Protein 3QIJ (pdb70)

Nearest PDB structures (foldseek):
  3qij-assembly1_A  TM=1.004E+00  e=7.749E-55  Homo sapiens
  3qij-assembly2_B  TM=9.599E-01  e=1.531E-47  Homo sapiens
  1gg3-assembly3_C  TM=9.517E-01  e=2.628E-44  Homo sapiens
  6ibe-assembly1_A  TM=9.583E-01  e=1.112E-41  Homo sapiens
  3bin-assembly3_A  TM=9.582E-01  e=1.461E-40  Homo sapiens

Organism: Homo sapiens (NCBI:txid9606)

Sequence (543 aa):
QGHCKVSLLDDTVYECVVEKHAKGQDLLKRVCEHLNLLEEDYFGLAIWDNATSKTWLDSAKEIKKQVPWNFTFNVKFYPPDPAQLTEDITRYYLCLQLRQDIVAGRLPCSFATLALLGSYTIQSELGDYDPELHGVDYVSDFKLAPNQTKELEEKVMELHKSYRSMTPAQADLEFLENAKKLSMYGVDLHKAKDLEGVDIILGVCSSGLLVYKDKLRINRFPWPKVLKISYKRSSFFIKIRESTIGFKLPSYRAAKKLWKVCVEHHTFFRFQGHCKVSLLDDTVYECVVEKHAKGQDLLKRVCEHLNLLEEDYFGLAIWDKTWLDSAKEIKKQVRGVPWNFTTFNVKFYPPDPAQQLTEDIITRYYLCLQLRQDIVAGRLPCSFATLALLGSYTIQSELGDYDPELHGVDYVSDFKLAPNQTKELEEKVMELHKSYRSMTPAQADLEFLENAKKLSMYGVDLHKAKDLEGVDIILGVCSSGLLVYKDKLRINRFPWPKVLKISYKRSSFFIKIRPQYESTIGFKLPSYRAAKKLWKVCVEHHTFFR

InterPro domains:
  IPR000299 FERM domain [PS50057] (210-491)
  IPR000798 Ezrin/radixin/moesin-like [PR00661] (223-242)
  IPR000798 Ezrin/radixin/moesin-like [PR00661] (273-292)
  IPR000798 Ezrin/radixin/moesin-like [PR00661] (316-337)
  IPR000798 Ezrin/radixin/moesin-like [PR00661] (404-424)
  IPR007477 SAB domain [PF04382] (667-715)
  IPR008379 Band 4.1, C-terminal [PF05902] (753-860)
  IPR011993 PH-like domain superfamily [G3DSA:2.30.29.30] (396-490)
  IPR014352 FERM/acyl-CoA-binding protein superfamily [G3DSA:1.20.80.10] (288-395)
  IPR014847 FERM adjacent [PF08736] (499-542)
  IPR014847 FERM adjacent [SM01195] (498-544)
  IPR018979 FERM, N-terminal [PF09379] (214-276)
  IPR018980 FERM, C-terminal PH-like domain [PF09380] (406-492)
  IPR018980 FERM, C-terminal PH-like domain [SM01196] (405-495)
  IPR019747 FERM conserved site [PS00660] (264-292)
  IPR019747 FERM conserved site [PS00661] (371-400)
  IPR019748 FERM central domain [PF00373] (292-401)
  IPR019748 FERM central domain [cd14473] (301-393)
  IPR019749 Band 4.1 domain [PR00935] (243-255)
  IPR019749 Band 4.1 domain [PR00935] (307-320)

GO terms:
  GO:0005938 cell cortex (C, IDA)
  GO:1904778 positive regulation of protein localization to cell cortex (P, IMP)
  GO:0005515 protein binding (F, IPI)
  GO:0005200 structural constituent of cytoskeleton (F, TAS)
  GO:0005886 plasma membrane (C, TAS)
  GO:0005829 cytosol (C, TAS)
  GO:0014731 spectrin-associated cytoskeleton (C, TAS)
  GO:0030507 spectrin binding (F, TAS)
  GO:0045171 intercellular bridge (C, IDA)
  GO:0072686 mitotic spindle (C, IDA)
  GO:0005829 cytosol (C, IDA)
  GO:0051219 phosphoprotein binding (F, IMP)
  GO:0005886 plasma membrane (C, IMP)
  GO:0032991 protein-containing complex (C, IMP)
  GO:0005545 1-phosphatidylinositol binding (F, IDA)
  GO:0030863 cortical cytoskeleton (C, IDA)
  GO:0032991 protein-containing complex (C, IDA)
  GO:0005200 structural constituent of cytoskeleton (F, IMP)

Secondary structure (DSSP, 8-state):
--EEEEE-TTS-EEEEE--TT-BHHHHHHHHHHHHT-SSGGGEEEEEEEETTEEEE--TTSBHHHH---EEEEEESS--S-GGGSS-HHHHHHHHHHHHHHHHHTSS---HHHHHHHHHHHHHHHH-S--HHHHTT---TTS--SSS--HHHHHHHHHHHHT--S--HHHHHHHHHHHHTTSTTTTPEEEEEE-TTS-EEEEEE-SSEEEEEETTEEEEEEEGGGEEEEEEETTEEEEEE--EEEEEE-SSHHHHHHHHHHHHHHHHHT-/-TTEEEEE-TTS-EEEEE--TT-BHHHHHHHHHHHHT-S-GGGEEEEE---EEPPTTSBSTTT--SSSEEEEEEESS--S-GGGSS-HHHHHHHHHHHHHHHHTTSS---HHHHHHHHHHHHHHHH-S--TTTS-TTGGGGS--STT--HHHHHHHHHHHTT--S--HHHHHHHHHHHHTTSTTTTPEEEEEE-TTS-EEEEEE-SSEEEEEETTEEEEEEEGGGEEEEEEETTEEEEEE-----EEEEEE-SSHHHHHHHHHHHHHHHHHH-

Foldseek 3Di:
DQWAWEQELVRDIDIDGHPQFAALLVVLVVVCVVVVPDPSLQKFKWDAPDPPRIFTGDRPHGQNVVHVRYIYIAGLADDLQLVPDPDLVVLVRLLSRVQVCFLVVLFDDDLVLLLLLLLLVCCLVPNQDDCVPQNQPNSPVGRSHVDCDPVSVNSSVVVRNPDDPQYNSNSSNSSCVSSSPGPSRAWDWAWWAFPVRQTWIWTQHLQAIWIGDPNRTDDGQGLVQWPDWDADWQKTWTAGPHDIGIIGHPGSVRRVSVSVSRVSSSVVND/DEQWEWEQELVRDIDIDGHDNQAAQLVVLVVVCVVLVHPPSPQKFKDFPVVPTGDRVGGNVVPADDPPGYTYIAGLAQDLQPVPDDDLSVLVSSLSRVLVCFLVVQQDDDLVLLLLLLLLVCCLVPNADDPVVQDDCNSVVDRRHNDDDPVSSVSNVVVRNPDDPAYNSNSSNSSCVSSSPGPRRAWDWAWWAFPVRAIWIWTAHLQAIFIGHPRDTPDGAGLVQWDDWDFDFQKIKTWGDDVDIDIGMIGHPGSVRRVSVSVSNVVSSVVND

Radius of gyration: 27.87 Å; Cα contacts (8 Å, |Δi|>4): 966; chains: 2; bounding box: 66×66×86 Å

B-factor: mean 32.65, std 10.85, range [13.49, 80.04]

Structure (mmCIF, N/CA/C/O backbone):
data_3QIJ
#
_entry.id   3QIJ
#
_cell.length_a   62.001
_cell.length_b   53.469
_cell.length_c   88.766
_cell.angle_alpha   90.000
_cell.angle_beta   106.960
_cell.angle_gamma   90.000
#
_symmetry.space_group_name_H-M   'P 1 21 1'
#
loop_
_entity.id
_entity.type
_entity.pdbx_description
1 polymer 'Protein 4.1'
2 non-polymer 'UNKNOWN ATOM OR ION'
3 water water
#
loop_
_atom_site.group_PDB
_atom_site.id
_atom_site.type_symbol
_atom_site.label_atom_id
_atom_site.label_alt_id
_atom_site.label_comp_id
_atom_site.label_asym_id
_atom_site.label_entity_id
_atom_site.label_seq_id
_atom_site.pdbx_PDB_ins_code
_atom_site.Cartn_x
_atom_site.Cartn_y
_atom_site.Cartn_z
_atom_site.occupancy
_atom_site.B_iso_or_equiv
_atom_site.auth_seq_id
_atom_site.auth_comp_id
_atom_site.auth_asym_id
_atom_site.auth_atom_id
_atom_site.pdbx_PDB_model_num
ATOM 1 N N . GLN A 1 17 ? 31.866 25.002 71.754 1.00 56.02 209 GLN A N 1
ATOM 2 C CA . GLN A 1 17 ? 31.204 25.199 73.084 1.00 54.33 209 GLN A CA 1
ATOM 3 C C . GLN A 1 17 ? 29.936 26.036 72.893 1.00 54.55 209 GLN A C 1
ATOM 4 O O . GLN A 1 17 ? 29.995 27.152 72.438 1.00 55.44 209 GLN A O 1
ATOM 6 N N . GLY A 1 18 ? 28.784 25.472 73.251 1.00 51.96 210 GLY A N 1
ATOM 7 C CA . GLY A 1 18 ? 27.503 26.143 73.054 1.00 52.00 210 GLY A CA 1
ATOM 8 C C . GLY A 1 18 ? 26.753 25.582 71.860 1.00 51.42 210 GLY A C 1
ATOM 9 O O . GLY A 1 18 ? 25.545 25.803 71.734 1.00 51.46 210 GLY A O 1
ATOM 10 N N . HIS A 1 19 ? 27.466 24.849 70.995 1.00 50.74 211 HIS A N 1
ATOM 11 C CA . HIS A 1 19 ? 26.852 24.163 69.873 1.00 49.73 211 HIS A CA 1
ATOM 12 C C . HIS A 1 19 ? 26.416 22.798 70.355 1.00 46.26 211 HIS A C 1
ATOM 13 O O . HIS A 1 19 ? 27.248 21.966 70.732 1.00 44.75 211 HIS A O 1
ATOM 15 N N . CYS A 1 20 ? 25.100 22.591 70.352 1.00 44.75 212 CYS A N 1
ATOM 16 C CA . CYS A 1 20 ? 24.485 21.397 70.931 1.00 41.02 212 CYS A CA 1
ATOM 17 C C . CYS A 1 20 ? 24.023 20.506 69.790 1.00 40.51 212 CYS A C 1
ATOM 18 O O . CYS A 1 20 ? 23.536 20.980 68.750 1.00 41.76 212 CYS A O 1
ATOM 21 N N . LYS A 1 21 ? 24.212 19.213 69.984 1.00 37.89 213 LYS A N 1
ATOM 22 C CA . LYS A 1 21 ? 23.927 18.213 68.979 1.00 37.71 213 LYS A CA 1
ATOM 23 C C . LYS A 1 21 ? 23.152 17.134 69.742 1.00 35.01 213 LYS A C 1
ATOM 24 O O . LYS A 1 21 ? 23.720 16.446 70.587 1.00 33.07 213 LYS A O 1
ATOM 28 N N . VAL A 1 22 ? 21.853 17.040 69.488 1.00 34.27 214 VAL A N 1
ATOM 29 C CA . VAL A 1 22 ? 20.952 16.147 70.213 1.00 32.11 214 VAL A CA 1
ATOM 30 C C . VAL A 1 22 ? 20.415 15.008 69.316 1.00 32.81 214 VAL A C 1
ATOM 31 O O . VAL A 1 22 ? 19.678 15.256 68.363 1.00 33.29 214 VAL A O 1
ATOM 35 N N . SER A 1 23 ? 20.768 13.762 69.623 1.00 32.18 215 SER A N 1
ATOM 36 C CA . SER A 1 23 ? 20.262 12.613 68.858 1.00 33.18 215 SER A CA 1
ATOM 37 C C . SER A 1 23 ? 18.855 12.271 69.317 1.00 31.75 215 SER A C 1
ATOM 38 O O . SER A 1 23 ? 18.687 11.838 70.443 1.00 30.47 215 SER A O 1
ATOM 41 N N . LEU A 1 24 ? 17.867 12.486 68.446 1.00 32.40 216 LEU A N 1
ATOM 42 C CA . LEU A 1 24 ? 16.449 12.182 68.746 1.00 32.20 216 LEU A CA 1
ATOM 43 C C . LEU A 1 24 ? 16.158 10.680 68.621 1.00 31.24 216 LEU A C 1
ATOM 44 O O . LEU A 1 24 ? 17.030 9.913 68.193 1.00 29.33 216 LEU A O 1
ATOM 49 N N . LEU A 1 25 ? 14.952 10.263 69.033 1.00 31.47 217 LEU A N 1
ATOM 50 C CA . LEU A 1 25 ? 14.632 8.819 69.147 1.00 31.86 217 LEU A CA 1
ATOM 51 C C . LEU A 1 25 ? 14.438 8.145 67.778 1.00 34.33 217 LEU A C 1
ATOM 52 O O . LEU A 1 25 ? 14.663 6.954 67.655 1.00 32.43 217 LEU A O 1
ATOM 57 N N . ASP A 1 26 ? 14.071 8.939 66.766 1.00 38.35 218 ASP A N 1
ATOM 58 C CA . ASP A 1 26 ? 13.981 8.476 65.360 1.00 41.17 218 ASP A CA 1
ATOM 59 C C . ASP A 1 26 ? 15.325 8.557 64.616 1.00 42.70 218 ASP A C 1
ATOM 60 O O . ASP A 1 26 ? 15.360 8.509 63.373 1.00 43.77 218 ASP A O 1
ATOM 65 N N . ASP A 1 27 ? 16.413 8.709 65.381 1.00 43.23 219 ASP A N 1
ATOM 66 C CA . ASP A 1 27 ? 17.794 8.761 64.867 1.00 44.75 219 ASP A CA 1
ATOM 67 C C . ASP A 1 27 ? 18.159 10.064 64.124 1.00 45.89 219 ASP A C 1
ATOM 68 O O . ASP A 1 27 ? 19.328 10.265 63.766 1.00 46.95 219 ASP A O 1
ATOM 73 N N . THR A 1 28 ? 17.190 10.954 63.918 1.00 45.30 220 THR A N 1
ATOM 74 C CA . THR A 1 28 ? 17.490 12.284 63.416 1.00 46.64 220 THR A CA 1
ATOM 75 C C . THR A 1 28 ? 18.274 13.101 64.486 1.00 45.59 220 THR A C 1
ATOM 76 O O . THR A 1 28 ? 18.096 12.902 65.690 1.00 42.82 220 THR A O 1
ATOM 80 N N . VAL A 1 29 ? 19.187 13.962 64.032 1.00 45.40 221 VAL A N 1
ATOM 81 C CA . VAL A 1 29 ? 19.963 14.842 64.907 1.00 45.32 221 VAL A CA 1
ATOM 82 C C . VAL A 1 29 ? 19.436 16.280 64.853 1.00 46.36 221 VAL A C 1
ATOM 83 O O . VAL A 1 29 ? 19.260 16.834 63.779 1.00 49.13 221 VAL A O 1
ATOM 87 N N . TYR A 1 30 ? 19.207 16.878 66.017 1.00 44.83 222 TYR A N 1
ATOM 88 C CA . TYR A 1 30 ? 18.805 18.266 66.140 1.00 46.07 222 TYR A CA 1
ATOM 89 C C . TYR A 1 30 ? 19.992 19.077 66.667 1.00 46.43 222 TYR A C 1
ATOM 90 O O . TYR A 1 30 ? 20.664 18.671 67.615 1.00 44.64 222 TYR A O 1
ATOM 99 N N . GLU A 1 31 ? 20.248 20.226 66.060 1.00 48.34 223 GLU A N 1
ATOM 100 C CA . GLU A 1 31 ? 21.365 21.051 66.455 1.00 49.53 223 GLU A CA 1
ATOM 101 C C . GLU A 1 31 ? 20.865 22.445 66.796 1.00 50.99 223 GLU A C 1
ATOM 102 O O . GLU A 1 31 ? 20.046 22.989 66.073 1.00 52.09 223 GLU A O 1
ATOM 108 N N . CYS A 1 32 ? 21.344 23.019 67.889 1.00 50.25 224 CYS A N 1
ATOM 109 C CA . CYS A 1 32 ? 21.077 24.438 68.181 1.00 52.48 224 CYS A CA 1
ATOM 110 C C . CYS A 1 32 ? 22.278 25.044 68.873 1.00 52.67 224 CYS A C 1
ATOM 111 O O . CYS A 1 32 ? 23.194 24.324 69.268 1.00 51.51 224 CYS A O 1
ATOM 114 N N . VAL A 1 33 ? 22.269 26.362 69.029 1.00 54.49 225 VAL A N 1
ATOM 115 C CA . VAL A 1 33 ? 23.327 27.058 69.753 1.00 54.99 225 VAL A CA 1
ATOM 116 C C . VAL A 1 33 ? 22.699 27.693 70.988 1.00 55.13 225 VAL A C 1
ATOM 117 O O . VAL A 1 33 ? 21.736 28.451 70.877 1.00 57.22 225 VAL A O 1
ATOM 121 N N . VAL A 1 34 ? 23.236 27.396 72.164 1.00 53.03 226 VAL A N 1
ATOM 122 C CA . VAL A 1 34 ? 22.802 28.089 73.380 1.00 53.02 226 VAL A CA 1
ATOM 123 C C . VAL A 1 34 ? 23.913 29.031 73.866 1.00 55.15 226 VAL A C 1
ATOM 124 O O . VAL A 1 34 ? 25.035 28.972 73.380 1.00 55.23 226 VAL A O 1
ATOM 128 N N . GLU A 1 35 ? 23.585 29.931 74.787 1.00 57.37 227 GLU A N 1
ATOM 129 C CA . GLU A 1 35 ? 24.600 30.764 75.431 1.00 59.51 227 GLU A CA 1
ATOM 130 C C . GLU A 1 35 ? 25.614 29.894 76.171 1.00 57.34 227 GLU A C 1
ATOM 131 O O . GLU A 1 35 ? 25.264 28.846 76.725 1.00 53.79 227 GLU A O 1
ATOM 137 N N . LYS A 1 36 ? 26.872 30.339 76.181 1.00 59.07 228 LYS A N 1
ATOM 138 C CA . LYS A 1 36 ? 27.963 29.614 76.866 1.00 57.85 228 LYS A CA 1
ATOM 139 C C . LYS A 1 36 ? 27.623 29.310 78.333 1.00 55.88 228 LYS A C 1
ATOM 140 O O . LYS A 1 36 ? 28.028 28.269 78.861 1.00 54.56 228 LYS A O 1
ATOM 142 N N . HIS A 1 37 ? 26.866 30.217 78.964 1.00 56.89 229 HIS A N 1
ATOM 143 C CA . HIS A 1 37 ? 26.450 30.097 80.363 1.00 55.47 229 HIS A CA 1
ATOM 144 C C . HIS A 1 37 ? 25.087 29.409 80.528 1.00 53.34 229 HIS A C 1
ATOM 145 O O . HIS A 1 37 ? 24.551 29.389 81.624 1.00 52.48 229 HIS A O 1
ATOM 147 N N . ALA A 1 38 ? 24.531 28.843 79.455 1.00 52.65 230 ALA A N 1
ATOM 148 C CA . ALA A 1 38 ? 23.195 28.247 79.507 1.00 51.17 230 ALA A CA 1
ATOM 149 C C . ALA A 1 38 ? 23.099 27.134 80.556 1.00 48.04 230 ALA A C 1
ATOM 150 O O . ALA A 1 38 ? 24.074 26.418 80.815 1.00 46.35 230 ALA A O 1
ATOM 152 N N . LYS A 1 39 ? 21.922 27.025 81.172 1.00 47.27 231 LYS A N 1
ATOM 153 C CA . LYS A 1 39 ? 21.570 25.893 82.039 1.00 44.66 231 LYS A CA 1
ATOM 154 C C . LYS A 1 39 ? 20.879 24.845 81.169 1.00 42.47 231 LYS A C 1
ATOM 155 O O . LYS A 1 39 ? 20.447 25.153 80.057 1.00 43.33 231 LYS A O 1
ATOM 159 N N . GLY A 1 40 ? 20.768 23.617 81.673 1.00 39.96 232 GLY A N 1
ATOM 160 C CA . GLY A 1 40 ? 20.053 22.517 80.969 1.00 38.36 232 GLY A CA 1
ATOM 161 C C . GLY A 1 40 ? 18.625 22.846 80.513 1.00 39.40 232 GLY A C 1
ATOM 162 O O . GLY A 1 40 ? 18.175 22.415 79.441 1.00 38.31 232 GLY A O 1
ATOM 163 N N . GLN A 1 41 ? 17.928 23.646 81.327 1.00 40.94 233 GLN A N 1
ATOM 164 C CA . GLN A 1 41 ? 16.539 24.048 81.073 1.00 42.97 233 GLN A CA 1
ATOM 165 C C . GLN A 1 41 ? 16.434 24.733 79.709 1.00 43.93 233 GLN A C 1
ATOM 166 O O . GLN A 1 41 ? 15.469 24.570 78.974 1.00 44.42 233 GLN A O 1
ATOM 172 N N . ASP A 1 42 ? 17.464 25.510 79.413 1.00 44.43 234 ASP A N 1
ATOM 173 C CA . ASP A 1 42 ? 17.534 26.282 78.207 1.00 46.73 234 ASP A CA 1
ATOM 174 C C . ASP A 1 42 ? 17.591 25.350 77.007 1.00 44.72 234 ASP A C 1
ATOM 175 O O . ASP A 1 42 ? 16.943 25.626 76.003 1.00 46.54 234 ASP A O 1
ATOM 180 N N . LEU A 1 43 ? 18.342 24.249 77.096 1.00 41.64 235 LEU A N 1
ATOM 181 C CA . LEU A 1 43 ? 18.423 23.320 75.966 1.00 40.24 235 LEU A CA 1
ATOM 182 C C . LEU A 1 43 ? 17.170 22.455 75.866 1.00 39.40 235 LEU A C 1
ATOM 183 O O . LEU A 1 43 ? 16.675 22.198 74.757 1.00 38.59 235 LEU A O 1
ATOM 188 N N . LEU A 1 44 ? 16.680 21.997 77.024 1.00 39.25 236 LEU A N 1
ATOM 189 C CA . LEU A 1 44 ? 15.443 21.196 77.078 1.00 39.72 236 LEU A CA 1
ATOM 190 C C . LEU A 1 44 ? 14.292 22.029 76.486 1.00 42.28 236 LEU A C 1
ATOM 191 O O . LEU A 1 44 ? 13.541 21.517 75.668 1.00 42.54 236 LEU A O 1
ATOM 196 N N . LYS A 1 45 ? 14.196 23.300 76.874 1.00 45.50 237 LYS A N 1
ATOM 197 C CA . LYS A 1 45 ? 13.181 24.219 76.315 1.00 48.90 237 LYS A CA 1
ATOM 198 C C . LYS A 1 45 ? 13.180 24.119 74.781 1.00 50.34 237 LYS A C 1
ATOM 199 O O . LYS A 1 45 ? 12.151 23.820 74.182 1.00 51.55 237 LYS A O 1
ATOM 201 N N . ARG A 1 46 ? 14.354 24.261 74.167 1.00 51.20 238 ARG A N 1
ATOM 202 C CA . ARG A 1 46 ? 14.501 24.202 72.696 1.00 52.64 238 ARG A CA 1
ATOM 203 C C . ARG A 1 46 ? 14.100 22.873 72.048 1.00 50.47 238 ARG A C 1
ATOM 204 O O . ARG A 1 46 ? 13.546 22.859 70.949 1.00 50.24 238 ARG A O 1
ATOM 212 N N . VAL A 1 47 ? 14.431 21.763 72.711 1.00 48.33 239 VAL A N 1
ATOM 213 C CA . VAL A 1 47 ? 14.157 20.411 72.193 1.00 46.82 239 VAL A CA 1
ATOM 214 C C . VAL A 1 47 ? 12.664 20.092 72.260 1.00 47.74 239 VAL A C 1
ATOM 215 O O . VAL A 1 47 ? 12.112 19.482 71.345 1.00 47.20 239 VAL A O 1
ATOM 219 N N . CYS A 1 48 ? 12.034 20.480 73.362 1.00 48.98 240 CYS A N 1
ATOM 220 C CA . CYS A 1 48 ? 10.582 20.335 73.523 1.00 51.20 240 CYS A CA 1
ATOM 221 C C . CYS A 1 48 ? 9.770 21.208 72.531 1.00 54.26 240 CYS A C 1
ATOM 222 O O . CYS A 1 48 ? 8.762 20.730 71.973 1.00 54.47 240 CYS A O 1
ATOM 225 N N . GLU A 1 49 ? 10.208 22.458 72.315 1.00 57.09 241 GLU A N 1
ATOM 226 C CA . GLU A 1 49 ? 9.637 23.342 71.257 1.00 60.84 241 GLU A CA 1
ATOM 227 C C . GLU A 1 49 ? 9.742 22.701 69.860 1.00 60.52 241 GLU A C 1
ATOM 228 O O . GLU A 1 49 ? 8.749 22.616 69.129 1.00 62.12 241 GLU A O 1
ATOM 234 N N . HIS A 1 50 ? 10.940 22.242 69.498 1.00 59.22 242 HIS A N 1
ATOM 235 C CA . HIS A 1 50 ? 11.188 21.577 68.201 1.00 59.02 242 HIS A CA 1
ATOM 236 C C . HIS A 1 50 ? 10.289 20.369 67.901 1.00 57.24 242 HIS A C 1
ATOM 237 O O . HIS A 1 50 ? 9.836 20.179 66.769 1.00 57.92 242 HIS A O 1
ATOM 244 N N . LEU A 1 51 ? 10.081 19.532 68.907 1.00 54.84 243 LEU A N 1
ATOM 245 C CA . LEU A 1 51 ? 9.264 18.326 68.759 1.00 53.28 243 LEU A CA 1
ATOM 246 C C . LEU A 1 51 ? 7.768 18.603 68.905 1.00 54.64 243 LEU A C 1
ATOM 247 O O . LEU A 1 51 ? 6.947 17.727 68.597 1.00 54.19 243 LEU A O 1
ATOM 252 N N . ASN A 1 52 ? 7.427 19.809 69.372 1.00 56.25 244 ASN A N 1
ATOM 253 C CA . ASN A 1 52 ? 6.041 20.179 69.709 1.00 58.02 244 ASN A CA 1
ATOM 254 C C . ASN A 1 52 ? 5.481 19.119 70.689 1.00 55.72 244 ASN A C 1
ATOM 255 O O . ASN A 1 52 ? 4.421 18.510 70.472 1.00 55.34 244 ASN A O 1
ATOM 260 N N . LEU A 1 53 ? 6.231 18.921 71.771 1.00 53.60 245 LEU A N 1
ATOM 261 C CA . LEU A 1 53 ? 6.127 17.721 72.589 1.00 51.17 245 LEU A CA 1
ATOM 262 C C . LEU A 1 53 ? 4.967 17.831 73.563 1.00 51.53 245 LEU A C 1
ATOM 263 O O . LEU A 1 53 ? 4.966 18.710 74.416 1.00 52.38 245 LEU A O 1
ATOM 268 N N . LEU A 1 54 ? 4.001 16.917 73.446 1.00 50.64 246 LEU A N 1
ATOM 269 C CA . LEU A 1 54 ? 2.696 17.011 74.155 1.00 51.51 246 LEU A CA 1
ATOM 270 C C . LEU A 1 54 ? 2.715 16.571 75.656 1.00 49.54 246 LEU A C 1
ATOM 271 O O . LEU A 1 54 ? 2.100 17.233 76.518 1.00 51.23 246 LEU A O 1
ATOM 273 N N . GLU A 1 55 ? 3.400 15.467 75.935 1.00 45.33 247 GLU A N 1
ATOM 274 C CA . GLU A 1 55 ? 3.557 14.877 77.272 1.00 43.54 247 GLU A CA 1
ATOM 275 C C . GLU A 1 55 ? 5.034 14.868 77.643 1.00 41.02 247 GLU A C 1
ATOM 276 O O . GLU A 1 55 ? 5.660 13.819 77.873 1.00 38.65 247 GLU A O 1
ATOM 282 N N . GLU A 1 56 ? 5.600 16.060 77.718 1.00 41.51 248 GLU A N 1
ATOM 283 C CA . GLU A 1 56 ? 7.030 16.174 77.721 1.00 39.68 248 GLU A CA 1
ATOM 284 C C . GLU A 1 56 ? 7.667 15.757 79.010 1.00 37.39 248 GLU A C 1
ATOM 285 O O . GLU A 1 56 ? 8.841 15.461 79.009 1.00 34.80 248 GLU A O 1
ATOM 291 N N . ASP A 1 57 ? 6.905 15.675 80.096 1.00 36.66 249 ASP A N 1
ATOM 292 C CA . ASP A 1 57 ? 7.499 15.359 81.412 1.00 35.19 249 ASP A CA 1
ATOM 293 C C . ASP A 1 57 ? 8.102 13.951 81.540 1.00 31.60 249 ASP A C 1
ATOM 294 O O . ASP A 1 57 ? 8.880 13.676 82.462 1.00 29.14 249 ASP A O 1
ATOM 299 N N . TYR A 1 58 ? 7.718 13.062 80.633 1.00 30.52 250 TYR A N 1
ATOM 300 C CA . TYR A 1 58 ? 8.287 11.714 80.568 1.00 27.42 250 TYR A CA 1
ATOM 301 C C . TYR A 1 58 ? 9.693 11.652 79.995 1.00 26.09 250 TYR A C 1
ATOM 302 O O . TYR A 1 58 ? 10.298 10.599 80.041 1.00 24.07 250 TYR A O 1
ATOM 311 N N . PHE A 1 59 ? 10.201 12.750 79.436 1.00 26.06 251 PHE A N 1
ATOM 312 C CA . PHE A 1 59 ? 11.412 12.685 78.618 1.00 25.79 251 PHE A CA 1
ATOM 313 C C . PHE A 1 59 ? 12.503 13.456 79.275 1.00 25.56 251 PHE A C 1
ATOM 314 O O . PHE A 1 59 ? 12.232 14.323 80.141 1.00 25.27 251 PHE A O 1
ATOM 322 N N . GLY A 1 60 ? 13.737 13.152 78.898 1.00 24.27 252 GLY A N 1
ATOM 323 C CA . GLY A 1 60 ? 14.879 13.974 79.309 1.00 24.63 252 GLY A CA 1
ATOM 324 C C . GLY A 1 60 ? 16.020 13.912 78.321 1.00 24.64 252 GLY A C 1
ATOM 325 O O . GLY A 1 60 ? 15.951 13.131 77.356 1.00 21.80 252 GLY A O 1
ATOM 326 N N . LEU A 1 61 ? 17.031 14.761 78.547 1.00 23.66 253 LEU A N 1
ATOM 327 C CA . LEU A 1 61 ? 18.256 14.808 77.758 1.00 24.01 253 LEU A CA 1
ATOM 328 C C . LEU A 1 61 ? 19.356 14.157 78.562 1.00 24.33 253 LEU A C 1
ATOM 329 O O . LEU A 1 61 ? 19.486 14.449 79.756 1.00 25.11 253 LEU A O 1
ATOM 334 N N . ALA A 1 62 ? 20.109 13.252 77.936 1.00 23.91 254 ALA A N 1
ATOM 335 C CA . ALA A 1 62 ? 21.232 12.512 78.570 1.00 24.09 254 ALA A CA 1
ATOM 336 C C . ALA A 1 62 ? 22.602 12.820 77.917 1.00 24.24 254 ALA A C 1
ATOM 337 O O . ALA A 1 62 ? 22.686 13.148 76.749 1.00 25.83 254 ALA A O 1
ATOM 339 N N . ILE A 1 63 ? 23.654 12.733 78.709 1.00 24.61 255 ILE A N 1
ATOM 340 C CA . ILE A 1 63 ? 25.049 12.951 78.346 1.00 26.57 255 ILE A CA 1
ATOM 341 C C . ILE A 1 63 ? 25.785 11.624 78.585 1.00 25.77 255 ILE A C 1
ATOM 342 O O . ILE A 1 63 ? 25.717 11.087 79.694 1.00 26.53 255 ILE A O 1
ATOM 347 N N . TRP A 1 64 ? 26.514 11.126 77.595 1.00 26.74 256 TRP A N 1
ATOM 348 C CA . TRP A 1 64 ? 27.128 9.782 77.655 1.00 27.06 256 TRP A CA 1
ATOM 349 C C . TRP A 1 64 ? 28.628 9.880 77.954 1.00 28.53 256 TRP A C 1
ATOM 350 O O . TRP A 1 64 ? 29.395 10.285 77.075 1.00 29.54 256 TRP A O 1
ATOM 361 N N . ASP A 1 65 ? 29.022 9.547 79.200 1.00 28.18 257 ASP A N 1
ATOM 362 C CA . ASP A 1 65 ? 30.417 9.602 79.657 1.00 30.77 257 ASP A CA 1
ATOM 363 C C . ASP A 1 65 ? 31.250 8.617 78.836 1.00 30.51 257 ASP A C 1
ATOM 364 O O . ASP A 1 65 ? 32.384 8.911 78.394 1.00 31.40 257 ASP A O 1
ATOM 366 N N . ASN A 1 66 ? 30.651 7.452 78.596 1.00 30.60 258 ASN A N 1
ATOM 367 C CA . ASN A 1 66 ? 31.193 6.483 77.620 1.00 30.89 258 ASN A CA 1
ATOM 368 C C . ASN A 1 66 ? 30.032 5.789 76.932 1.00 29.96 258 ASN A C 1
ATOM 369 O O . ASN A 1 66 ? 28.904 6.169 77.162 1.00 28.71 258 ASN A O 1
ATOM 374 N N . ALA A 1 67 ? 30.294 4.782 76.092 1.00 30.97 259 ALA A N 1
ATOM 375 C CA . ALA A 1 67 ? 29.233 4.137 75.268 1.00 30.40 259 ALA A CA 1
ATOM 376 C C . ALA A 1 67 ? 28.112 3.487 76.063 1.00 30.28 259 ALA A C 1
ATOM 377 O O . ALA A 1 67 ? 26.994 3.312 75.560 1.00 29.00 259 ALA A O 1
ATOM 379 N N . THR A 1 68 ? 28.393 3.131 77.307 1.00 31.24 260 THR A N 1
ATOM 380 C CA . THR A 1 68 ? 27.432 2.401 78.101 1.00 31.80 260 THR A CA 1
ATOM 381 C C . THR A 1 68 ? 27.182 3.069 79.448 1.00 32.40 260 THR A C 1
ATOM 382 O O . THR A 1 68 ? 26.693 2.419 80.359 1.00 32.64 260 THR A O 1
ATOM 386 N N . SER A 1 69 ? 27.486 4.365 79.572 1.00 33.11 261 SER A N 1
ATOM 387 C CA . SER A 1 69 ? 27.313 5.092 80.855 1.00 33.35 261 SER A CA 1
ATOM 388 C C . SER A 1 69 ? 26.810 6.506 80.563 1.00 32.00 261 SER A C 1
ATOM 389 O O . SER A 1 69 ? 27.522 7.281 79.904 1.00 31.90 261 SER A O 1
ATOM 392 N N . LYS A 1 70 ? 25.599 6.807 81.046 1.00 30.42 262 LYS A N 1
ATOM 393 C CA . LYS A 1 70 ? 24.960 8.116 80.869 1.00 29.92 262 LYS A CA 1
ATOM 394 C C . LYS A 1 70 ? 24.658 8.801 82.216 1.00 28.90 262 LYS A C 1
ATOM 395 O O . LYS A 1 70 ? 24.531 8.154 83.263 1.00 29.25 262 LYS A O 1
ATOM 401 N N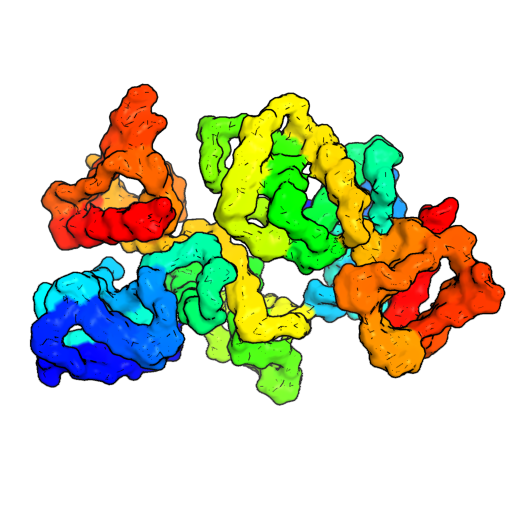 . THR A 1 71 ? 24.558 10.109 82.163 1.00 27.49 263 THR A N 1
ATOM 402 C CA . THR A 1 71 ? 24.084 10.916 83.256 1.00 25.86 263 THR A CA 1
ATOM 403 C C . THR A 1 71 ? 23.016 11.845 82.668 1.00 24.37 263 THR A C 1
ATOM 404 O O . THR A 1 71 ? 23.237 12.427 81.622 1.00 24.55 263 THR A O 1
ATOM 408 N N . TRP A 1 72 ? 21.877 12.009 83.325 1.00 22.84 264 TRP A N 1
ATOM 409 C CA . TRP A 1 72 ? 20.875 12.956 82.824 1.00 22.57 264 TRP A CA 1
ATOM 410 C C . TRP A 1 72 ? 21.407 14.359 82.942 1.00 24.47 264 TRP A C 1
ATOM 411 O O . TRP A 1 72 ? 22.175 14.668 83.848 1.00 24.43 264 TRP A O 1
ATOM 422 N N . LEU A 1 73 ? 20.943 15.213 82.041 1.00 25.77 265 LEU A N 1
ATOM 423 C CA . LEU A 1 73 ? 21.272 16.625 82.049 1.00 27.30 265 LEU A CA 1
ATOM 424 C C . LEU A 1 73 ? 20.436 17.295 83.137 1.00 28.43 265 LEU A C 1
ATOM 425 O O . LEU A 1 73 ? 19.226 17.115 83.195 1.00 27.87 265 LEU A O 1
ATOM 430 N N . ASP A 1 74 ? 21.091 18.052 84.006 1.00 29.66 266 ASP A N 1
ATOM 431 C CA . ASP A 1 74 ? 20.416 18.742 85.114 1.00 31.23 266 ASP A CA 1
ATOM 432 C C . ASP A 1 74 ? 19.914 20.102 84.608 1.00 32.75 266 ASP A C 1
ATOM 433 O O . ASP A 1 74 ? 20.687 20.971 84.205 1.00 34.42 266 ASP A O 1
ATOM 438 N N . SER A 1 75 ? 18.604 20.263 84.595 1.00 33.89 267 SER A N 1
ATOM 439 C CA . SER A 1 75 ? 17.976 21.437 84.041 1.00 36.14 267 SER A CA 1
ATOM 440 C C . SER A 1 75 ? 18.358 22.702 84.776 1.00 38.65 267 SER A C 1
ATOM 441 O O . SER A 1 75 ? 18.301 23.792 84.192 1.00 39.19 267 SER A O 1
ATOM 444 N N . ALA A 1 76 ? 18.723 22.580 86.054 1.00 39.12 268 ALA A N 1
ATOM 445 C CA . ALA A 1 76 ? 18.959 23.780 86.869 1.00 41.88 268 ALA A CA 1
ATOM 446 C C . ALA A 1 76 ? 20.434 24.128 87.010 1.00 42.91 268 ALA A C 1
ATOM 447 O O . ALA A 1 76 ? 20.755 25.123 87.644 1.00 44.83 268 ALA A O 1
ATOM 449 N N . LYS A 1 77 ? 21.329 23.304 86.464 1.00 41.78 269 LYS A N 1
ATOM 450 C CA . LYS A 1 77 ? 22.765 23.564 86.558 1.00 42.17 269 LYS A CA 1
ATOM 451 C C . LYS A 1 77 ? 23.236 23.962 85.152 1.00 42.67 269 LYS A C 1
ATOM 452 O O . LYS A 1 77 ? 22.568 23.625 84.155 1.00 42.80 269 LYS A O 1
ATOM 458 N N . GLU A 1 78 ? 24.358 24.682 85.061 1.00 42.86 270 GLU A N 1
ATOM 459 C CA . GLU A 1 78 ? 24.895 25.125 83.762 1.00 43.01 270 GLU A CA 1
ATOM 460 C C . GLU A 1 78 ? 25.344 23.902 82.932 1.00 40.46 270 GLU A C 1
ATOM 461 O O . GLU A 1 78 ? 25.894 22.940 83.477 1.00 37.13 270 GLU A O 1
ATOM 467 N N . ILE A 1 79 ? 25.104 23.961 81.620 1.00 40.56 271 ILE A N 1
ATOM 468 C CA . ILE A 1 79 ? 25.513 22.890 80.692 1.00 39.19 271 ILE A CA 1
ATOM 469 C C . ILE A 1 79 ? 27.031 22.694 80.666 1.00 39.97 271 ILE A C 1
ATOM 470 O O . ILE A 1 79 ? 27.487 21.563 80.700 1.00 38.27 271 ILE A O 1
ATOM 475 N N . LYS A 1 80 ? 27.800 23.800 80.650 1.00 42.69 272 LYS A N 1
ATOM 476 C CA . LYS A 1 80 ? 29.273 23.740 80.586 1.00 43.99 272 LYS A CA 1
ATOM 477 C C . LYS A 1 80 ? 29.914 22.825 81.649 1.00 43.38 272 LYS A C 1
ATOM 478 O O . LYS A 1 80 ? 30.872 22.120 81.335 1.00 44.09 272 LYS A O 1
ATOM 480 N N . LYS A 1 81 ? 29.376 22.807 82.876 1.00 43.76 273 LYS A N 1
ATOM 481 C CA . LYS A 1 81 ? 29.932 21.983 83.979 1.00 43.05 273 LYS A CA 1
ATOM 482 C C . LYS A 1 81 ? 29.654 20.482 83.837 1.00 41.94 273 LYS A C 1
ATOM 483 O O . LYS A 1 81 ? 30.335 19.631 84.423 1.00 42.20 273 LYS A O 1
ATOM 485 N N . GLN A 1 82 ? 28.645 20.148 83.053 1.00 41.56 274 GLN A N 1
ATOM 486 C CA . GLN A 1 82 ? 28.146 18.777 82.989 1.00 39.37 274 GLN A CA 1
ATOM 487 C C . GLN A 1 82 ? 28.798 17.992 81.874 1.00 39.51 274 GLN A C 1
ATOM 488 O O . GLN A 1 82 ? 28.851 16.760 81.925 1.00 39.36 274 GLN A O 1
ATOM 494 N N . VAL A 1 83 ? 29.320 18.710 80.884 1.00 41.75 275 VAL A N 1
ATOM 495 C CA . VAL A 1 83 ? 29.942 18.119 79.686 1.00 41.93 275 VAL A CA 1
ATOM 496 C C . VAL A 1 83 ? 31.489 18.291 79.679 1.00 44.15 275 VAL A C 1
ATOM 497 O O . VAL A 1 83 ? 32.065 19.184 79.007 1.00 45.72 275 VAL A O 1
ATOM 501 N N . PRO A 1 87 ? 32.699 17.203 73.855 1.00 51.86 279 PRO A N 1
ATOM 502 C CA . PRO A 1 87 ? 31.808 18.003 73.004 1.00 51.71 279 PRO A CA 1
ATOM 503 C C . PRO A 1 87 ? 30.366 18.015 73.539 1.00 48.16 279 PRO A C 1
ATOM 504 O O . PRO A 1 87 ? 30.008 17.195 74.434 1.00 46.04 279 PRO A O 1
ATOM 508 N N . TRP A 1 88 ? 29.547 18.951 73.033 1.00 46.35 280 TRP A N 1
ATOM 509 C CA . TRP A 1 88 ? 28.199 19.158 73.601 1.00 42.94 280 TRP A CA 1
ATOM 510 C C . TRP A 1 88 ? 27.173 18.334 72.826 1.00 40.19 280 TRP A C 1
ATOM 511 O O . TRP A 1 88 ? 26.358 18.857 72.072 1.00 39.17 280 TRP A O 1
ATOM 522 N N . ASN A 1 89 ? 27.259 17.027 73.050 1.00 37.36 281 ASN A N 1
ATOM 523 C CA . ASN A 1 89 ? 26.387 16.041 72.447 1.00 35.09 281 ASN A CA 1
ATOM 524 C C . ASN A 1 89 ? 25.470 15.405 73.504 1.00 31.91 281 ASN A C 1
ATOM 525 O O . ASN A 1 89 ? 25.916 15.048 74.607 1.00 30.09 281 ASN A O 1
ATOM 530 N N . PHE A 1 90 ? 24.196 15.251 73.134 1.00 30.18 282 PHE A N 1
ATOM 531 C CA . PHE A 1 90 ? 23.153 14.722 73.995 1.00 28.13 282 PHE A CA 1
ATOM 532 C C . PHE A 1 90 ? 22.265 13.733 73.241 1.00 26.42 282 PHE A C 1
ATOM 533 O O . PHE A 1 90 ? 22.247 13.686 72.007 1.00 27.65 282 PHE A O 1
ATOM 541 N N . THR A 1 91 ? 21.530 12.945 73.996 1.00 25.93 283 THR A N 1
ATOM 542 C CA . THR A 1 91 ? 20.470 12.124 73.469 1.00 25.46 283 THR A CA 1
ATOM 543 C C . THR A 1 91 ? 19.164 12.579 74.119 1.00 25.35 283 THR A C 1
ATOM 544 O O . THR A 1 91 ? 19.156 13.027 75.294 1.00 25.27 283 THR A O 1
ATOM 548 N N . PHE A 1 92 ? 18.073 12.432 73.362 1.00 24.88 284 PHE A N 1
ATOM 549 C CA . PHE A 1 92 ? 16.709 12.644 73.867 1.00 24.82 284 PHE A CA 1
ATOM 550 C C . PHE A 1 92 ? 16.130 11.279 74.119 1.00 23.12 284 PHE A C 1
ATOM 551 O O . PHE A 1 92 ? 16.091 10.449 73.206 1.00 21.45 284 PHE A O 1
ATOM 559 N N . ASN A 1 93 ? 15.700 11.032 75.358 1.00 22.30 285 ASN A N 1
ATOM 560 C CA . ASN A 1 93 ? 15.264 9.708 75.813 1.00 20.97 285 ASN A CA 1
ATOM 561 C C . ASN A 1 93 ? 13.994 9.769 76.642 1.00 22.06 285 ASN A C 1
ATOM 562 O O . ASN A 1 93 ? 13.647 10.818 77.192 1.00 21.92 285 ASN A O 1
ATOM 567 N N . VAL A 1 94 ? 13.336 8.626 76.788 1.00 20.38 286 VAL A N 1
ATOM 568 C CA . VAL A 1 94 ? 12.350 8.485 77.851 1.00 20.76 286 VAL A CA 1
ATOM 569 C C . VAL A 1 94 ? 13.127 8.404 79.144 1.00 20.91 286 VAL A C 1
ATOM 570 O O . VAL A 1 94 ? 14.053 7.593 79.294 1.00 20.72 286 VAL A O 1
ATOM 574 N N . LYS A 1 95 ? 12.751 9.252 80.088 1.00 22.03 287 LYS A N 1
ATOM 575 C CA . LYS A 1 95 ? 13.328 9.232 81.435 1.00 22.18 287 LYS A CA 1
ATOM 576 C C . LYS A 1 95 ? 12.462 8.465 82.398 1.00 21.99 287 LYS A C 1
ATOM 577 O O . LYS A 1 95 ? 12.967 7.684 83.213 1.00 22.27 287 LYS A O 1
ATOM 583 N N . PHE A 1 96 ? 11.155 8.694 82.318 1.00 22.56 288 PHE A N 1
ATOM 584 C CA . PHE A 1 96 ? 10.191 8.028 83.212 1.00 23.75 288 PHE A CA 1
ATOM 585 C C . PHE A 1 96 ? 9.323 7.121 82.350 1.00 24.03 288 PHE A C 1
ATOM 586 O O . PHE A 1 96 ? 8.566 7.596 81.489 1.00 26.82 288 PHE A O 1
ATOM 594 N N . TYR A 1 97 ? 9.487 5.821 82.516 1.00 22.90 289 TYR A N 1
ATOM 595 C CA . TYR A 1 97 ? 8.706 4.857 81.735 1.00 24.35 289 TYR A CA 1
ATOM 596 C C . TYR A 1 97 ? 7.377 4.599 82.405 1.00 26.68 289 TYR A C 1
ATOM 597 O O . TYR A 1 97 ? 7.359 4.233 83.578 1.00 28.25 289 TYR A O 1
ATOM 606 N N . PRO A 1 98 ? 6.248 4.790 81.685 1.00 28.49 290 PRO A N 1
ATOM 607 C CA . PRO A 1 98 ? 4.947 4.633 82.331 1.00 30.36 290 PRO A CA 1
ATOM 608 C C . PRO A 1 98 ? 4.636 3.186 82.586 1.00 31.10 290 PRO A C 1
ATOM 609 O O . PRO A 1 98 ? 4.867 2.378 81.697 1.00 30.87 290 PRO A O 1
ATOM 613 N N . PRO A 1 99 ? 4.129 2.834 83.779 1.00 32.54 291 PRO A N 1
ATOM 614 C CA . PRO A 1 99 ? 3.809 1.399 83.937 1.00 32.86 291 PRO A CA 1
ATOM 615 C C . PRO A 1 99 ? 2.589 0.934 83.129 1.00 34.93 291 PRO A C 1
ATOM 616 O O . PRO A 1 99 ? 2.456 -0.251 82.861 1.00 35.64 291 PRO A O 1
ATOM 620 N N . ASP A 1 100 ? 1.739 1.860 82.713 1.00 35.88 292 ASP A N 1
ATOM 621 C CA . ASP A 1 100 ? 0.605 1.545 81.864 1.00 37.98 292 ASP A CA 1
ATOM 622 C C . ASP A 1 100 ? 0.605 2.548 80.698 1.00 37.05 292 ASP A C 1
ATOM 623 O O . ASP A 1 100 ? -0.044 3.616 80.746 1.00 38.02 292 ASP A O 1
ATOM 628 N N . PRO A 1 101 ? 1.338 2.201 79.635 1.00 34.27 293 PRO A N 1
ATOM 629 C CA . PRO A 1 101 ? 1.450 3.048 78.463 1.00 34.76 293 PRO A CA 1
ATOM 630 C C . PRO A 1 101 ? 0.135 3.329 77.767 1.00 36.51 293 PRO A C 1
ATOM 631 O O . PRO A 1 101 ? 0.022 4.333 77.092 1.00 37.36 293 PRO A O 1
ATOM 635 N N . ALA A 1 102 ? -0.853 2.450 77.954 1.00 38.72 294 ALA A N 1
ATOM 636 C CA . ALA A 1 102 ? -2.176 2.628 77.382 1.00 40.99 294 ALA A CA 1
ATOM 637 C C . ALA A 1 102 ? -2.903 3.847 77.945 1.00 42.94 294 ALA A C 1
ATOM 638 O O . ALA A 1 102 ? -3.775 4.387 77.294 1.00 45.42 294 ALA A O 1
ATOM 640 N N . GLN A 1 103 ? -2.502 4.297 79.128 1.00 43.13 295 GLN A N 1
ATOM 641 C CA . GLN A 1 103 ? -3.074 5.475 79.767 1.00 45.32 295 GLN A CA 1
ATOM 642 C C . GLN A 1 103 ? -2.320 6.780 79.435 1.00 44.50 295 GLN A C 1
ATOM 643 O O . GLN A 1 103 ? -2.714 7.828 79.892 1.00 46.53 295 GLN A O 1
ATOM 645 N N . LEU A 1 104 ? -1.252 6.736 78.632 1.00 42.62 296 LEU A N 1
ATOM 646 C CA . LEU A 1 104 ? -0.707 7.981 78.032 1.00 41.99 296 LEU A CA 1
ATOM 647 C C . LEU A 1 104 ? -1.785 8.560 77.096 1.00 43.78 296 LEU A C 1
ATOM 648 O O . LEU A 1 104 ? -2.526 7.799 76.481 1.00 44.20 296 LEU A O 1
ATOM 653 N N . THR A 1 105 ? -1.886 9.886 76.983 1.00 45.49 297 THR A N 1
ATOM 654 C CA . THR A 1 105 ? -2.997 10.506 76.224 1.00 48.19 297 THR A CA 1
ATOM 655 C C . THR A 1 105 ? -2.773 10.554 74.717 1.00 47.40 297 THR A C 1
ATOM 656 O O . THR A 1 105 ? -3.732 10.645 73.973 1.00 48.68 297 THR A O 1
ATOM 660 N N . GLU A 1 106 ? -1.512 10.458 74.269 1.00 44.78 298 GLU A N 1
ATOM 661 C CA . GLU A 1 106 ? -1.156 10.792 72.890 1.00 43.91 298 GLU A CA 1
ATOM 662 C C . GLU A 1 106 ? -0.461 9.646 72.208 1.00 41.12 298 GLU A C 1
ATOM 663 O O . GLU A 1 106 ? 0.479 9.079 72.764 1.00 38.34 298 GLU A O 1
ATOM 669 N N . ASP A 1 107 ? -0.896 9.313 70.995 1.00 40.51 299 ASP A N 1
ATOM 670 C CA . ASP A 1 107 ? -0.252 8.224 70.231 1.00 38.00 299 ASP A CA 1
ATOM 671 C C . ASP A 1 107 ? 1.231 8.495 69.965 1.00 35.42 299 ASP A C 1
ATOM 672 O O . ASP A 1 107 ? 2.046 7.563 69.913 1.00 33.01 299 ASP A O 1
ATOM 677 N N . ILE A 1 108 ? 1.582 9.759 69.750 1.00 34.82 300 ILE A N 1
ATOM 678 C CA . ILE A 1 108 ? 2.970 10.131 69.497 1.00 33.22 300 ILE A CA 1
ATOM 679 C C . ILE A 1 108 ? 3.877 9.737 70.679 1.00 31.06 300 ILE A C 1
ATOM 680 O O . ILE A 1 108 ? 4.979 9.249 70.493 1.00 30.35 300 ILE A O 1
ATOM 685 N N . THR A 1 109 ? 3.395 9.928 71.899 1.00 31.29 301 THR A N 1
ATOM 686 C CA . THR A 1 109 ? 4.132 9.577 73.115 1.00 29.38 301 THR A CA 1
ATOM 687 C C . THR A 1 109 ? 4.334 8.065 73.169 1.00 27.78 301 THR A C 1
ATOM 688 O O . THR A 1 109 ? 5.423 7.597 73.490 1.00 26.67 301 THR A O 1
ATOM 692 N N . ARG A 1 110 ? 3.301 7.298 72.838 1.00 28.62 302 ARG A N 1
ATOM 693 C CA . ARG A 1 110 ? 3.472 5.851 72.733 1.00 27.04 302 ARG A CA 1
ATOM 694 C C . ARG A 1 110 ? 4.481 5.465 71.652 1.00 25.92 302 ARG A C 1
ATOM 695 O O . ARG A 1 110 ? 5.220 4.520 71.837 1.00 23.81 302 ARG A O 1
ATOM 703 N N . TYR A 1 111 ? 4.522 6.194 70.539 1.00 27.49 303 TYR A N 1
ATOM 704 C CA . TYR A 1 111 ? 5.489 5.925 69.460 1.00 26.70 303 TYR A CA 1
ATOM 705 C C . TYR A 1 111 ? 6.924 6.126 69.936 1.00 25.61 303 TYR A C 1
ATOM 706 O O . TYR A 1 111 ? 7.817 5.277 69.727 1.00 23.17 303 TYR A O 1
ATOM 715 N N . TYR A 1 112 ? 7.169 7.242 70.594 1.00 25.93 304 TYR A N 1
ATOM 716 C CA . TYR A 1 112 ? 8.482 7.548 71.147 1.00 24.87 304 TYR A CA 1
ATOM 717 C C . TYR A 1 112 ? 8.921 6.551 72.216 1.00 23.03 304 TYR A C 1
ATOM 718 O O . TYR A 1 112 ? 10.112 6.153 72.267 1.00 21.82 304 TYR A O 1
ATOM 727 N N . LEU A 1 113 ? 7.987 6.132 73.069 1.00 22.80 305 LEU A N 1
ATOM 728 C CA . LEU A 1 113 ? 8.272 5.076 74.067 1.00 20.68 305 LEU A CA 1
ATOM 729 C C . LEU A 1 113 ? 8.699 3.775 73.371 1.00 19.91 305 LEU A C 1
ATOM 730 O O . LEU A 1 113 ? 9.669 3.155 73.769 1.00 17.52 305 LEU A O 1
ATOM 735 N N . CYS A 1 114 ? 8.008 3.398 72.300 1.00 20.17 306 CYS A N 1
ATOM 736 C CA . CYS A 1 114 ? 8.436 2.265 71.491 1.00 19.08 306 CYS A CA 1
ATOM 737 C C . CYS A 1 114 ? 9.832 2.426 70.917 1.00 18.17 306 CYS A C 1
ATOM 738 O O . CYS A 1 114 ? 10.608 1.496 70.999 1.00 16.74 306 CYS A O 1
ATOM 741 N N . LEU A 1 115 ? 10.175 3.616 70.378 1.00 18.45 307 LEU A N 1
ATOM 742 C CA . LEU A 1 115 ? 11.520 3.871 69.830 1.00 18.35 307 LEU A CA 1
ATOM 743 C C . LEU A 1 115 ? 12.580 3.718 70.927 1.00 17.90 307 LEU A C 1
ATOM 744 O O . LEU A 1 115 ? 13.615 3.111 70.715 1.00 15.18 307 LEU A O 1
ATOM 749 N N . GLN A 1 116 ? 12.318 4.288 72.106 1.00 17.91 308 GLN A N 1
ATOM 750 C CA . GLN A 1 116 ? 13.187 4.064 73.267 1.00 17.13 308 GLN A CA 1
ATOM 751 C C . GLN A 1 116 ? 13.381 2.572 73.659 1.00 17.43 308 GLN A C 1
ATOM 752 O O . GLN A 1 116 ? 14.523 2.108 73.851 1.00 16.32 308 GLN A O 1
ATOM 758 N N . LEU A 1 117 ? 12.268 1.848 73.764 1.00 17.17 309 LEU A N 1
ATOM 759 C CA . LEU A 1 117 ? 12.327 0.418 74.093 1.00 16.56 309 LEU A CA 1
ATOM 760 C C . LEU A 1 117 ? 13.090 -0.384 73.041 1.00 15.75 309 LEU A C 1
ATOM 761 O O . LEU A 1 117 ? 13.819 -1.327 73.369 1.00 14.71 309 LEU A O 1
ATOM 766 N N . ARG A 1 118 ? 12.939 -0.015 71.769 1.00 16.33 310 ARG A N 1
ATOM 767 C CA . ARG A 1 118 ? 13.728 -0.662 70.713 1.00 17.69 310 ARG A CA 1
ATOM 768 C C . ARG A 1 118 ? 15.237 -0.432 70.947 1.00 17.44 310 ARG A C 1
ATOM 769 O O . ARG A 1 118 ? 15.997 -1.369 70.859 1.00 16.49 310 ARG A O 1
ATOM 777 N N . GLN A 1 119 ? 15.654 0.792 71.261 1.00 17.96 311 GLN A N 1
ATOM 778 C CA . GLN A 1 119 ? 17.035 1.054 71.652 1.00 18.84 311 GLN A CA 1
ATOM 779 C C . GLN A 1 119 ? 17.484 0.225 72.859 1.00 17.92 311 GLN A C 1
ATOM 780 O O . GLN A 1 119 ? 18.628 -0.301 72.877 1.00 18.35 311 GLN A O 1
ATOM 786 N N . ASP A 1 120 ? 16.625 0.158 73.873 1.00 17.83 312 ASP A N 1
ATOM 787 C CA . ASP A 1 120 ? 16.897 -0.632 75.082 1.00 18.90 312 ASP A CA 1
ATOM 788 C C . ASP A 1 120 ? 17.075 -2.125 74.716 1.00 17.87 312 ASP A C 1
ATOM 789 O O . ASP A 1 120 ? 17.986 -2.791 75.195 1.00 18.10 312 ASP A O 1
ATOM 794 N N . ILE A 1 121 ? 16.222 -2.632 73.839 1.00 18.26 313 ILE A N 1
ATOM 795 C CA . ILE A 1 121 ? 16.368 -4.002 73.352 1.00 18.12 313 ILE A CA 1
ATOM 796 C C . ILE A 1 121 ? 17.673 -4.234 72.636 1.00 18.19 313 ILE A C 1
ATOM 797 O O . ILE A 1 121 ? 18.412 -5.156 72.988 1.00 19.79 313 ILE A O 1
ATOM 802 N N . VAL A 1 122 ? 17.994 -3.415 71.643 1.00 18.37 314 VAL A N 1
ATOM 803 C CA . VAL A 1 122 ? 19.224 -3.587 70.845 1.00 19.31 314 VAL A CA 1
ATOM 804 C C . VAL A 1 122 ? 20.485 -3.434 71.706 1.00 19.16 314 VAL A C 1
ATOM 805 O O . VAL A 1 122 ? 21.447 -4.110 71.474 1.00 18.51 314 VAL A O 1
ATOM 809 N N . ALA A 1 123 ? 20.455 -2.541 72.699 1.00 19.59 315 ALA A N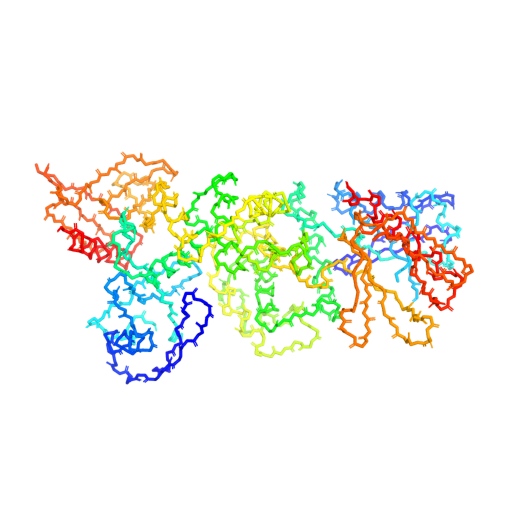 1
ATOM 810 C CA . ALA A 1 123 ? 21.572 -2.324 73.623 1.00 22.25 315 ALA A CA 1
ATOM 811 C C . ALA A 1 123 ? 21.730 -3.410 74.705 1.00 23.27 315 ALA A C 1
ATOM 812 O O . ALA A 1 123 ? 22.718 -3.430 75.394 1.00 24.74 315 ALA A O 1
ATOM 814 N N . GLY A 1 124 ? 20.821 -4.346 74.805 1.00 23.55 316 GLY A N 1
ATOM 815 C CA . GLY A 1 124 ? 20.855 -5.295 75.896 1.00 24.89 316 GLY A CA 1
ATOM 816 C C . GLY A 1 124 ? 20.364 -4.806 77.234 1.00 24.80 316 GLY A C 1
ATOM 817 O O . GLY A 1 124 ? 20.491 -5.530 78.219 1.00 26.90 316 GLY A O 1
ATOM 818 N N . ARG A 1 125 ? 19.789 -3.621 77.311 1.00 24.78 317 ARG A N 1
ATOM 819 C CA . ARG A 1 125 ? 19.246 -3.134 78.591 1.00 25.33 317 ARG A CA 1
ATOM 820 C C . ARG A 1 125 ? 17.879 -3.741 78.939 1.00 26.40 317 ARG A C 1
ATOM 821 O O . ARG A 1 125 ? 17.425 -3.678 80.109 1.00 27.95 317 ARG A O 1
ATOM 829 N N . LEU A 1 126 ? 17.193 -4.275 77.913 1.00 25.60 318 LEU A N 1
ATOM 830 C CA . LEU A 1 126 ? 15.902 -4.897 78.075 1.00 23.66 318 LEU A CA 1
ATOM 831 C C . LEU A 1 126 ? 16.016 -6.301 77.515 1.00 24.02 318 LEU A C 1
ATOM 832 O O . LEU A 1 126 ? 15.784 -6.499 76.330 1.00 23.75 318 LEU A O 1
ATOM 837 N N . PRO A 1 127 ? 16.438 -7.273 78.352 1.00 24.62 319 PRO A N 1
ATOM 838 C CA . PRO A 1 127 ? 16.567 -8.622 77.861 1.00 25.42 319 PRO A CA 1
ATOM 839 C C . PRO A 1 127 ? 15.242 -9.275 77.542 1.00 25.94 319 PRO A C 1
ATOM 840 O O . PRO A 1 127 ? 14.256 -9.094 78.266 1.00 24.25 319 PRO A O 1
ATOM 844 N N . CYS A 1 128 ? 15.247 -10.027 76.431 1.00 26.28 320 CYS A N 1
ATOM 845 C CA . CYS A 1 128 ? 14.090 -10.709 75.905 1.00 26.47 320 CYS A CA 1
ATOM 846 C C . CYS A 1 128 ? 14.488 -12.092 75.414 1.00 26.21 320 CYS A C 1
ATOM 847 O O . CYS A 1 128 ? 15.576 -12.275 74.864 1.00 27.00 320 CYS A O 1
ATOM 850 N N . SER A 1 129 ? 13.578 -13.040 75.550 1.00 25.78 321 SER A N 1
ATOM 851 C CA . SER A 1 129 ? 13.752 -14.356 74.953 1.00 26.42 321 SER A CA 1
ATOM 852 C C . SER A 1 129 ? 13.586 -14.223 73.431 1.00 24.73 321 SER A C 1
ATOM 853 O O . SER A 1 129 ? 13.048 -13.220 72.935 1.00 21.56 321 SER A O 1
ATOM 856 N N . PHE A 1 130 ? 13.977 -15.255 72.702 1.00 24.85 322 PHE A N 1
ATOM 857 C CA . PHE A 1 130 ? 13.741 -15.262 71.254 1.00 23.93 322 PHE A CA 1
ATOM 858 C C . PHE A 1 130 ? 12.250 -15.008 70.914 1.00 23.30 322 PHE A C 1
ATOM 859 O O . PHE A 1 130 ? 11.948 -14.205 70.040 1.00 23.23 322 PHE A O 1
ATOM 867 N N . ALA A 1 131 ? 11.310 -15.647 71.599 1.00 24.42 323 ALA A N 1
ATOM 868 C CA . ALA A 1 131 ? 9.906 -15.483 71.249 1.00 25.09 323 ALA A CA 1
ATOM 869 C C . ALA A 1 131 ? 9.344 -14.061 71.452 1.00 23.97 323 ALA A C 1
ATOM 870 O O . ALA A 1 131 ? 8.559 -13.590 70.626 1.00 23.87 323 ALA A O 1
ATOM 872 N N . THR A 1 132 ? 9.818 -13.395 72.503 1.00 24.28 324 THR A N 1
ATOM 873 C CA . THR A 1 132 ? 9.500 -12.011 72.811 1.00 23.26 324 THR A CA 1
ATOM 874 C C . THR A 1 132 ? 10.117 -11.115 71.775 1.00 22.04 324 THR A C 1
ATOM 875 O O . THR A 1 132 ? 9.457 -10.232 71.291 1.00 21.98 324 THR A O 1
ATOM 879 N N . LEU A 1 133 ? 11.379 -11.337 71.458 1.00 21.43 325 LEU A N 1
ATOM 880 C CA . LEU A 1 133 ? 12.073 -10.522 70.420 1.00 20.14 325 LEU A CA 1
ATOM 881 C C . LEU A 1 133 ? 11.258 -10.573 69.107 1.00 19.91 325 LEU A C 1
ATOM 882 O O . LEU A 1 133 ? 11.045 -9.538 68.464 1.00 20.65 325 LEU A O 1
ATOM 887 N N . ALA A 1 134 ? 10.829 -11.768 68.729 1.00 20.25 326 ALA A N 1
ATOM 888 C CA . ALA A 1 134 ? 10.078 -12.019 67.488 1.00 20.30 326 ALA A CA 1
ATOM 889 C C . ALA A 1 134 ? 8.719 -11.349 67.528 1.00 20.89 326 ALA A C 1
ATOM 890 O O . ALA A 1 134 ? 8.334 -10.632 66.595 1.00 21.61 326 ALA A O 1
ATOM 892 N N . LEU A 1 135 ? 7.993 -11.541 68.620 1.00 21.66 327 LEU A N 1
ATOM 893 C CA . LEU A 1 135 ? 6.702 -10.848 68.815 1.00 21.93 327 LEU A CA 1
ATOM 894 C C . LEU A 1 135 ? 6.818 -9.315 68.803 1.00 20.55 327 LEU A C 1
ATOM 895 O O . LEU A 1 135 ? 6.174 -8.668 68.023 1.00 21.33 327 LEU A O 1
ATOM 900 N N . LEU A 1 136 ? 7.678 -8.751 69.635 1.00 20.78 328 LEU A N 1
ATOM 901 C CA . LEU A 1 136 ? 7.904 -7.294 69.644 1.00 18.76 328 LEU A CA 1
ATOM 902 C C . LEU A 1 136 ? 8.366 -6.821 68.267 1.00 18.82 328 LEU A C 1
ATOM 903 O O . LEU A 1 136 ? 7.914 -5.787 67.778 1.00 17.81 328 LEU A O 1
ATOM 908 N N . GLY A 1 137 ? 9.263 -7.578 67.645 1.00 17.68 329 GLY A N 1
ATOM 909 C CA . GLY A 1 137 ? 9.802 -7.235 66.363 1.00 18.43 329 GLY A CA 1
ATOM 910 C C . GLY A 1 137 ? 8.710 -7.232 65.316 1.00 18.42 329 GLY A C 1
ATOM 911 O O . GLY A 1 137 ? 8.717 -6.376 64.484 1.00 16.98 329 GLY A O 1
ATOM 912 N N . SER A 1 138 ? 7.732 -8.155 65.418 1.00 18.42 330 SER A N 1
ATOM 913 C CA . SER A 1 138 ? 6.650 -8.192 64.463 1.00 19.37 330 SER A CA 1
ATOM 914 C C . SER A 1 138 ? 5.821 -6.924 64.532 1.00 19.56 330 SER A C 1
ATOM 915 O O . SER A 1 138 ? 5.346 -6.469 63.502 1.00 20.06 330 SER A O 1
ATOM 918 N N . TYR A 1 139 ? 5.657 -6.358 65.727 1.00 19.33 331 TYR A N 1
ATOM 919 C CA . TYR A 1 139 ? 4.870 -5.105 65.906 1.00 19.94 331 TYR A CA 1
ATOM 920 C C . TYR A 1 139 ? 5.666 -3.902 65.460 1.00 19.26 331 TYR A C 1
ATOM 921 O O . TYR A 1 139 ? 5.103 -2.970 64.876 1.00 19.72 331 TYR A O 1
ATOM 930 N N . THR A 1 140 ? 6.969 -3.908 65.716 1.00 18.53 332 THR A N 1
ATOM 931 C CA . THR A 1 140 ? 7.841 -2.869 65.161 1.00 17.43 332 THR A CA 1
ATOM 932 C C . THR A 1 140 ? 7.699 -2.812 63.655 1.00 18.75 332 THR A C 1
ATOM 933 O O . THR A 1 140 ? 7.489 -1.742 63.094 1.00 19.94 332 THR A O 1
ATOM 937 N N . ILE A 1 141 ? 7.783 -3.967 63.002 1.00 17.98 333 ILE A N 1
ATOM 938 C CA . ILE A 1 141 ? 7.651 -4.054 61.554 1.00 20.22 333 ILE A CA 1
ATOM 939 C C . ILE A 1 141 ? 6.275 -3.605 61.057 1.00 20.96 333 ILE A C 1
ATOM 940 O O . ILE A 1 141 ? 6.185 -2.934 60.052 1.00 22.91 333 ILE A O 1
ATOM 945 N N . GLN A 1 142 ? 5.210 -4.058 61.699 1.00 22.48 334 GLN A N 1
ATOM 946 C CA . GLN A 1 142 ? 3.856 -3.662 61.306 1.00 23.59 334 GLN A CA 1
ATOM 947 C C . GLN A 1 142 ? 3.697 -2.146 61.390 1.00 24.70 334 GLN A C 1
ATOM 948 O O . GLN A 1 142 ? 3.121 -1.520 60.490 1.00 25.63 334 GLN A O 1
ATOM 954 N N . SER A 1 143 ? 4.193 -1.550 62.474 1.00 23.70 335 SER A N 1
ATOM 955 C CA . SER A 1 143 ? 4.117 -0.100 62.654 1.00 24.17 335 SER A CA 1
ATOM 956 C C . SER A 1 143 ? 4.976 0.714 61.669 1.00 24.37 335 SER A C 1
ATOM 957 O O . SER A 1 143 ? 4.650 1.853 61.334 1.00 25.15 335 SER A O 1
ATOM 960 N N . GLU A 1 144 ? 6.069 0.127 61.201 1.00 23.18 336 GLU A N 1
ATOM 961 C CA . GLU A 1 144 ? 7.007 0.836 60.362 1.00 23.81 336 GLU A CA 1
ATOM 962 C C . GLU A 1 144 ? 6.621 0.714 58.891 1.00 25.41 336 GLU A C 1
ATOM 963 O O . GLU A 1 144 ? 6.777 1.684 58.141 1.00 25.91 336 GLU A O 1
ATOM 969 N N . LEU A 1 145 ? 6.140 -0.466 58.489 1.00 24.62 337 LEU A N 1
ATOM 970 C CA . LEU A 1 145 ? 5.863 -0.772 57.055 1.00 26.63 337 LEU A CA 1
ATOM 971 C C . LEU A 1 145 ? 4.367 -0.939 56.702 1.00 28.64 337 LEU A C 1
ATOM 972 O O . LEU A 1 145 ? 3.985 -0.922 55.495 1.00 29.43 337 LEU A O 1
ATOM 977 N N . GLY A 1 146 ? 3.536 -1.129 57.723 1.00 28.68 338 GLY A N 1
ATOM 978 C CA . GLY A 1 146 ? 2.123 -1.350 57.520 1.00 31.00 338 GLY A CA 1
ATOM 979 C C . GLY A 1 146 ? 1.897 -2.796 57.236 1.00 31.93 338 GLY A C 1
ATOM 980 O O . GLY A 1 146 ? 2.773 -3.636 57.485 1.00 31.25 338 GLY A O 1
ATOM 981 N N . ASP A 1 147 ? 0.726 -3.107 56.692 1.00 34.15 339 ASP A N 1
ATOM 982 C CA . ASP A 1 147 ? 0.412 -4.507 56.441 1.00 34.35 339 ASP A CA 1
ATOM 983 C C . ASP A 1 147 ? 1.430 -5.087 55.466 1.00 33.20 339 ASP A C 1
ATOM 984 O O . ASP A 1 147 ? 1.960 -4.400 54.588 1.00 32.83 339 ASP A O 1
ATOM 989 N N . TYR A 1 148 ? 1.722 -6.368 55.633 1.00 32.17 340 TYR A N 1
ATOM 990 C CA . TYR A 1 148 ? 2.581 -7.054 54.744 1.00 32.49 340 TYR A CA 1
ATOM 991 C C . TYR A 1 148 ? 1.973 -7.047 53.341 1.00 35.33 340 TYR A C 1
ATOM 992 O O . TYR A 1 148 ? 0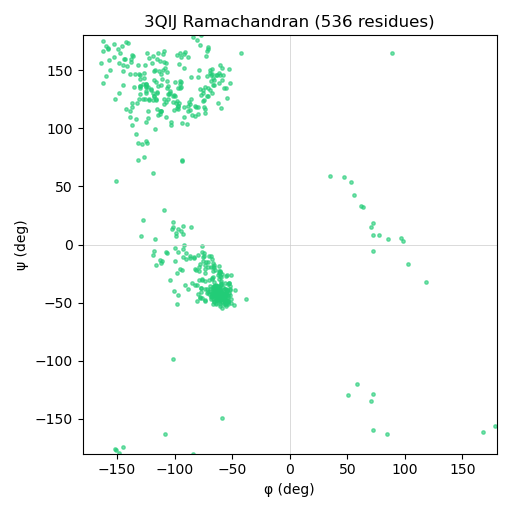.749 -7.226 53.189 1.00 35.47 340 TYR A O 1
ATOM 1001 N N . ASP A 1 149 ? 2.853 -6.842 52.359 1.00 36.72 341 ASP A N 1
ATOM 1002 C CA . ASP A 1 149 ? 2.516 -6.538 50.970 1.00 39.32 341 ASP A CA 1
ATOM 1003 C C . ASP A 1 149 ? 3.401 -7.446 50.138 1.00 40.18 341 ASP A C 1
ATOM 1004 O O . ASP A 1 149 ? 4.561 -7.112 49.839 1.00 40.08 341 ASP A O 1
ATOM 1009 N N . PRO A 1 150 ? 2.862 -8.620 49.741 1.00 42.43 342 PRO A N 1
ATOM 1010 C CA . PRO A 1 150 ? 3.751 -9.646 49.169 1.00 42.45 342 PRO A CA 1
ATOM 1011 C C . PRO A 1 150 ? 4.447 -9.179 47.870 1.00 43.52 342 PRO A C 1
ATOM 1012 O O . PRO A 1 150 ? 5.624 -9.506 47.652 1.00 43.28 342 PRO A O 1
ATOM 1016 N N . GLU A 1 151 ? 3.742 -8.397 47.041 1.00 44.01 343 GLU A N 1
ATOM 1017 C CA . GLU A 1 151 ? 4.344 -7.840 45.827 1.00 44.89 343 GLU A CA 1
ATOM 1018 C C . GLU A 1 151 ? 5.529 -6.915 46.109 1.00 44.25 343 GLU A C 1
ATOM 1019 O O . GLU A 1 151 ? 6.594 -7.050 45.479 1.00 44.83 343 GLU A O 1
ATOM 1021 N N . LEU A 1 152 ? 5.356 -5.980 47.045 1.00 42.68 344 LEU A N 1
ATOM 1022 C CA . LEU A 1 152 ? 6.333 -4.902 47.249 1.00 42.20 344 LEU A CA 1
ATOM 1023 C C . LEU A 1 152 ? 7.384 -5.158 48.346 1.00 41.17 344 LEU A C 1
ATOM 1024 O O . LEU A 1 152 ? 8.430 -4.513 48.385 1.00 39.68 344 LEU A O 1
ATOM 1029 N N . HIS A 1 153 ? 7.088 -6.070 49.262 1.00 40.56 345 HIS A N 1
ATOM 1030 C CA . HIS A 1 153 ? 8.010 -6.348 50.376 1.00 39.71 345 HIS A CA 1
ATOM 1031 C C . HIS A 1 153 ? 8.840 -7.602 50.143 1.00 40.66 345 HIS A C 1
ATOM 1032 O O . HIS A 1 153 ? 10.002 -7.666 50.537 1.00 39.82 345 HIS A O 1
ATOM 1039 N N . GLY A 1 154 ? 8.191 -8.623 49.586 1.00 42.40 346 GLY A N 1
ATOM 1040 C CA . GLY A 1 154 ? 8.825 -9.920 49.378 1.00 43.63 346 GLY A CA 1
ATOM 1041 C C . GLY A 1 154 ? 9.081 -10.723 50.656 1.00 43.02 346 GLY A C 1
ATOM 1042 O O . GLY A 1 154 ? 8.213 -10.833 51.551 1.00 42.98 346 GLY A O 1
ATOM 1043 N N . VAL A 1 155 ? 10.291 -11.271 50.731 1.00 43.27 347 VAL A N 1
ATOM 1044 C CA . VAL A 1 155 ? 10.649 -12.312 51.711 1.00 43.07 347 VAL A CA 1
ATOM 1045 C C . VAL A 1 155 ? 11.947 -11.958 52.498 1.00 42.32 347 VAL A C 1
ATOM 1046 O O . VAL A 1 155 ? 12.442 -12.791 53.253 1.00 42.33 347 VAL A O 1
ATOM 1050 N N . ASP A 1 156 ? 12.485 -10.744 52.323 1.00 41.92 348 ASP A N 1
ATOM 1051 C CA . ASP A 1 156 ? 13.780 -10.348 52.932 1.00 41.46 348 ASP A CA 1
ATOM 1052 C C . ASP A 1 156 ? 13.860 -8.836 53.221 1.00 40.24 348 ASP A C 1
ATOM 1053 O O . ASP A 1 156 ? 14.806 -8.138 52.833 1.00 42.96 348 ASP A O 1
ATOM 1058 N N . TYR A 1 157 ? 12.881 -8.352 53.957 1.00 36.98 349 TYR A N 1
ATOM 1059 C CA . TYR A 1 157 ? 12.607 -6.924 54.060 1.00 35.02 349 TYR A CA 1
ATOM 1060 C C . TYR A 1 157 ? 12.780 -6.378 55.476 1.00 33.14 349 TYR A C 1
ATOM 1061 O O . TYR A 1 157 ? 12.490 -5.187 55.720 1.00 33.51 349 TYR A O 1
ATOM 1070 N N . VAL A 1 158 ? 13.247 -7.205 56.409 1.00 31.27 350 VAL A N 1
ATOM 1071 C CA . VAL A 1 158 ? 13.315 -6.758 57.825 1.00 29.98 350 VAL A CA 1
ATOM 1072 C C . VAL A 1 158 ? 14.726 -6.461 58.318 1.00 30.54 350 VAL A C 1
ATOM 1073 O O . VAL A 1 158 ? 14.882 -5.873 59.383 1.00 29.03 350 VAL A O 1
ATOM 1077 N N . SER A 1 159 ? 15.761 -6.767 57.513 1.00 32.23 351 SER A N 1
ATOM 1078 C CA . SER A 1 159 ? 17.148 -6.528 57.939 1.00 32.77 351 SER A CA 1
ATOM 1079 C C . SER A 1 159 ? 17.461 -5.062 58.091 1.00 32.75 351 SER A C 1
ATOM 1080 O O . SER A 1 159 ? 18.407 -4.716 58.789 1.00 33.44 351 SER A O 1
ATOM 1083 N N . ASP A 1 160 ? 16.659 -4.189 57.473 1.00 32.77 352 ASP A N 1
ATOM 1084 C CA . ASP A 1 160 ? 16.835 -2.735 57.646 1.00 33.00 352 ASP A CA 1
ATOM 1085 C C . ASP A 1 160 ? 16.488 -2.244 59.054 1.00 31.39 352 ASP A C 1
ATOM 1086 O O . ASP A 1 160 ? 16.772 -1.080 59.397 1.00 32.47 352 ASP A O 1
ATOM 1088 N N . PHE A 1 161 ? 15.883 -3.105 59.876 1.00 28.22 353 PHE A N 1
ATOM 1089 C CA . PHE A 1 161 ? 15.406 -2.720 61.210 1.00 26.86 353 PHE A CA 1
ATOM 1090 C C . PHE A 1 161 ? 16.216 -3.487 62.267 1.00 26.39 353 PHE A C 1
ATOM 1091 O O . PHE A 1 161 ? 16.572 -4.630 62.067 1.00 28.93 353 PHE A O 1
ATOM 1099 N N . LYS A 1 162 ? 16.620 -2.783 63.304 1.00 25.65 354 LYS A N 1
ATOM 1100 C CA . LYS A 1 162 ? 17.369 -3.356 64.414 1.00 24.41 354 LYS A CA 1
ATOM 1101 C C . LYS A 1 162 ? 16.368 -3.865 65.447 1.00 22.98 354 LYS A C 1
ATOM 1102 O O . LYS A 1 162 ? 15.740 -3.086 66.171 1.00 22.64 354 LYS A O 1
ATOM 1108 N N . LEU A 1 163 ? 16.194 -5.179 65.473 1.00 21.67 355 LEU A N 1
ATOM 1109 C CA . LEU A 1 163 ? 15.195 -5.832 66.325 1.00 19.99 355 LEU A CA 1
ATOM 1110 C C . LEU A 1 163 ? 15.759 -6.597 67.522 1.00 19.49 355 LEU A C 1
ATOM 1111 O O . LEU A 1 163 ? 14.986 -7.112 68.358 1.00 18.76 355 LEU A O 1
ATOM 1116 N N . ALA A 1 164 ? 17.085 -6.706 67.581 1.00 19.20 356 ALA A N 1
ATOM 1117 C CA . ALA A 1 164 ? 17.738 -7.522 68.600 1.00 19.40 356 ALA A CA 1
ATOM 1118 C C . ALA A 1 164 ? 19.200 -7.140 68.672 1.00 19.60 356 ALA A C 1
ATOM 1119 O O . ALA A 1 164 ? 19.787 -6.634 67.713 1.00 19.77 356 ALA A O 1
ATOM 1121 N N . PRO A 1 165 ? 19.828 -7.403 69.824 1.00 20.97 357 PRO A N 1
ATOM 1122 C CA . PRO A 1 165 ? 21.290 -7.232 69.919 1.00 21.67 357 PRO A CA 1
ATOM 1123 C C . PRO A 1 165 ? 22.089 -8.025 68.881 1.00 22.93 357 PRO A C 1
ATOM 1124 O O . PRO A 1 165 ? 23.061 -7.499 68.284 1.00 23.10 357 PRO A O 1
ATOM 1128 N N . ASN A 1 166 ? 21.683 -9.269 68.656 1.00 22.35 358 ASN A N 1
ATOM 1129 C CA . ASN A 1 166 ? 22.170 -10.110 67.525 1.00 23.98 358 ASN A CA 1
ATOM 1130 C C . ASN A 1 166 ? 20.990 -10.610 66.694 1.00 24.69 358 ASN A C 1
ATOM 1131 O O . ASN A 1 166 ? 20.257 -11.505 67.108 1.00 24.10 358 ASN A O 1
ATOM 1136 N N . GLN A 1 167 ? 20.813 -10.016 65.521 1.00 24.02 359 GLN A N 1
ATOM 1137 C CA . GLN A 1 167 ? 19.645 -10.235 64.697 1.00 24.20 359 GLN A CA 1
ATOM 1138 C C . GLN A 1 167 ? 19.934 -11.338 63.712 1.00 24.38 359 GLN A C 1
ATOM 1139 O O . GLN A 1 167 ? 20.679 -11.140 62.714 1.00 25.80 359 GLN A O 1
ATOM 1145 N N . THR A 1 168 ? 19.377 -12.513 63.980 1.00 23.17 360 THR A N 1
ATOM 1146 C CA . THR A 1 168 ? 19.652 -13.681 63.156 1.00 23.91 360 THR A CA 1
ATOM 1147 C C . THR A 1 168 ? 18.584 -13.849 62.074 1.00 24.20 360 THR A C 1
ATOM 1148 O O . THR A 1 168 ? 17.440 -13.341 62.181 1.00 21.87 360 THR A O 1
ATOM 1152 N N . LYS A 1 169 ? 18.939 -14.621 61.051 1.00 25.46 361 LYS A N 1
ATOM 1153 C CA . LYS A 1 169 ? 17.967 -15.005 60.049 1.00 27.01 361 LYS A CA 1
ATOM 1154 C C . LYS A 1 169 ? 16.757 -15.711 60.671 1.00 25.58 361 LYS A C 1
ATOM 1155 O O . LYS A 1 169 ? 15.638 -15.571 60.186 1.00 25.09 361 LYS A O 1
ATOM 1161 N N . GLU A 1 170 ? 16.997 -16.538 61.666 1.00 27.14 362 GLU A N 1
ATOM 1162 C CA . GLU A 1 170 ? 15.915 -17.290 62.310 1.00 28.56 362 GLU A CA 1
ATOM 1163 C C . GLU A 1 170 ? 14.933 -16.320 62.980 1.00 26.02 362 GLU A C 1
ATOM 1164 O O . GLU A 1 170 ? 13.709 -16.489 62.880 1.00 24.64 362 GLU A O 1
ATOM 1170 N N . LEU A 1 171 ? 15.466 -15.296 63.637 1.00 24.36 363 LEU A N 1
ATOM 1171 C CA . LEU A 1 171 ? 14.626 -14.242 64.224 1.00 23.25 363 LEU A CA 1
ATOM 1172 C C . LEU A 1 171 ? 13.881 -13.498 63.136 1.00 23.11 363 LEU A C 1
ATOM 1173 O O . LEU A 1 171 ? 12.671 -13.309 63.242 1.00 23.29 363 LEU A O 1
ATOM 1178 N N . GLU A 1 172 ? 14.569 -13.080 62.075 1.00 22.92 364 GLU A N 1
ATOM 1179 C CA . GLU A 1 172 ? 13.899 -12.326 61.015 1.00 22.24 364 GLU A CA 1
ATOM 1180 C C . GLU A 1 172 ? 12.790 -13.154 60.351 1.00 22.34 364 GLU A C 1
ATOM 1181 O O . GLU A 1 172 ? 11.717 -12.626 60.027 1.00 22.94 364 GLU A O 1
ATOM 1187 N N . GLU A 1 173 ? 13.041 -14.442 60.155 1.00 23.16 365 GLU A N 1
ATOM 1188 C CA . GLU A 1 173 ? 12.026 -15.341 59.605 1.00 23.66 365 GLU A CA 1
ATOM 1189 C C . GLU A 1 173 ? 10.779 -15.442 60.500 1.00 23.75 365 GLU A C 1
ATOM 1190 O O . GLU A 1 173 ? 9.654 -15.419 59.995 1.00 24.05 365 GLU A O 1
ATOM 1192 N N . LYS A 1 174 ? 10.954 -15.534 61.821 1.00 24.03 366 LYS A N 1
ATOM 1193 C CA . LYS A 1 174 ? 9.798 -15.578 62.730 1.00 24.07 366 LYS A CA 1
ATOM 1194 C C . LYS A 1 174 ? 9.041 -14.252 62.714 1.00 22.63 366 LYS A C 1
ATOM 1195 O O . LYS A 1 174 ? 7.829 -14.212 62.703 1.00 22.57 366 LYS A O 1
ATOM 1201 N N . VAL A 1 175 ? 9.775 -13.156 62.696 1.00 22.13 367 VAL A N 1
ATOM 1202 C CA . VAL A 1 175 ? 9.173 -11.814 62.642 1.00 20.65 367 VAL A CA 1
ATOM 1203 C C . VAL A 1 175 ? 8.304 -11.631 61.397 1.00 22.38 367 VAL A C 1
ATOM 1204 O O . VAL A 1 175 ? 7.173 -11.163 61.487 1.00 21.79 367 VAL A O 1
ATOM 1208 N N . MET A 1 176 ? 8.847 -11.987 60.234 1.00 23.98 368 MET A N 1
ATOM 1209 C CA . MET A 1 176 ? 8.087 -11.910 58.949 1.00 25.86 368 MET A CA 1
ATOM 1210 C C . MET A 1 176 ? 6.873 -12.837 58.939 1.00 26.94 368 MET A C 1
ATOM 1211 O O . MET A 1 176 ? 5.839 -12.453 58.417 1.00 26.81 368 MET A O 1
ATOM 1216 N N . GLU A 1 177 ? 6.997 -14.036 59.524 1.00 26.80 369 GLU A N 1
ATOM 1217 C CA . GLU A 1 177 ? 5.848 -14.954 59.659 1.00 28.67 369 GLU A CA 1
ATOM 1218 C C . GLU A 1 177 ? 4.709 -14.333 60.490 1.00 28.13 369 GLU A C 1
ATOM 1219 O O . GLU A 1 177 ? 3.527 -14.461 60.148 1.00 27.45 369 GLU A O 1
ATOM 1225 N N . LEU A 1 178 ? 5.059 -13.706 61.612 1.00 26.46 370 LEU A N 1
ATOM 1226 C CA . LEU A 1 178 ? 4.070 -13.070 62.465 1.00 26.32 370 LEU A CA 1
ATOM 1227 C C . LEU A 1 178 ? 3.513 -11.833 61.762 1.00 27.10 370 LEU A C 1
ATOM 1228 O O . LEU A 1 178 ? 2.305 -11.602 61.760 1.00 28.59 370 LEU A O 1
ATOM 1233 N N . HIS A 1 179 ? 4.386 -11.057 61.140 1.00 25.96 371 HIS A N 1
ATOM 1234 C CA . HIS A 1 179 ? 3.957 -9.849 60.424 1.00 25.87 371 HIS A CA 1
ATOM 1235 C C . HIS A 1 179 ? 2.914 -10.149 59.324 1.00 27.79 371 HIS A C 1
ATOM 1236 O O . HIS A 1 179 ? 1.903 -9.475 59.240 1.00 28.31 371 HIS A O 1
ATOM 1243 N N . LYS A 1 180 ? 3.194 -11.180 58.523 1.00 29.78 372 LYS A N 1
ATOM 1244 C CA . LYS A 1 180 ? 2.324 -11.609 57.423 1.00 32.31 372 LYS A CA 1
ATOM 1245 C C . LYS A 1 180 ? 0.951 -12.033 57.966 1.00 34.37 372 LYS A C 1
ATOM 1246 O O . LYS A 1 180 ? -0.062 -11.949 57.266 1.00 36.21 372 LYS A O 1
ATOM 1252 N N . SER A 1 181 ? 0.884 -12.443 59.225 1.00 35.43 373 SER A N 1
ATOM 1253 C CA . SER A 1 181 ? -0.412 -12.782 59.831 1.00 37.27 373 SER A CA 1
ATOM 1254 C C . SER A 1 181 ? -1.318 -11.574 60.228 1.00 38.90 373 SER A C 1
ATOM 1255 O O . SER A 1 181 ? -2.503 -11.788 60.528 1.00 40.14 373 SER A O 1
ATOM 1258 N N . TYR A 1 182 ? -0.822 -10.327 60.205 1.00 38.68 374 TYR A N 1
ATOM 1259 C CA . TYR A 1 182 ? -1.653 -9.165 60.649 1.00 40.12 374 TYR A CA 1
ATOM 1260 C C . TYR A 1 182 ? -2.491 -8.417 59.529 1.00 41.58 374 TYR A C 1
ATOM 1261 O O . TYR A 1 182 ? -2.115 -8.362 58.348 1.00 41.03 374 TYR A O 1
ATOM 1270 N N . ARG A 1 183 ? -3.623 -7.821 59.933 1.00 43.71 375 ARG A N 1
ATOM 1271 C CA . ARG A 1 183 ? -4.530 -7.086 59.005 1.00 45.11 375 ARG A CA 1
ATOM 1272 C C . ARG A 1 183 ? -5.156 -5.884 59.726 1.00 45.87 375 ARG A C 1
ATOM 1273 O O . ARG A 1 183 ? -5.333 -5.910 60.939 1.00 46.82 375 ARG A O 1
ATOM 1275 N N . SER A 1 184 ? -5.455 -4.811 59.003 1.00 46.56 376 SER A N 1
ATOM 1276 C CA . SER A 1 184 ? -6.024 -3.600 59.633 1.00 47.14 376 SER A CA 1
ATOM 1277 C C . SER A 1 184 ? -5.437 -3.383 61.051 1.00 45.24 376 SER A C 1
ATOM 1278 O O . SER A 1 184 ? -6.139 -3.330 62.081 1.00 47.32 376 SER A O 1
ATOM 1280 N N . MET A 1 185 ? -4.127 -3.249 61.105 1.00 41.52 377 MET A N 1
ATOM 1281 C CA . MET A 1 185 ? -3.483 -2.803 62.337 1.00 39.06 377 MET A CA 1
ATOM 1282 C C . MET A 1 185 ? -2.679 -1.554 61.980 1.00 37.62 377 MET A C 1
ATOM 1283 O O . MET A 1 185 ? -1.651 -1.637 61.289 1.00 36.27 377 MET A O 1
ATOM 1288 N N . THR A 1 186 ? -3.165 -0.415 62.445 1.00 36.88 378 THR A N 1
ATOM 1289 C CA . THR A 1 186 ? -2.532 0.856 62.214 1.00 35.80 378 THR A CA 1
ATOM 1290 C C . THR A 1 186 ? -1.264 0.885 63.041 1.00 34.01 378 THR A C 1
ATOM 1291 O O . THR A 1 186 ? -1.083 0.021 63.918 1.00 32.48 378 THR A O 1
ATOM 1295 N N . PRO A 1 187 ? -0.388 1.887 62.800 1.00 33.29 379 PRO A N 1
ATOM 1296 C CA . PRO A 1 187 ? 0.826 1.989 63.630 1.00 31.58 379 PRO A CA 1
ATOM 1297 C C . PRO A 1 187 ? 0.519 2.259 65.051 1.00 30.99 379 PRO A C 1
ATOM 1298 O O . PRO A 1 187 ? 1.180 1.716 65.911 1.00 27.58 379 PRO A O 1
ATOM 1302 N N . ALA A 1 188 ? -0.519 3.060 65.310 1.00 32.43 380 ALA A N 1
ATOM 1303 C CA . ALA A 1 188 ? -0.953 3.263 66.674 1.00 32.94 380 ALA A CA 1
ATOM 1304 C C . ALA A 1 188 ? -1.412 1.968 67.336 1.00 32.21 380 ALA A C 1
ATOM 1305 O O . ALA A 1 188 ? -1.137 1.751 68.528 1.00 32.62 380 ALA A O 1
ATOM 1307 N N . GLN A 1 189 ? -2.101 1.101 66.602 1.00 32.39 381 GLN A N 1
ATOM 1308 C CA . GLN A 1 189 ? -2.576 -0.167 67.174 1.00 32.28 381 GLN A CA 1
ATOM 1309 C C . GLN A 1 189 ? -1.396 -1.145 67.406 1.00 29.78 381 GLN A C 1
ATOM 1310 O O . GLN A 1 189 ? -1.331 -1.863 68.436 1.00 27.97 381 GLN A O 1
ATOM 1316 N N . ALA A 1 190 ? -0.448 -1.128 66.467 1.00 27.61 382 ALA A N 1
ATOM 1317 C CA . ALA A 1 190 ? 0.794 -1.923 66.592 1.00 25.77 382 ALA A CA 1
ATOM 1318 C C . ALA A 1 190 ? 1.618 -1.466 67.806 1.00 25.08 382 ALA A C 1
ATOM 1319 O O . ALA A 1 190 ? 2.121 -2.281 68.557 1.00 23.83 382 ALA A O 1
ATOM 1321 N N . ASP A 1 191 ? 1.750 -0.151 67.975 1.00 25.28 383 ASP A N 1
ATOM 1322 C CA . ASP A 1 191 ? 2.465 0.416 69.110 1.00 26.08 383 ASP A CA 1
ATOM 1323 C C . ASP A 1 191 ? 1.850 -0.039 70.451 1.00 27.16 383 ASP A C 1
ATOM 1324 O O . ASP A 1 191 ? 2.549 -0.371 71.383 1.00 25.34 383 ASP A O 1
ATOM 1329 N N . LEU A 1 192 ? 0.539 0.011 70.530 1.00 29.04 384 LEU A N 1
ATOM 1330 C CA . LEU A 1 192 ? -0.184 -0.453 71.703 1.00 31.28 384 LEU A CA 1
ATOM 1331 C C . LEU A 1 192 ? 0.070 -1.918 72.020 1.00 29.91 384 LEU A C 1
ATOM 1332 O O . LEU A 1 192 ? 0.310 -2.233 73.165 1.00 29.25 384 LEU A O 1
ATOM 1337 N N . GLU A 1 193 ? 0.013 -2.803 71.013 1.00 29.87 385 GLU A N 1
ATOM 1338 C CA . GLU A 1 193 ? 0.352 -4.229 71.214 1.00 29.08 385 GLU A CA 1
ATOM 1339 C C . GLU A 1 193 ? 1.811 -4.412 71.655 1.00 26.11 385 GLU A C 1
ATOM 1340 O O . GLU A 1 193 ? 2.101 -5.209 72.521 1.00 25.92 385 GLU A O 1
ATOM 1346 N N . PHE A 1 194 ? 2.725 -3.668 71.038 1.00 24.28 386 PHE A N 1
ATOM 1347 C CA . PHE A 1 194 ? 4.145 -3.701 71.422 1.00 22.42 386 PHE A CA 1
ATOM 1348 C C . PHE A 1 194 ? 4.246 -3.374 72.916 1.00 23.26 386 PHE A C 1
ATOM 1349 O O . PHE A 1 194 ? 4.885 -4.115 73.682 1.00 22.42 386 PHE A O 1
ATOM 1357 N N . LEU A 1 195 ? 3.595 -2.271 73.314 1.00 23.35 387 LEU A N 1
ATOM 1358 C CA . LEU A 1 195 ? 3.684 -1.782 74.678 1.00 24.43 387 LEU A CA 1
ATOM 1359 C C . LEU A 1 195 ? 3.000 -2.661 75.701 1.00 26.44 387 LEU A C 1
ATOM 1360 O O . LEU A 1 195 ? 3.528 -2.810 76.761 1.00 27.49 387 LEU A O 1
ATOM 1365 N N . GLU A 1 196 ? 1.850 -3.240 75.378 1.00 28.70 388 GLU A N 1
ATOM 1366 C CA . GLU A 1 196 ? 1.191 -4.228 76.256 1.00 31.54 388 GLU A CA 1
ATOM 1367 C C . GLU A 1 196 ? 2.093 -5.388 76.611 1.00 30.69 388 GLU A C 1
ATOM 1368 O O . GLU A 1 196 ? 2.020 -5.933 77.739 1.00 31.39 388 GLU A O 1
ATOM 1374 N N . ASN A 1 197 ? 2.884 -5.806 75.621 1.00 27.99 389 ASN A N 1
ATOM 1375 C CA . ASN A 1 197 ? 3.839 -6.896 75.835 1.00 26.54 389 ASN A CA 1
ATOM 1376 C C . ASN A 1 197 ? 5.105 -6.381 76.523 1.00 25.39 389 ASN A C 1
ATOM 1377 O O . ASN A 1 197 ? 5.495 -6.930 77.543 1.00 25.65 389 ASN A O 1
ATOM 1382 N N . ALA A 1 198 ? 5.700 -5.291 76.038 1.00 23.19 390 ALA A N 1
ATOM 1383 C CA . ALA A 1 198 ? 6.941 -4.834 76.651 1.00 22.96 390 ALA A CA 1
ATOM 1384 C C . ALA A 1 198 ? 6.816 -4.446 78.118 1.00 23.55 390 ALA A C 1
ATOM 1385 O O . ALA A 1 198 ? 7.735 -4.706 78.875 1.00 23.24 390 ALA A O 1
ATOM 1387 N N . LYS A 1 199 ? 5.685 -3.842 78.509 1.00 25.51 391 LYS A N 1
ATOM 1388 C CA . LYS A 1 199 ? 5.488 -3.309 79.861 1.00 26.62 391 LYS A CA 1
ATOM 1389 C C . LYS A 1 199 ? 5.577 -4.391 80.931 1.00 28.67 391 LYS A C 1
ATOM 1390 O O . LYS A 1 199 ? 5.841 -4.104 82.083 1.00 29.20 391 LYS A O 1
ATOM 1396 N N . LYS A 1 200 ? 5.344 -5.642 80.542 1.00 29.50 392 LYS A N 1
ATOM 1397 C CA . LYS A 1 200 ? 5.344 -6.768 81.468 1.00 31.37 392 LYS A CA 1
ATOM 1398 C C . LYS A 1 200 ? 6.723 -7.409 81.622 1.00 29.54 392 LYS A C 1
ATOM 1399 O O . LYS A 1 200 ? 6.908 -8.261 82.470 1.00 29.23 392 LYS A O 1
ATOM 1405 N N . LEU A 1 201 ? 7.692 -6.997 80.822 1.00 27.55 393 LEU A N 1
ATOM 1406 C CA . LEU A 1 201 ? 9.048 -7.545 80.933 1.00 26.62 393 LEU A CA 1
ATOM 1407 C C . LEU A 1 201 ? 9.742 -7.102 82.219 1.00 26.82 393 LEU A C 1
ATOM 1408 O O . LEU A 1 201 ? 9.512 -5.998 82.698 1.00 27.71 393 LEU A O 1
ATOM 1413 N N . SER A 1 202 ? 10.599 -7.946 82.771 1.00 28.11 394 SER A N 1
ATOM 1414 C CA . SER A 1 202 ? 11.122 -7.684 84.113 1.00 30.22 394 SER A CA 1
ATOM 1415 C C . SER A 1 202 ? 12.019 -6.474 84.157 1.00 29.13 394 SER A C 1
ATOM 1416 O O . SER A 1 202 ? 12.059 -5.763 85.194 1.00 29.32 394 SER A O 1
ATOM 1419 N N . MET A 1 203 ? 12.708 -6.184 83.051 1.00 26.80 395 MET A N 1
ATOM 1420 C CA . MET A 1 203 ? 13.586 -4.989 83.008 1.00 26.03 395 MET A CA 1
ATOM 1421 C C . MET A 1 203 ? 12.978 -3.772 82.375 1.00 24.53 395 MET A C 1
ATOM 1422 O O . MET A 1 203 ? 13.685 -2.799 82.124 1.00 24.32 395 MET A O 1
ATOM 1427 N N . TYR A 1 204 ? 11.673 -3.786 82.165 1.00 23.76 396 TYR A N 1
ATOM 1428 C CA . TYR A 1 204 ? 11.065 -2.703 81.454 1.00 22.83 396 TYR A CA 1
ATOM 1429 C C . TYR A 1 204 ? 11.286 -1.439 82.287 1.00 23.51 396 TYR A C 1
ATOM 1430 O O . TYR A 1 204 ? 10.808 -1.356 83.428 1.00 22.08 396 TYR A O 1
ATOM 1439 N N . GLY A 1 205 ? 11.931 -0.464 81.696 1.00 23.03 397 GLY A N 1
ATOM 1440 C CA . GLY A 1 205 ? 12.008 0.849 82.333 1.00 24.36 397 GLY A CA 1
ATOM 1441 C C . GLY A 1 205 ? 12.917 0.905 83.532 1.00 24.00 397 GLY A C 1
ATOM 1442 O O . GLY A 1 205 ? 12.852 1.866 84.287 1.00 26.76 397 GLY A O 1
ATOM 1443 N N . VAL A 1 206 ? 13.811 -0.066 83.648 1.00 22.82 398 VAL A N 1
ATOM 1444 C CA . VAL A 1 206 ? 14.755 -0.141 84.770 1.00 22.51 398 VAL A CA 1
ATOM 1445 C C . VAL A 1 206 ? 16.105 0.479 84.413 1.00 22.14 398 VAL A C 1
ATOM 1446 O O . VAL A 1 206 ? 16.790 0.045 83.476 1.00 22.82 398 VAL A O 1
ATOM 1450 N N . ASP A 1 207 ? 16.505 1.487 85.192 1.00 21.86 399 ASP A N 1
ATOM 1451 C CA . ASP A 1 207 ? 17.790 2.154 85.026 1.00 21.47 399 ASP A CA 1
ATOM 1452 C C . ASP A 1 207 ? 18.762 1.556 86.028 1.00 21.87 399 ASP A C 1
ATOM 1453 O O . ASP A 1 207 ? 18.561 1.680 87.269 1.00 22.75 399 ASP A O 1
ATOM 1458 N N . LEU A 1 208 ? 19.822 0.926 85.507 1.00 22.22 400 LEU A N 1
ATOM 1459 C CA . LEU A 1 208 ? 20.806 0.184 86.315 1.00 23.17 400 LEU A CA 1
ATOM 1460 C C . LEU A 1 208 ? 22.089 0.974 86.711 1.00 23.09 400 LEU A C 1
ATOM 1461 O O . LEU A 1 208 ? 22.680 1.707 85.890 1.00 22.25 400 LEU A O 1
ATOM 1466 N N . HIS A 1 209 ? 22.502 0.792 87.978 1.00 21.88 401 HIS A N 1
ATOM 1467 C CA . HIS A 1 209 ? 23.653 1.456 88.585 1.00 22.49 401 HIS A CA 1
ATOM 1468 C C . HIS A 1 209 ? 24.427 0.432 89.397 1.00 23.38 401 HIS A C 1
ATOM 1469 O O . HIS A 1 209 ? 23.892 -0.126 90.346 1.00 24.65 401 HIS A O 1
ATOM 1476 N N . LYS A 1 210 ? 25.684 0.174 89.044 1.00 24.91 402 LYS A N 1
ATOM 1477 C CA . LYS A 1 210 ? 26.547 -0.712 89.834 1.00 27.26 402 LYS A CA 1
ATOM 1478 C C . LYS A 1 210 ? 26.879 -0.099 91.220 1.00 27.73 402 LYS A C 1
ATOM 1479 O O . LYS A 1 210 ? 26.952 1.114 91.373 1.00 26.87 402 LYS A O 1
ATOM 1482 N N . ALA A 1 211 ? 27.016 -0.970 92.207 1.00 27.44 403 ALA A N 1
ATOM 1483 C CA . ALA A 1 211 ? 27.253 -0.588 93.544 1.00 28.48 403 ALA A CA 1
ATOM 1484 C C . ALA A 1 211 ? 27.790 -1.797 94.268 1.00 30.36 403 ALA A C 1
ATOM 1485 O O . ALA A 1 211 ? 27.859 -2.890 93.706 1.00 31.52 403 ALA A O 1
ATOM 1487 N N . LYS A 1 212 ? 28.168 -1.601 95.514 1.00 31.77 404 LYS A N 1
ATOM 1488 C CA . LYS A 1 212 ? 28.462 -2.719 96.423 1.00 33.83 404 LYS A CA 1
ATOM 1489 C C . LYS A 1 212 ? 27.616 -2.559 97.665 1.00 35.17 404 LYS A C 1
ATOM 1490 O O . LYS A 1 212 ? 27.210 -1.450 97.992 1.00 33.76 404 LYS A O 1
ATOM 1496 N N . ASP A 1 213 ? 27.324 -3.662 98.350 1.00 36.96 405 ASP A N 1
ATOM 1497 C CA . ASP A 1 213 ? 26.739 -3.577 99.689 1.00 39.29 405 ASP A CA 1
ATOM 1498 C C . ASP A 1 213 ? 27.866 -3.381 100.721 1.00 41.14 405 ASP A C 1
ATOM 1499 O O . ASP A 1 213 ? 29.053 -3.337 100.375 1.00 40.84 405 ASP A O 1
ATOM 1504 N N . LEU A 1 214 ? 27.508 -3.253 101.988 1.00 43.36 406 LEU A N 1
ATOM 1505 C CA . LEU A 1 214 ? 28.497 -2.829 102.971 1.00 45.61 406 LEU A CA 1
ATOM 1506 C C . LEU A 1 214 ? 29.590 -3.894 103.151 1.00 48.07 406 LEU A C 1
ATOM 1507 O O . LEU A 1 214 ? 30.754 -3.569 103.434 1.00 49.27 406 LEU A O 1
ATOM 1512 N N . GLU A 1 215 ? 29.224 -5.158 102.911 1.00 49.79 407 GLU A N 1
ATOM 1513 C CA . GLU A 1 215 ? 30.159 -6.293 103.005 1.00 51.69 407 GLU A CA 1
ATOM 1514 C C . GLU A 1 215 ? 31.158 -6.373 101.827 1.00 50.68 407 GLU A C 1
ATOM 1515 O O . GLU A 1 215 ? 32.083 -7.194 101.848 1.00 52.89 407 GLU A O 1
ATOM 1517 N N . GLY A 1 216 ? 30.974 -5.531 100.817 1.00 47.68 408 GLY A N 1
ATOM 1518 C CA . GLY A 1 216 ? 31.872 -5.490 99.661 1.00 46.85 408 GLY A CA 1
ATOM 1519 C C . GLY A 1 216 ? 31.375 -6.309 98.473 1.00 45.50 408 GLY A C 1
ATOM 1520 O O . GLY A 1 216 ? 32.084 -6.436 97.487 1.00 45.24 408 GLY A O 1
ATOM 1521 N N . VAL A 1 217 ? 30.161 -6.859 98.574 1.00 45.59 409 VAL A N 1
ATOM 1522 C CA . VAL A 1 217 ? 29.569 -7.725 97.533 1.00 45.74 409 VAL A CA 1
ATOM 1523 C C . VAL A 1 217 ? 29.037 -6.874 96.385 1.00 42.67 409 VAL A C 1
ATOM 1524 O O . VAL A 1 217 ? 28.363 -5.874 96.612 1.00 42.29 409 VAL A O 1
ATOM 1528 N N . ASP A 1 218 ? 29.338 -7.257 95.155 1.00 42.45 410 ASP A N 1
ATOM 1529 C CA . ASP A 1 218 ? 28.889 -6.492 93.993 1.00 40.23 410 ASP A CA 1
ATOM 1530 C C . ASP A 1 218 ? 27.428 -6.713 93.734 1.00 38.73 410 ASP A C 1
ATOM 1531 O O . ASP A 1 218 ? 26.937 -7.849 93.691 1.00 39.43 410 ASP A O 1
ATOM 1536 N N . ILE A 1 219 ? 26.732 -5.616 93.510 1.00 35.42 411 ILE A N 1
ATOM 1537 C CA . ILE A 1 219 ? 25.325 -5.658 93.257 1.00 33.79 411 ILE A CA 1
ATOM 1538 C C . ILE A 1 219 ? 25.024 -4.632 92.172 1.00 31.20 411 ILE A C 1
ATOM 1539 O O . ILE A 1 219 ? 25.910 -3.868 91.764 1.00 29.68 411 ILE A O 1
ATOM 1544 N N . ILE A 1 220 ? 23.785 -4.629 91.714 1.00 30.13 412 ILE A N 1
ATOM 1545 C CA . ILE A 1 220 ? 23.296 -3.635 90.796 1.00 29.18 412 ILE A CA 1
ATOM 1546 C C . ILE A 1 220 ? 21.988 -3.090 91.355 1.00 28.36 412 ILE A C 1
ATOM 1547 O O . ILE A 1 220 ? 21.056 -3.832 91.653 1.00 29.27 412 ILE A O 1
ATOM 1552 N N . LEU A 1 221 ? 21.905 -1.784 91.430 1.00 26.54 413 LEU A N 1
ATOM 1553 C CA . LEU A 1 221 ? 20.683 -1.095 91.815 1.00 26.40 413 LEU A CA 1
ATOM 1554 C C . LEU A 1 221 ? 19.887 -0.675 90.565 1.00 24.64 413 LEU A C 1
ATOM 1555 O O . LEU A 1 221 ? 20.443 -0.129 89.626 1.00 26.16 413 LEU A O 1
ATOM 1560 N N . GLY A 1 222 ? 18.588 -0.915 90.572 1.00 23.93 414 GLY A N 1
ATOM 1561 C CA . GLY A 1 222 ? 17.733 -0.599 89.466 1.00 23.05 414 GLY A CA 1
ATOM 1562 C C . GLY A 1 222 ? 16.689 0.406 89.913 1.00 22.53 414 GLY A C 1
ATOM 1563 O O . GLY A 1 222 ? 16.034 0.234 90.936 1.00 24.49 414 GLY A O 1
ATOM 1564 N N . VAL A 1 223 ? 16.535 1.464 89.157 1.00 22.01 415 VAL A N 1
ATOM 1565 C CA . VAL A 1 223 ? 15.591 2.511 89.496 1.00 23.00 415 VAL A CA 1
ATOM 1566 C C . VAL A 1 223 ? 14.460 2.431 88.511 1.00 24.15 415 VAL A C 1
ATOM 1567 O O . VAL A 1 223 ? 14.707 2.457 87.296 1.00 25.62 415 VAL A O 1
ATOM 1571 N N . CYS A 1 224 ? 13.226 2.322 89.004 1.00 26.36 416 CYS A N 1
ATOM 1572 C CA . CYS A 1 224 ? 12.046 2.286 88.126 1.00 28.18 416 CYS A CA 1
ATOM 1573 C C . CYS A 1 224 ? 10.806 2.853 88.801 1.00 28.41 416 CYS A C 1
ATOM 1574 O O . CYS A 1 224 ? 10.889 3.331 89.922 1.00 29.21 416 CYS A O 1
ATOM 1577 N N . SER A 1 225 ? 9.666 2.800 88.110 1.00 27.91 417 SER A N 1
ATOM 1578 C CA . SER A 1 225 ? 8.433 3.370 88.610 1.00 30.02 417 SER A CA 1
ATOM 1579 C C . SER A 1 225 ? 7.979 2.766 89.918 1.00 31.22 417 SER A C 1
ATOM 1580 O O . SER A 1 225 ? 7.332 3.441 90.730 1.00 31.86 417 SER A O 1
ATOM 1583 N N . SER A 1 226 ? 8.285 1.494 90.132 1.00 31.66 418 SER A N 1
ATOM 1584 C CA . SER A 1 226 ? 7.806 0.850 91.332 1.00 34.30 418 SER A CA 1
ATOM 1585 C C . SER A 1 226 ? 8.624 1.208 92.595 1.00 34.64 418 SER A C 1
ATOM 1586 O O . SER A 1 226 ? 8.019 1.508 93.704 1.00 35.55 418 SER A O 1
ATOM 1589 N N . GLY A 1 227 ? 9.952 1.179 92.432 1.00 31.27 419 GLY A N 1
ATOM 1590 C CA . GLY A 1 227 ? 10.863 1.507 93.520 1.00 30.81 419 GLY A CA 1
ATOM 1591 C C . GLY A 1 227 ? 12.327 1.376 93.159 1.00 28.72 419 GLY A C 1
ATOM 1592 O O . GLY A 1 227 ? 12.730 1.442 91.973 1.00 28.28 419 GLY A O 1
ATOM 1593 N N . LEU A 1 228 ? 13.136 1.172 94.191 1.00 28.26 420 LEU A N 1
ATOM 1594 C CA . LEU A 1 228 ? 14.549 0.865 94.028 1.00 27.13 420 LEU A CA 1
ATOM 1595 C C . LEU A 1 228 ? 14.721 -0.617 94.147 1.00 27.45 420 LEU A C 1
ATOM 1596 O O . LEU A 1 228 ? 14.305 -1.220 95.127 1.00 28.70 420 LEU A O 1
ATOM 1601 N N . LEU A 1 229 ? 15.298 -1.214 93.114 1.00 27.87 421 LEU A N 1
ATOM 1602 C CA . LEU A 1 229 ? 15.434 -2.648 93.035 1.00 28.08 421 LEU A CA 1
ATOM 1603 C C . LEU A 1 229 ? 16.886 -2.964 93.280 1.00 27.90 421 LEU A C 1
ATOM 1604 O O . LEU A 1 229 ? 17.748 -2.150 92.941 1.00 25.97 421 LEU A O 1
ATOM 1609 N N . VAL A 1 230 ? 17.143 -4.118 93.872 1.00 28.11 422 VAL A N 1
ATOM 1610 C CA . VAL A 1 230 ? 18.482 -4.629 94.111 1.00 30.64 422 VAL A CA 1
ATOM 1611 C C . VAL A 1 230 ? 18.646 -5.983 93.453 1.00 33.46 422 VAL A C 1
ATOM 1612 O O . VAL A 1 230 ? 17.837 -6.914 93.705 1.00 34.55 422 VAL A O 1
ATOM 1616 N N . TYR A 1 231 ? 19.676 -6.088 92.612 1.00 35.03 423 TYR A N 1
ATOM 1617 C CA . TYR A 1 231 ? 20.031 -7.348 91.931 1.00 37.97 423 TYR A CA 1
ATOM 1618 C C . TYR A 1 231 ? 21.393 -7.849 92.349 1.00 41.29 423 TYR A C 1
ATOM 1619 O O . TYR A 1 231 ? 22.328 -7.060 92.507 1.00 40.75 423 TYR A O 1
ATOM 1628 N N . LYS A 1 232 ? 21.484 -9.165 92.525 1.00 45.44 424 LYS A N 1
ATOM 1629 C CA . LYS A 1 232 ? 22.753 -9.892 92.585 1.00 48.95 424 LYS A CA 1
ATOM 1630 C C . LYS A 1 232 ? 22.776 -10.775 91.321 1.00 51.13 424 LYS A C 1
ATOM 1631 O O . LYS A 1 232 ? 21.935 -11.671 91.172 1.00 51.88 424 LYS A O 1
ATOM 1635 N N . ASP A 1 233 ? 23.688 -10.465 90.389 1.00 52.40 425 ASP A N 1
ATOM 1636 C CA . ASP A 1 233 ? 23.699 -11.066 89.036 1.00 53.30 425 ASP A CA 1
ATOM 1637 C C . ASP A 1 233 ? 22.522 -10.495 88.184 1.00 52.14 425 ASP A C 1
ATOM 1638 O O . ASP A 1 233 ? 22.362 -9.246 88.081 1.00 51.13 425 ASP A O 1
ATOM 1643 N N . LYS A 1 234 ? 21.719 -11.358 87.567 1.00 52.62 426 LYS A N 1
ATOM 1644 C CA . LYS A 1 234 ? 20.490 -10.907 86.903 1.00 51.42 426 LYS A CA 1
ATOM 1645 C C . LYS A 1 234 ? 19.294 -11.159 87.825 1.00 51.50 426 LYS A C 1
ATOM 1646 O O . LYS A 1 234 ? 18.138 -10.982 87.406 1.00 51.35 426 LYS A O 1
ATOM 1652 N N . LEU A 1 235 ? 19.572 -11.567 89.068 1.00 51.63 427 LEU A N 1
ATOM 1653 C CA . LEU A 1 235 ? 18.531 -11.993 89.998 1.00 52.27 427 LEU A CA 1
ATOM 1654 C C . LEU A 1 235 ? 18.113 -10.878 90.947 1.00 50.44 427 LEU A C 1
ATOM 1655 O O . LEU A 1 235 ? 18.917 -10.400 91.717 1.00 50.21 427 LEU A O 1
ATOM 1657 N N . ARG A 1 236 ? 16.843 -10.503 90.893 1.00 49.10 428 ARG A N 1
ATOM 1658 C CA . ARG A 1 236 ? 16.274 -9.488 91.775 1.00 48.48 428 ARG A CA 1
ATOM 1659 C C . ARG A 1 236 ? 16.067 -10.032 93.159 1.00 49.80 428 ARG A C 1
ATOM 1660 O O . ARG A 1 236 ? 15.278 -10.960 93.330 1.00 52.16 428 ARG A O 1
ATOM 1668 N N . ILE A 1 237 ? 16.748 -9.435 94.136 1.00 48.61 429 ILE A N 1
ATOM 1669 C CA . ILE A 1 237 ? 16.785 -9.919 95.521 1.00 50.02 429 ILE A CA 1
ATOM 1670 C C . ILE A 1 237 ? 16.191 -8.942 96.574 1.00 49.36 429 ILE A C 1
ATOM 1671 O O . ILE A 1 237 ? 16.072 -9.292 97.736 1.00 51.61 429 ILE A O 1
ATOM 1676 N N . ASN A 1 238 ? 15.815 -7.735 96.149 1.00 46.63 430 ASN A N 1
ATOM 1677 C CA . ASN A 1 238 ? 15.183 -6.732 97.015 1.00 46.16 430 ASN A CA 1
ATOM 1678 C C . ASN A 1 238 ? 14.379 -5.764 96.146 1.00 42.57 430 ASN A C 1
ATOM 1679 O O . ASN A 1 238 ? 14.726 -5.510 94.996 1.00 39.79 430 ASN A O 1
ATOM 1684 N N . ARG A 1 239 ? 13.317 -5.214 96.710 1.00 41.89 431 ARG A N 1
ATOM 1685 C CA . ARG A 1 239 ? 12.686 -4.025 96.167 1.00 40.56 431 ARG A CA 1
ATOM 1686 C C . ARG A 1 239 ? 12.181 -3.180 97.327 1.00 40.27 431 ARG A C 1
ATOM 1687 O O . ARG A 1 239 ? 11.585 -3.726 98.271 1.00 42.79 431 ARG A O 1
ATOM 1695 N N . PHE A 1 240 ? 12.403 -1.869 97.225 1.00 36.40 432 PHE A N 1
ATOM 1696 C CA . PHE A 1 240 ? 11.945 -0.871 98.183 1.00 36.44 432 PHE A CA 1
ATOM 1697 C C . PHE A 1 240 ? 10.983 0.022 97.408 1.00 34.68 432 PHE A C 1
ATOM 1698 O O . PHE A 1 240 ? 11.416 0.859 96.613 1.00 32.39 432 PHE A O 1
ATOM 1706 N N . PRO A 1 241 ? 9.667 -0.215 97.555 1.00 36.64 433 PRO A N 1
ATOM 1707 C CA . PRO A 1 241 ? 8.740 0.607 96.772 1.00 36.15 433 PRO A CA 1
ATOM 1708 C C . PRO A 1 241 ? 8.738 2.055 97.281 1.00 35.73 433 PRO A C 1
ATOM 1709 O O . PRO A 1 241 ? 8.923 2.292 98.467 1.00 36.11 433 PRO A O 1
ATOM 1713 N N . TRP A 1 242 ? 8.484 2.993 96.390 1.00 34.82 434 TRP A N 1
ATOM 1714 C CA . TRP A 1 242 ? 8.556 4.422 96.731 1.00 35.69 434 TRP A CA 1
ATOM 1715 C C . TRP A 1 242 ? 7.659 4.820 97.911 1.00 37.70 434 TRP A C 1
ATOM 1716 O O . TRP A 1 242 ? 8.096 5.557 98.770 1.00 36.42 434 TRP A O 1
ATOM 1727 N N . PRO A 1 243 ? 6.419 4.288 97.991 1.00 39.72 435 PRO A N 1
ATOM 1728 C CA . PRO A 1 243 ? 5.616 4.531 99.192 1.00 41.76 435 PRO A CA 1
ATOM 1729 C C . PRO A 1 243 ? 6.278 4.156 100.539 1.00 42.13 435 PRO A C 1
ATOM 1730 O O . PRO A 1 243 ? 5.891 4.702 101.569 1.00 43.91 435 PRO A O 1
ATOM 1734 N N . LYS A 1 244 ? 7.214 3.210 100.538 1.00 40.69 436 LYS A N 1
ATOM 1735 C CA . LYS A 1 244 ? 7.919 2.795 101.770 1.00 42.09 436 LYS A CA 1
ATOM 1736 C C . LYS A 1 244 ? 9.199 3.585 102.073 1.00 40.58 436 LYS A C 1
ATOM 1737 O O . LYS A 1 244 ? 9.719 3.515 103.197 1.00 42.88 436 LYS A O 1
ATOM 1743 N N . VAL A 1 245 ? 9.670 4.350 101.090 1.00 38.77 437 VAL A N 1
ATOM 1744 C CA . VAL A 1 245 ? 10.912 5.113 101.196 1.00 37.77 437 VAL A CA 1
ATOM 1745 C C . VAL A 1 245 ? 10.581 6.443 101.819 1.00 39.38 437 VAL A C 1
ATOM 1746 O O . VAL A 1 245 ? 9.760 7.195 101.288 1.00 41.09 437 VAL A O 1
ATOM 1750 N N . LEU A 1 246 ? 11.222 6.709 102.953 1.00 40.31 438 LEU A N 1
ATOM 1751 C CA . LEU A 1 246 ? 11.056 7.947 103.694 1.00 41.58 438 LEU A CA 1
ATOM 1752 C C . LEU A 1 246 ? 12.076 8.997 103.260 1.00 39.63 438 LEU A C 1
ATOM 1753 O O . LEU A 1 246 ? 11.751 10.164 103.215 1.00 39.82 438 LEU A O 1
ATOM 1758 N N . LYS A 1 247 ? 13.290 8.587 102.911 1.00 36.91 439 LYS A N 1
ATOM 1759 C CA . LYS A 1 247 ? 14.314 9.554 102.520 1.00 35.18 439 LYS A CA 1
ATOM 1760 C C . LYS A 1 247 ? 15.392 8.874 101.717 1.00 32.29 439 LYS A C 1
ATOM 1761 O O . LYS A 1 247 ? 15.721 7.705 101.954 1.00 31.92 439 LYS A O 1
ATOM 1764 N N . ILE A 1 248 ? 15.913 9.626 100.751 1.00 30.26 440 ILE A N 1
ATOM 1765 C CA . ILE A 1 248 ? 16.972 9.223 99.888 1.00 28.22 440 ILE A CA 1
ATOM 1766 C C . ILE A 1 248 ? 18.062 10.298 100.022 1.00 27.18 440 ILE A C 1
ATOM 1767 O O . ILE A 1 248 ? 17.791 11.486 99.965 1.00 27.15 440 ILE A O 1
ATOM 1772 N N . SER A 1 249 ? 19.285 9.866 100.250 1.00 26.53 441 SER A N 1
ATOM 1773 C CA . SER A 1 249 ? 20.408 10.806 100.421 1.00 25.97 441 SER A CA 1
ATOM 1774 C C . SER A 1 249 ? 21.714 10.182 99.925 1.00 23.81 441 SER A C 1
ATOM 1775 O O . SER A 1 249 ? 21.784 8.988 99.668 1.00 23.01 441 SER A O 1
ATOM 1778 N N . TYR A 1 250 ? 22.752 10.989 99.790 1.00 23.50 442 TYR A N 1
ATOM 1779 C CA . TYR A 1 250 ? 24.067 10.465 99.514 1.00 23.05 442 TYR A CA 1
ATOM 1780 C C . TYR A 1 250 ? 25.065 11.334 100.266 1.00 23.21 442 TYR A C 1
ATOM 1781 O O . TYR A 1 250 ? 24.777 12.476 100.640 1.00 23.57 442 TYR A O 1
ATOM 1790 N N . LYS A 1 251 ? 26.237 10.784 100.472 1.00 22.76 443 LYS A N 1
ATOM 1791 C CA . LYS A 1 251 ? 27.355 11.555 101.008 1.00 22.92 443 LYS A CA 1
ATOM 1792 C C . LYS A 1 251 ? 28.650 10.927 100.489 1.00 22.10 443 LYS A C 1
ATOM 1793 O O . LYS A 1 251 ? 28.861 9.748 100.666 1.00 20.59 443 LYS A O 1
ATOM 1799 N N . ARG A 1 252 ? 29.519 11.715 99.842 1.00 22.13 444 ARG A N 1
ATOM 1800 C CA . ARG A 1 252 ? 30.706 11.139 99.180 1.00 23.45 444 ARG A CA 1
ATOM 1801 C C . ARG A 1 252 ? 30.262 9.960 98.283 1.00 23.99 444 ARG A C 1
ATOM 1802 O O . ARG A 1 252 ? 29.327 10.133 97.455 1.00 22.83 444 ARG A O 1
ATOM 1810 N N . SER A 1 253 ? 30.887 8.773 98.387 1.00 24.49 445 SER A N 1
ATOM 1811 C CA . SER A 1 253 ? 30.505 7.653 97.519 1.00 24.24 445 SER A CA 1
ATOM 1812 C C . SER A 1 253 ? 29.479 6.706 98.143 1.00 23.45 445 SER A C 1
ATOM 1813 O O . SER A 1 253 ? 29.227 5.614 97.597 1.00 23.26 445 SER A O 1
ATOM 1816 N N . SER A 1 254 ? 28.898 7.124 99.260 1.00 23.52 446 SER A N 1
ATOM 1817 C CA . SER A 1 254 ? 27.822 6.396 99.923 1.00 24.87 446 SER A CA 1
ATOM 1818 C C . SER A 1 254 ? 26.428 6.901 99.494 1.00 24.56 446 SER A C 1
ATOM 1819 O O . SER A 1 254 ? 26.202 8.087 99.339 1.00 23.75 446 SER A O 1
ATOM 1822 N N . PHE A 1 255 ? 25.514 5.961 99.316 1.00 24.83 447 PHE A N 1
ATOM 1823 C CA . PHE A 1 255 ? 24.116 6.218 98.956 1.00 25.06 447 PHE A CA 1
ATOM 1824 C C . PHE A 1 255 ? 23.239 5.580 100.009 1.00 26.08 447 PHE A C 1
ATOM 1825 O O . PHE A 1 255 ? 23.466 4.436 100.333 1.00 25.66 447 PHE A O 1
ATOM 1833 N N . PHE A 1 256 ? 22.214 6.299 100.467 1.00 26.41 448 PHE A N 1
ATOM 1834 C CA . PHE A 1 256 ? 21.399 5.882 101.621 1.00 29.07 448 PHE A CA 1
ATOM 1835 C C . PHE A 1 256 ? 19.928 5.963 101.265 1.00 30.01 448 PHE A C 1
ATOM 1836 O O . PHE A 1 256 ? 19.459 6.953 100.668 1.00 30.11 448 PHE A O 1
ATOM 1844 N N . ILE A 1 257 ? 19.203 4.930 101.661 1.00 31.64 449 ILE A N 1
ATOM 1845 C CA . ILE A 1 257 ? 17.780 4.920 101.564 1.00 32.98 449 ILE A CA 1
ATOM 1846 C C . ILE A 1 257 ? 17.184 4.600 102.940 1.00 34.94 449 ILE A C 1
ATOM 1847 O O . ILE A 1 257 ? 17.581 3.629 103.583 1.00 35.09 449 ILE A O 1
ATOM 1852 N N . LYS A 1 258 ? 16.301 5.475 103.420 1.00 35.93 450 LYS A N 1
ATOM 1853 C CA . LYS A 1 258 ? 15.619 5.262 104.679 1.00 39.53 450 LYS A CA 1
ATOM 1854 C C . LYS A 1 258 ? 14.235 4.715 104.407 1.00 41.88 450 LYS A C 1
ATOM 1855 O O . LYS A 1 258 ? 13.479 5.298 103.624 1.00 41.83 450 LYS A O 1
ATOM 1859 N N . ILE A 1 259 ? 13.908 3.606 105.057 1.00 44.68 451 ILE A N 1
ATOM 1860 C CA . ILE A 1 259 ? 12.616 2.978 104.845 1.00 47.17 451 ILE A CA 1
ATOM 1861 C C . ILE A 1 259 ? 11.892 2.829 106.179 1.00 51.10 451 ILE A C 1
ATOM 1862 O O . ILE A 1 259 ? 12.475 2.998 107.266 1.00 51.58 451 ILE A O 1
ATOM 1867 N N . ARG A 1 260 ? 10.602 2.575 106.090 1.00 54.19 452 ARG A N 1
ATOM 1868 C CA . ARG A 1 260 ? 9.815 2.274 107.275 1.00 58.59 452 ARG A CA 1
ATOM 1869 C C . ARG A 1 260 ? 9.731 0.741 107.359 1.00 60.24 452 ARG A C 1
ATOM 1870 O O . ARG A 1 260 ? 10.503 0.091 108.076 1.00 62.10 452 ARG A O 1
ATOM 1878 N N . GLU A 1 268 ? 12.312 1.384 111.666 1.00 62.10 460 GLU A N 1
ATOM 1879 C CA . GLU A 1 268 ? 12.787 2.396 110.732 1.00 59.99 460 GLU A CA 1
ATOM 1880 C C . GLU A 1 268 ? 14.304 2.312 110.523 1.00 57.45 460 GLU A C 1
ATOM 1881 O O . GLU A 1 268 ? 15.085 2.538 111.447 1.00 59.04 460 GLU A O 1
ATOM 1887 N N . SER A 1 269 ? 14.720 1.987 109.305 1.00 54.18 461 SER A N 1
ATOM 1888 C CA . SER A 1 269 ? 16.093 1.602 109.068 1.00 52.13 461 SER A CA 1
ATOM 1889 C C . SER A 1 269 ? 16.607 2.242 107.791 1.00 48.56 461 SER A C 1
ATOM 1890 O O . SER A 1 269 ? 15.828 2.611 106.908 1.00 46.92 461 SER A O 1
ATOM 1893 N N . THR A 1 270 ? 17.926 2.369 107.723 1.00 46.90 462 THR A N 1
ATOM 1894 C CA . THR A 1 270 ? 18.603 2.935 106.579 1.00 44.36 462 THR A CA 1
ATOM 1895 C C . THR A 1 270 ? 19.452 1.817 105.967 1.00 43.52 462 THR A C 1
ATOM 1896 O O . THR A 1 270 ? 20.122 1.046 106.684 1.00 44.78 462 THR A O 1
ATOM 1900 N N . ILE A 1 271 ? 19.319 1.683 104.648 1.00 40.78 463 ILE A N 1
ATOM 1901 C CA . ILE A 1 271 ? 20.081 0.720 103.866 1.00 39.79 463 ILE A CA 1
ATOM 1902 C C . ILE A 1 271 ? 21.040 1.602 103.086 1.00 36.72 463 ILE A C 1
ATOM 1903 O O . ILE A 1 271 ? 20.617 2.522 102.418 1.00 34.93 463 ILE A O 1
ATOM 1908 N N . GLY A 1 272 ? 22.325 1.365 103.284 1.00 35.79 464 GLY A N 1
ATOM 1909 C CA . GLY A 1 272 ? 23.344 2.100 102.593 1.00 34.70 464 GLY A CA 1
ATOM 1910 C C . GLY A 1 272 ? 24.012 1.231 101.560 1.00 33.22 464 GLY A C 1
ATOM 1911 O O . GLY A 1 272 ? 24.124 0.035 101.738 1.00 33.95 464 GLY A O 1
ATOM 1912 N N . PHE A 1 273 ? 24.516 1.865 100.506 1.00 30.94 465 PHE A N 1
ATOM 1913 C CA . PHE A 1 273 ? 25.285 1.188 99.478 1.00 30.33 465 PHE A CA 1
ATOM 1914 C C . PHE A 1 273 ? 26.552 1.975 99.195 1.00 29.77 465 PHE A C 1
ATOM 1915 O O . PHE A 1 273 ? 26.621 3.193 99.445 1.00 28.12 465 PHE A O 1
ATOM 1923 N N . LYS A 1 274 ? 27.559 1.267 98.715 1.00 29.09 466 LYS A N 1
ATOM 1924 C CA . LYS A 1 274 ? 28.825 1.900 98.350 1.00 30.22 466 LYS A CA 1
ATOM 1925 C C . LYS A 1 274 ? 28.947 1.989 96.831 1.00 29.49 466 LYS A C 1
ATOM 1926 O O . LYS A 1 274 ? 28.780 1.002 96.123 1.00 29.77 466 LYS A O 1
ATOM 1932 N N . LEU A 1 275 ? 29.179 3.196 96.320 1.00 29.36 467 LEU A N 1
ATOM 1933 C CA . LEU A 1 275 ? 29.150 3.451 94.896 1.00 27.65 467 LEU A CA 1
ATOM 1934 C C . LEU A 1 275 ? 30.601 3.716 94.559 1.00 29.07 467 LEU A C 1
ATOM 1935 O O . LEU A 1 275 ? 31.418 3.870 95.459 1.00 30.00 467 LEU A O 1
ATOM 1940 N N . PRO A 1 276 ? 30.949 3.657 93.274 1.00 29.63 468 PRO A N 1
ATOM 1941 C CA . PRO A 1 276 ? 32.357 3.692 92.877 1.00 30.53 468 PRO A CA 1
ATOM 1942 C C . PRO A 1 276 ? 33.003 5.069 92.904 1.00 29.58 468 PRO A C 1
ATOM 1943 O O . PRO A 1 276 ? 34.223 5.148 92.919 1.00 31.64 468 PRO A O 1
ATOM 1947 N N . SER A 1 277 ? 32.190 6.124 92.945 1.00 26.84 469 SER A N 1
ATOM 1948 C CA . SER A 1 277 ? 32.691 7.486 93.052 1.00 25.66 469 SER A CA 1
ATOM 1949 C C . SER A 1 277 ? 31.595 8.357 93.605 1.00 23.06 469 SER A C 1
ATOM 1950 O O . SER A 1 277 ? 30.456 7.960 93.657 1.00 21.37 469 SER A O 1
ATOM 1953 N N . TYR A 1 278 ? 31.940 9.570 93.967 1.00 23.86 470 TYR A N 1
ATOM 1954 C CA . TYR A 1 278 ? 30.936 10.522 94.487 1.00 23.89 470 TYR A CA 1
ATOM 1955 C C . TYR A 1 278 ? 30.021 10.953 93.354 1.00 22.15 470 TYR A C 1
ATOM 1956 O O . TYR A 1 278 ? 28.831 11.249 93.600 1.00 21.70 470 TYR A O 1
ATOM 1965 N N . ARG A 1 279 ? 30.549 10.992 92.115 1.00 22.30 471 ARG A N 1
ATOM 1966 C CA . ARG A 1 279 ? 29.689 11.276 90.955 1.00 22.25 471 ARG A CA 1
ATOM 1967 C C . ARG A 1 279 ? 28.591 10.200 90.783 1.00 21.10 471 ARG A C 1
ATOM 1968 O O . ARG A 1 279 ? 27.427 10.498 90.518 1.00 19.67 471 ARG A O 1
ATOM 1972 N N . ALA A 1 280 ? 28.965 8.934 90.933 1.00 20.76 472 ALA A N 1
ATOM 1973 C CA . ALA A 1 280 ? 28.010 7.845 90.812 1.00 19.71 472 ALA A CA 1
ATOM 1974 C C . ALA A 1 280 ? 26.955 7.868 91.892 1.00 18.97 472 ALA A C 1
ATOM 1975 O O . ALA A 1 280 ? 25.792 7.601 91.628 1.00 19.01 472 ALA A O 1
ATOM 1977 N N . ALA A 1 281 ? 27.356 8.180 93.134 1.00 19.16 473 ALA A N 1
ATOM 1978 C CA . ALA A 1 281 ? 26.431 8.215 94.238 1.00 18.82 473 ALA A CA 1
ATOM 1979 C C . ALA A 1 281 ? 25.442 9.374 94.034 1.00 18.99 473 ALA A C 1
ATOM 1980 O O . ALA A 1 281 ? 24.236 9.239 94.254 1.00 19.45 473 ALA A O 1
ATOM 1982 N N . LYS A 1 282 ? 25.969 10.517 93.639 1.00 19.9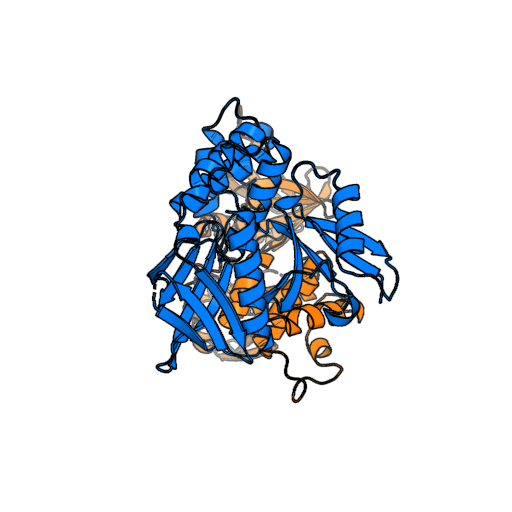9 474 LYS A N 1
ATOM 1983 C CA . LYS A 1 282 ? 25.147 11.696 93.428 1.00 21.35 474 LYS A CA 1
ATOM 1984 C C . LYS A 1 282 ? 24.144 11.448 92.306 1.00 20.90 474 LYS A C 1
ATOM 1985 O O . LYS A 1 282 ? 22.967 11.755 92.461 1.00 21.05 474 LYS A O 1
ATOM 1991 N N . LYS A 1 283 ? 24.628 10.869 91.204 1.00 21.22 475 LYS A N 1
ATOM 1992 C CA . LYS A 1 283 ? 23.820 10.497 90.057 1.00 22.68 475 LYS A CA 1
ATOM 1993 C C . LYS A 1 283 ? 22.628 9.616 90.459 1.00 22.12 475 LYS A C 1
ATOM 1994 O O . LYS A 1 283 ? 21.490 9.864 90.049 1.00 23.25 475 LYS A O 1
ATOM 2000 N N . LEU A 1 284 ? 22.911 8.561 91.210 1.00 21.73 476 LEU A N 1
ATOM 2001 C CA . LEU A 1 284 ? 21.868 7.682 91.697 1.00 21.84 476 LEU A CA 1
ATOM 2002 C C . LEU A 1 284 ? 20.842 8.381 92.590 1.00 22.95 476 LEU A C 1
ATOM 2003 O O . LEU A 1 284 ? 19.623 8.195 92.435 1.00 22.87 476 LEU A O 1
ATOM 2008 N N . TRP A 1 285 ? 21.327 9.163 93.551 1.00 23.17 477 TRP A N 1
ATOM 2009 C CA . TRP A 1 285 ? 20.461 9.883 94.436 1.00 23.71 477 TRP A CA 1
ATOM 2010 C C . TRP A 1 285 ? 19.515 10.741 93.603 1.00 23.95 477 TRP A C 1
ATOM 2011 O O . TRP A 1 285 ? 18.298 10.738 93.798 1.00 24.70 477 TRP A O 1
ATOM 2022 N N . LYS A 1 286 ? 20.071 11.502 92.693 1.00 24.35 478 LYS A N 1
ATOM 2023 C CA . LYS A 1 286 ? 19.228 12.362 91.868 1.00 26.02 478 LYS A CA 1
ATOM 2024 C C . LYS A 1 286 ? 18.137 11.561 91.126 1.00 24.29 478 LYS A C 1
ATOM 2025 O O . LYS A 1 286 ? 16.978 11.921 91.212 1.00 23.65 478 LYS A O 1
ATOM 2031 N N . VAL A 1 287 ? 18.497 10.480 90.455 1.00 24.10 479 VAL A N 1
ATOM 2032 C CA . VAL A 1 287 ? 17.476 9.704 89.704 1.00 24.70 479 VAL A CA 1
ATOM 2033 C C . VAL A 1 287 ? 16.416 9.179 90.649 1.00 24.45 479 VAL A C 1
ATOM 2034 O O . VAL A 1 287 ? 15.240 9.172 90.321 1.00 24.87 479 VAL A O 1
ATOM 2038 N N . CYS A 1 288 ? 16.829 8.739 91.838 1.00 23.82 480 CYS A N 1
ATOM 2039 C CA . CYS A 1 288 ? 15.902 8.176 92.799 1.00 24.48 480 CYS A CA 1
ATOM 2040 C C . CYS A 1 288 ? 14.922 9.257 93.282 1.00 25.41 480 CYS A C 1
ATOM 2041 O O . CYS A 1 288 ? 13.732 9.015 93.346 1.00 26.50 480 CYS A O 1
ATOM 2044 N N . VAL A 1 289 ? 15.411 10.454 93.598 1.00 24.58 481 VAL A N 1
ATOM 2045 C CA . VAL A 1 289 ? 14.521 11.540 93.995 1.00 26.77 481 VAL A CA 1
ATOM 2046 C C . VAL A 1 289 ? 13.553 11.895 92.854 1.00 26.02 481 VAL A C 1
ATOM 2047 O O . VAL A 1 289 ? 12.363 12.134 93.059 1.00 27.56 481 VAL A O 1
ATOM 2051 N N . GLU A 1 290 ? 14.071 11.973 91.651 1.00 26.14 482 GLU A N 1
ATOM 2052 C CA . GLU A 1 290 ? 13.211 12.300 90.510 1.00 27.07 482 GLU A CA 1
ATOM 2053 C C . GLU A 1 290 ? 12.092 11.258 90.320 1.00 26.88 482 GLU A C 1
ATOM 2054 O O . GLU A 1 290 ? 10.942 11.641 90.123 1.00 26.95 482 GLU A O 1
ATOM 2060 N N . HIS A 1 291 ? 12.433 9.967 90.406 1.00 25.57 483 HIS A N 1
ATOM 2061 C CA . HIS A 1 291 ? 11.433 8.901 90.295 1.00 27.13 483 HIS A CA 1
ATOM 2062 C C . HIS A 1 291 ? 10.483 8.935 91.465 1.00 28.61 483 HIS A C 1
ATOM 2063 O O . HIS A 1 291 ? 9.283 8.800 91.268 1.00 29.02 483 HIS A O 1
ATOM 2070 N N . HIS A 1 292 ? 11.010 9.052 92.687 1.00 29.28 484 HIS A N 1
ATOM 2071 C CA . HIS A 1 292 ? 10.179 9.110 93.895 1.00 31.21 484 HIS A CA 1
ATOM 2072 C C . HIS A 1 292 ? 9.096 10.218 93.732 1.00 32.47 484 HIS A C 1
ATOM 2073 O O . HIS A 1 292 ? 7.922 10.009 94.050 1.00 34.92 484 HIS A O 1
ATOM 2080 N N . THR A 1 293 ? 9.484 11.362 93.173 1.00 31.49 485 THR A N 1
ATOM 2081 C CA . THR A 1 293 ? 8.594 12.498 92.973 1.00 33.12 485 THR A CA 1
ATOM 2082 C C . THR A 1 293 ? 7.638 12.333 91.810 1.00 33.13 485 THR A C 1
ATOM 2083 O O . THR A 1 293 ? 6.459 12.670 91.916 1.00 34.62 485 THR A O 1
ATOM 2087 N N . PHE A 1 294 ? 8.163 11.886 90.681 1.00 31.29 486 PHE A N 1
ATOM 2088 C CA . PHE A 1 294 ? 7.355 11.747 89.479 1.00 32.46 486 PHE A CA 1
ATOM 2089 C C . PHE A 1 294 ? 6.215 10.736 89.717 1.00 33.53 486 PHE A C 1
ATOM 2090 O O . PHE A 1 294 ? 5.090 10.959 89.295 1.00 33.93 486 PHE A O 1
ATOM 2098 N N . PHE A 1 295 ? 6.519 9.636 90.409 1.00 33.99 487 PHE A N 1
ATOM 2099 C CA . PHE A 1 295 ? 5.596 8.513 90.539 1.00 35.72 487 PHE A CA 1
ATOM 2100 C C . PHE A 1 295 ? 4.887 8.513 91.892 1.00 38.93 487 PHE A C 1
ATOM 2101 O O . PHE A 1 295 ? 4.329 7.519 92.281 1.00 40.15 487 PHE A O 1
ATOM 2109 N N . ARG A 1 296 ? 4.943 9.621 92.618 1.00 40.98 488 ARG A N 1
ATOM 2110 C CA . ARG A 1 296 ? 4.176 9.746 93.863 1.00 44.46 488 ARG A CA 1
ATOM 2111 C C . ARG A 1 296 ? 2.681 9.472 93.606 1.00 46.92 488 ARG A C 1
ATOM 2112 O O . ARG A 1 296 ? 1.874 10.399 93.451 1.00 50.46 488 ARG A O 1
ATOM 2120 N N . PHE B 1 16 ? 60.548 -26.450 42.919 1.00 63.68 208 PHE B N 1
ATOM 2121 C CA . PHE B 1 16 ? 59.946 -27.455 42.002 1.00 63.79 208 PHE B CA 1
ATOM 2122 C C . PHE B 1 16 ? 58.426 -27.443 42.004 1.00 60.16 208 PHE B C 1
ATOM 2123 O O . PHE B 1 16 ? 57.800 -26.926 42.924 1.00 58.06 208 PHE B O 1
ATOM 2131 N N . GLN B 1 17 ? 57.850 -28.028 40.954 1.00 59.25 209 GLN B N 1
ATOM 2132 C CA . GLN B 1 17 ? 56.398 -28.263 40.857 1.00 56.50 209 GLN B CA 1
ATOM 2133 C C . GLN B 1 17 ? 55.930 -29.053 42.096 1.00 55.22 209 GLN B C 1
ATOM 2134 O O . GLN B 1 17 ? 56.493 -30.108 42.429 1.00 56.58 209 GLN B O 1
ATOM 2140 N N . GLY B 1 18 ? 54.926 -28.519 42.787 1.00 52.28 210 GLY B N 1
ATOM 2141 C CA . GLY B 1 18 ? 54.525 -29.040 44.086 1.00 51.23 210 GLY B CA 1
ATOM 2142 C C . GLY B 1 18 ? 54.681 -28.003 45.172 1.00 49.91 210 GLY B C 1
ATOM 2143 O O . GLY B 1 18 ? 53.910 -28.009 46.130 1.00 49.00 210 GLY B O 1
ATOM 2144 N N . HIS B 1 19 ? 55.679 -27.122 45.047 1.00 50.33 211 HIS B N 1
ATOM 2145 C CA . HIS B 1 19 ? 55.869 -26.030 46.008 1.00 49.03 211 HIS B CA 1
ATOM 2146 C C . HIS B 1 19 ? 54.708 -25.037 45.900 1.00 45.41 211 HIS B C 1
ATOM 2147 O O . HIS B 1 19 ? 54.339 -24.608 44.799 1.00 43.68 211 HIS B O 1
ATOM 2154 N N . CYS B 1 20 ? 54.135 -24.711 47.064 1.00 42.71 212 CYS B N 1
ATOM 2155 C CA . CYS B 1 20 ? 52.997 -23.833 47.194 1.00 39.45 212 CYS B CA 1
ATOM 2156 C C . CYS B 1 20 ? 53.317 -22.620 48.064 1.00 38.68 212 CYS B C 1
ATOM 2157 O O . CYS B 1 20 ? 53.918 -22.780 49.120 1.00 38.94 212 CYS B O 1
ATOM 2160 N N . LYS B 1 21 ? 52.937 -21.421 47.604 1.00 36.95 213 LYS B N 1
ATOM 2161 C CA . LYS B 1 21 ? 52.971 -20.192 48.405 1.00 36.21 213 LYS B CA 1
ATOM 2162 C C . LYS B 1 21 ? 51.544 -19.672 48.601 1.00 33.18 213 LYS B C 1
ATOM 2163 O O . LYS B 1 21 ? 50.883 -19.286 47.604 1.00 31.75 213 LYS B O 1
ATOM 2167 N N . VAL B 1 22 ? 51.054 -19.631 49.843 1.00 31.23 214 VAL B N 1
ATOM 2168 C CA . VAL B 1 22 ? 49.678 -19.159 50.110 1.00 29.38 214 VAL B CA 1
ATOM 2169 C C . VAL B 1 22 ? 49.704 -17.828 50.875 1.00 28.68 214 VAL B C 1
ATOM 2170 O O . VAL B 1 22 ? 50.198 -17.803 52.004 1.00 29.74 214 VAL B O 1
ATOM 2174 N N . SER B 1 23 ? 49.216 -16.741 50.265 1.00 27.21 215 SER B N 1
ATOM 2175 C CA . SER B 1 23 ? 49.106 -15.456 50.969 1.00 26.94 215 SER B CA 1
ATOM 2176 C C . SER B 1 23 ? 47.940 -15.543 51.914 1.00 24.24 215 SER B C 1
ATOM 2177 O O . SER B 1 23 ? 46.787 -15.853 51.501 1.00 22.73 215 SER B O 1
ATOM 2180 N N . LEU B 1 24 ? 48.236 -15.292 53.184 1.00 23.79 216 LEU B N 1
ATOM 2181 C CA . LEU B 1 24 ? 47.278 -15.408 54.249 1.00 23.59 216 LEU B CA 1
ATOM 2182 C C . LEU B 1 24 ? 46.661 -14.039 54.517 1.00 23.34 216 LEU B C 1
ATOM 2183 O O . LEU B 1 24 ? 47.158 -12.979 54.033 1.00 24.12 216 LEU B O 1
ATOM 2188 N N . LEU B 1 25 ? 45.554 -14.057 55.246 1.00 22.93 217 LEU B N 1
ATOM 2189 C CA . LEU B 1 25 ? 44.736 -12.836 55.455 1.00 23.05 217 LEU B CA 1
ATOM 2190 C C . LEU B 1 25 ? 45.436 -11.751 56.274 1.00 25.15 217 LEU B C 1
ATOM 2191 O O . LEU B 1 25 ? 45.036 -10.591 56.230 1.00 25.53 217 LEU B O 1
ATOM 2196 N N . ASP B 1 26 ? 46.426 -12.129 57.071 1.00 27.72 218 ASP B N 1
ATOM 2197 C CA . ASP B 1 26 ? 47.195 -11.143 57.833 1.00 30.98 218 ASP B CA 1
ATOM 2198 C C . ASP B 1 26 ? 48.439 -10.686 57.077 1.00 33.31 218 ASP B C 1
ATOM 2199 O O . ASP B 1 26 ? 49.332 -10.139 57.687 1.00 35.07 218 ASP B O 1
ATOM 2204 N N . ASP B 1 27 ? 48.504 -10.942 55.767 1.00 35.59 219 ASP B N 1
ATOM 2205 C CA . ASP B 1 27 ? 49.618 -10.533 54.873 1.00 38.77 219 ASP B CA 1
ATOM 2206 C C . ASP B 1 27 ? 50.929 -11.290 55.095 1.00 39.49 219 ASP B C 1
ATOM 2207 O O . ASP B 1 27 ? 51.982 -10.870 54.594 1.00 43.00 219 ASP B O 1
ATOM 2212 N N . THR B 1 28 ? 50.874 -12.409 55.814 1.00 37.80 220 THR B N 1
ATOM 2213 C CA . THR B 1 28 ? 51.980 -13.324 55.915 1.00 37.53 220 THR B CA 1
ATOM 2214 C C . THR B 1 28 ? 51.848 -14.376 54.802 1.00 37.60 220 THR B C 1
ATOM 2215 O O . THR B 1 28 ? 50.803 -14.472 54.161 1.00 34.42 220 THR B O 1
ATOM 2219 N N . VAL B 1 29 ? 52.932 -15.124 54.551 1.00 38.40 221 VAL B N 1
ATOM 2220 C CA . VAL B 1 29 ? 52.901 -16.190 53.541 1.00 37.89 221 VAL B CA 1
ATOM 2221 C C . VAL B 1 29 ? 53.170 -17.545 54.175 1.00 37.65 221 VAL B C 1
ATOM 2222 O O . VAL B 1 29 ? 54.169 -17.702 54.882 1.00 40.95 221 VAL B O 1
ATOM 2226 N N . TYR B 1 30 ? 52.284 -18.509 53.922 1.00 34.58 222 TYR B N 1
ATOM 2227 C CA . TYR B 1 30 ? 52.492 -19.914 54.258 1.00 34.60 222 TYR B CA 1
ATOM 2228 C C . TYR B 1 30 ? 53.068 -20.701 53.076 1.00 35.90 222 TYR B C 1
ATOM 2229 O O . TYR B 1 30 ? 52.574 -20.613 51.956 1.00 34.72 222 TYR B O 1
ATOM 2238 N N . GLU B 1 31 ? 54.055 -21.534 53.343 1.00 36.95 223 GLU B N 1
ATOM 2239 C CA . GLU B 1 31 ? 54.720 -22.282 52.271 1.00 38.98 223 GLU B CA 1
ATOM 2240 C C . GLU B 1 31 ? 54.782 -23.727 52.616 1.00 39.27 223 GLU B C 1
ATOM 2241 O O . GLU B 1 31 ? 55.003 -24.078 53.791 1.00 39.18 223 GLU B O 1
ATOM 2247 N N . CYS B 1 32 ? 54.601 -24.562 51.600 1.00 40.38 224 CYS B N 1
ATOM 2248 C CA . CYS B 1 32 ? 54.701 -25.997 51.760 1.00 42.71 224 CYS B CA 1
ATOM 2249 C C . CYS B 1 32 ? 54.946 -26.677 50.428 1.00 44.62 224 CYS B C 1
ATOM 2250 O O . CYS B 1 32 ? 54.872 -26.044 49.387 1.00 44.39 224 CYS B O 1
ATOM 2253 N N . VAL B 1 33 ? 55.248 -27.967 50.491 1.00 46.70 225 VAL B N 1
ATOM 2254 C CA . VAL B 1 33 ? 55.390 -28.777 49.301 1.00 49.26 225 VAL B CA 1
ATOM 2255 C C . VAL B 1 33 ? 54.317 -29.885 49.396 1.00 49.49 225 VAL B C 1
ATOM 2256 O O . VAL B 1 33 ? 54.238 -30.591 50.402 1.00 50.29 225 VAL B O 1
ATOM 2260 N N . VAL B 1 34 ? 53.471 -29.985 48.370 1.00 48.75 226 VAL B N 1
ATOM 2261 C CA . VAL B 1 34 ? 52.474 -31.036 48.276 1.00 49.02 226 VAL B CA 1
ATOM 2262 C C . VAL B 1 34 ? 53.037 -32.148 47.423 1.00 51.98 226 VAL B C 1
ATOM 2263 O O . VAL B 1 34 ? 53.906 -31.901 46.580 1.00 52.63 226 VAL B O 1
ATOM 2265 N N . GLU B 1 35 ? 52.515 -33.359 47.634 1.00 53.67 227 GLU B N 1
ATOM 2266 C CA . GLU B 1 35 ? 52.709 -34.484 46.707 1.00 56.06 227 GLU B CA 1
ATOM 2267 C C . GLU B 1 35 ? 52.316 -34.056 45.284 1.00 55.49 227 GLU B C 1
ATOM 2268 O O . GLU B 1 35 ? 51.438 -33.196 45.123 1.00 53.28 227 GLU B O 1
ATOM 2270 N N . LYS B 1 36 ? 52.943 -34.666 44.267 1.00 56.89 228 LYS B N 1
ATOM 2271 C CA . LYS B 1 36 ? 52.764 -34.280 42.838 1.00 56.09 228 LYS B CA 1
ATOM 2272 C C . LYS B 1 36 ? 51.307 -34.364 42.372 1.00 54.54 228 LYS B C 1
ATOM 2273 O O . LYS B 1 36 ? 50.840 -33.520 41.574 1.00 52.62 228 LYS B O 1
ATOM 2275 N N . HIS B 1 37 ? 50.603 -35.379 42.897 1.00 54.82 229 HIS B N 1
ATOM 2276 C CA . HIS B 1 37 ? 49.203 -35.639 42.564 1.00 53.90 229 HIS B CA 1
ATOM 2277 C C . HIS B 1 37 ? 48.210 -35.178 43.637 1.00 51.42 229 HIS B C 1
ATOM 2278 O O . HIS B 1 37 ? 47.037 -35.533 43.582 1.00 52.01 229 HIS B O 1
ATOM 2285 N N . ALA B 1 38 ? 48.670 -34.369 44.586 1.00 49.49 230 ALA B N 1
ATOM 2286 C CA . ALA B 1 38 ? 47.808 -33.785 45.606 1.00 47.24 230 ALA B CA 1
ATOM 2287 C C . ALA B 1 38 ? 46.598 -33.075 45.009 1.00 44.48 230 ALA B C 1
ATOM 2288 O O . ALA B 1 38 ? 46.711 -32.361 44.022 1.00 42.91 230 ALA B O 1
ATOM 2290 N N . LYS B 1 39 ? 45.448 -33.270 45.652 1.00 44.00 231 LYS B N 1
ATOM 2291 C CA . LYS B 1 39 ? 44.223 -32.520 45.353 1.00 42.85 231 LYS B CA 1
ATOM 2292 C C . LYS B 1 39 ? 44.084 -31.216 46.152 1.00 40.83 231 LYS B C 1
ATOM 2293 O O . LYS B 1 39 ? 44.718 -31.033 47.194 1.00 40.77 231 LYS B O 1
ATOM 2299 N N . GLY B 1 40 ? 43.238 -30.306 45.688 1.00 38.83 232 GLY B N 1
ATOM 2300 C CA . GLY B 1 40 ? 42.992 -29.060 46.431 1.00 37.94 232 GLY B CA 1
ATOM 2301 C C . GLY B 1 40 ? 42.720 -29.222 47.929 1.00 37.37 232 GLY B C 1
ATOM 2302 O O . GLY B 1 40 ? 43.201 -28.441 48.739 1.00 35.06 232 GLY B O 1
ATOM 2303 N N . GLN B 1 41 ? 41.975 -30.259 48.291 1.00 39.03 233 GLN B N 1
ATOM 2304 C CA . GLN B 1 41 ? 41.573 -30.498 49.691 1.00 39.95 233 GLN B CA 1
ATOM 2305 C C . GLN B 1 41 ? 42.798 -30.678 50.536 1.00 40.31 233 GLN B C 1
ATOM 2306 O O . GLN B 1 41 ? 42.857 -30.180 51.655 1.00 40.13 233 GLN B O 1
ATOM 2312 N N . ASP B 1 42 ? 43.792 -31.362 49.975 1.00 40.43 234 ASP B N 1
ATOM 2313 C CA . ASP B 1 42 ? 45.052 -31.609 50.658 1.00 41.34 234 ASP B CA 1
ATOM 2314 C C . ASP B 1 42 ? 45.743 -30.288 51.061 1.00 38.94 234 ASP B C 1
ATOM 2315 O O . ASP B 1 42 ? 46.239 -30.164 52.196 1.00 38.97 234 ASP B O 1
ATOM 2320 N N . LEU B 1 43 ? 45.794 -29.321 50.141 1.00 35.79 235 LEU B N 1
ATOM 2321 C CA . LEU B 1 43 ? 46.433 -28.033 50.429 1.00 34.03 235 LEU B CA 1
ATOM 2322 C C . LEU B 1 43 ? 45.568 -27.223 51.415 1.00 32.43 235 LEU B C 1
ATOM 2323 O O . LEU B 1 43 ? 46.102 -26.588 52.331 1.00 33.46 235 LEU B O 1
ATOM 2328 N N . LEU B 1 44 ? 44.252 -27.255 51.227 1.00 31.34 236 LEU B N 1
ATOM 2329 C CA . LEU B 1 44 ? 43.337 -26.507 52.115 1.00 30.49 236 LEU B CA 1
ATOM 2330 C C . LEU B 1 44 ? 43.408 -27.010 53.547 1.00 31.31 236 LEU B C 1
ATOM 2331 O O . LEU B 1 44 ? 43.497 -26.191 54.455 1.00 30.99 236 LEU B O 1
ATOM 2336 N N . LYS B 1 45 ? 43.432 -28.337 53.759 1.00 33.64 237 LYS B N 1
ATOM 2337 C CA . LYS B 1 45 ? 43.641 -28.925 55.116 1.00 34.84 237 LYS B CA 1
ATOM 2338 C C . LYS B 1 45 ? 44.928 -28.438 55.789 1.00 35.83 237 LYS B C 1
ATOM 2339 O O . LYS B 1 45 ? 44.930 -28.036 56.957 1.00 36.23 237 LYS B O 1
ATOM 2341 N N . ARG B 1 46 ? 46.035 -28.477 55.066 1.00 36.51 238 ARG B N 1
ATOM 2342 C CA . ARG B 1 46 ? 47.306 -27.968 55.593 1.00 37.38 238 ARG B CA 1
ATOM 2343 C C . ARG B 1 46 ? 47.272 -26.492 56.005 1.00 34.66 238 ARG B C 1
ATOM 2344 O O . ARG B 1 46 ? 47.829 -26.118 57.058 1.00 34.12 238 ARG B O 1
ATOM 2352 N N . VAL B 1 47 ? 46.626 -25.656 55.194 1.00 32.09 239 VAL B N 1
ATOM 2353 C CA . VAL B 1 47 ? 46.521 -24.213 55.511 1.00 29.56 239 VAL B CA 1
ATOM 2354 C C . VAL B 1 47 ? 45.625 -23.985 56.726 1.00 28.26 239 VAL B C 1
ATOM 2355 O O . VAL B 1 47 ? 45.972 -23.250 57.610 1.00 29.59 239 VAL B O 1
ATOM 2359 N N . CYS B 1 48 ? 44.490 -24.645 56.773 1.00 28.59 240 CYS B N 1
ATOM 2360 C CA . CYS B 1 48 ? 43.570 -24.526 57.902 1.00 28.89 240 CYS B CA 1
ATOM 2361 C C . CYS B 1 48 ? 44.215 -25.038 59.199 1.00 29.66 240 CYS B C 1
ATOM 2362 O O . CYS B 1 48 ? 44.167 -24.377 60.249 1.00 30.00 240 CYS B O 1
ATOM 2365 N N . GLU B 1 49 ? 44.894 -26.182 59.143 1.00 31.73 241 GLU B N 1
ATOM 2366 C CA . GLU B 1 49 ? 45.644 -26.626 60.307 1.00 33.38 241 GLU B CA 1
ATOM 2367 C C . GLU B 1 49 ? 46.669 -25.601 60.761 1.00 33.21 241 GLU B C 1
ATOM 2368 O O . GLU B 1 49 ? 46.799 -25.323 61.977 1.00 32.62 241 GLU B O 1
ATOM 2374 N N . HIS B 1 50 ? 47.394 -25.011 59.807 1.00 31.48 242 HIS B N 1
ATOM 2375 C CA . HIS B 1 50 ? 48.364 -23.956 60.135 1.00 30.63 242 HIS B CA 1
ATOM 2376 C C . HIS B 1 50 ? 47.706 -22.769 60.903 1.00 28.53 242 HIS B C 1
ATOM 2377 O O . HIS B 1 50 ? 48.317 -22.098 61.760 1.00 28.83 242 HIS B O 1
ATOM 2384 N N . LEU B 1 51 ? 46.451 -22.517 60.558 1.00 26.45 243 LEU B N 1
ATOM 2385 C CA . LEU B 1 51 ? 45.699 -21.342 61.038 1.00 25.66 243 LEU B CA 1
ATOM 2386 C C . LEU B 1 51 ? 44.932 -21.726 62.304 1.00 25.26 243 LEU B C 1
ATOM 2387 O O . LEU B 1 51 ? 44.279 -20.917 62.903 1.00 24.73 243 LEU B O 1
ATOM 2392 N N . ASN B 1 52 ? 45.001 -22.993 62.678 1.00 27.45 244 ASN B N 1
ATOM 2393 C CA . ASN B 1 52 ? 44.213 -23.524 63.793 1.00 28.26 244 ASN B CA 1
ATOM 2394 C C . ASN B 1 52 ? 42.721 -23.400 63.535 1.00 27.45 244 ASN B C 1
ATOM 2395 O O . ASN B 1 52 ? 41.929 -23.212 64.465 1.00 26.31 244 ASN B O 1
ATOM 2400 N N . LEU B 1 53 ? 42.346 -23.519 62.263 1.00 27.48 245 LEU B N 1
ATOM 2401 C CA . LEU B 1 53 ? 40.999 -23.246 61.845 1.00 27.25 245 LEU B CA 1
ATOM 2402 C C . LEU B 1 53 ? 40.288 -24.575 61.737 1.00 28.80 245 LEU B C 1
ATOM 2403 O O . LEU B 1 53 ? 40.730 -25.456 61.005 1.00 30.87 245 LEU B O 1
ATOM 2408 N N . LEU B 1 54 ? 39.203 -24.725 62.490 1.00 27.57 246 LEU B N 1
ATOM 2409 C CA . LEU B 1 54 ? 38.375 -25.917 62.458 1.00 28.75 246 LEU B CA 1
ATOM 2410 C C . LEU B 1 54 ? 37.124 -25.779 61.578 1.00 28.49 246 LEU B C 1
ATOM 2411 O O . LEU B 1 54 ? 36.647 -26.757 61.063 1.00 29.14 246 LEU B O 1
ATOM 2416 N N . GLU B 1 55 ? 36.649 -24.552 61.357 1.00 27.35 247 GLU B N 1
ATOM 2417 C CA . GLU B 1 55 ? 35.508 -24.301 60.480 1.00 26.40 247 GLU B CA 1
ATOM 2418 C C . GLU B 1 55 ? 35.954 -23.979 59.047 1.00 26.48 247 GLU B C 1
ATOM 2419 O O . GLU B 1 55 ? 35.798 -22.881 58.552 1.00 26.58 247 GLU B O 1
ATOM 2425 N N . GLU B 1 56 ? 36.422 -24.992 58.349 1.00 28.07 248 GLU B N 1
ATOM 2426 C CA . GLU B 1 56 ? 37.156 -24.843 57.098 1.00 28.95 248 GLU B CA 1
ATOM 2427 C C . GLU B 1 56 ? 36.235 -24.576 55.940 1.00 27.64 248 GLU B C 1
ATOM 2428 O O . GLU B 1 56 ? 36.674 -24.057 54.908 1.00 26.38 248 GLU B O 1
ATOM 2434 N N . ASP B 1 57 ? 34.961 -24.976 56.082 1.00 28.04 249 ASP B N 1
ATOM 2435 C CA . ASP B 1 57 ? 34.084 -25.057 54.927 1.00 27.94 249 ASP B CA 1
ATOM 2436 C C . ASP B 1 57 ? 33.681 -23.683 54.426 1.00 24.86 249 ASP B C 1
ATOM 2437 O O . ASP B 1 57 ? 33.207 -23.583 53.331 1.00 24.54 249 ASP B O 1
ATOM 2442 N N . TYR B 1 58 ? 33.878 -22.637 55.219 1.00 23.33 250 TYR B N 1
ATOM 2443 C CA . TYR B 1 58 ? 33.599 -21.262 54.762 1.00 21.60 250 TYR B CA 1
ATOM 2444 C C . TYR B 1 58 ? 34.693 -20.676 53.900 1.00 20.69 250 TYR B C 1
ATOM 2445 O O . TYR B 1 58 ? 34.477 -19.642 53.299 1.00 19.38 250 TYR B O 1
ATOM 2454 N N . PHE B 1 59 ? 35.834 -21.364 53.812 1.00 21.45 251 PHE B N 1
ATOM 2455 C CA . PHE B 1 59 ? 37.073 -20.806 53.264 1.00 19.99 251 PHE B CA 1
ATOM 2456 C C . PHE B 1 59 ? 37.518 -21.589 52.028 1.00 20.48 251 PHE B C 1
ATOM 2457 O O . PHE B 1 59 ? 37.081 -22.714 51.785 1.00 19.75 251 PHE B O 1
ATOM 2465 N N . GLY B 1 60 ? 38.401 -20.946 51.268 1.00 19.55 252 GLY B N 1
ATOM 2466 C CA . GLY B 1 60 ? 38.932 -21.472 50.063 1.00 20.36 252 GLY B CA 1
ATOM 2467 C C . GLY B 1 60 ? 40.241 -20.845 49.673 1.00 20.76 252 GLY B C 1
ATOM 2468 O O . GLY B 1 60 ? 40.702 -19.856 50.250 1.00 20.46 252 GLY B O 1
ATOM 2469 N N . LEU B 1 61 ? 40.872 -21.481 48.712 1.00 21.68 253 LEU B N 1
ATOM 2470 C CA . LEU B 1 61 ? 42.118 -20.995 48.156 1.00 22.11 253 LEU B CA 1
ATOM 2471 C C . LEU B 1 61 ? 41.849 -20.439 46.758 1.00 22.91 253 LEU B C 1
ATOM 2472 O O . LEU B 1 61 ? 41.370 -21.176 45.896 1.00 25.32 253 LEU B O 1
ATOM 2477 N N . ALA B 1 62 ? 42.177 -19.161 46.526 1.00 23.21 254 ALA B N 1
ATOM 2478 C CA . ALA B 1 62 ? 41.999 -18.508 45.207 1.00 24.10 254 ALA B CA 1
ATOM 2479 C C . ALA B 1 62 ? 43.257 -18.540 44.360 1.00 27.40 254 ALA B C 1
ATOM 2480 O O . ALA B 1 62 ? 44.372 -18.343 44.852 1.00 26.48 254 ALA B O 1
ATOM 2482 N N . ILE B 1 63 ? 43.071 -18.757 43.067 1.00 30.45 255 ILE B N 1
ATOM 2483 C CA . ILE B 1 63 ? 44.168 -18.881 42.100 1.00 34.60 255 ILE B CA 1
ATOM 2484 C C . ILE B 1 63 ? 44.387 -17.528 41.414 1.00 37.62 255 ILE B C 1
ATOM 2485 O O . ILE B 1 63 ? 43.452 -16.899 40.999 1.00 37.94 255 ILE B O 1
ATOM 2490 N N . TRP B 1 64 ? 45.628 -17.090 41.282 1.00 43.04 256 TRP B N 1
ATOM 2491 C CA . TRP B 1 64 ? 45.906 -15.692 40.886 1.00 46.05 256 TRP B CA 1
ATOM 2492 C C . TRP B 1 64 ? 45.603 -15.435 39.401 1.00 48.64 256 TRP B C 1
ATOM 2493 O O . TRP B 1 64 ? 46.306 -15.948 38.520 1.00 49.29 256 TRP B O 1
ATOM 2504 N N . ASP B 1 65 ? 44.576 -14.607 39.155 1.00 49.77 257 ASP B N 1
ATOM 2505 C CA . ASP B 1 65 ? 44.033 -14.402 37.802 1.00 51.77 257 ASP B CA 1
ATOM 2506 C C . ASP B 1 65 ? 44.532 -13.091 37.167 1.00 53.12 257 ASP B C 1
ATOM 2507 O O . ASP B 1 65 ? 43.897 -12.035 37.322 1.00 53.52 257 ASP B O 1
ATOM 2509 N N . LYS B 1 70 ? 38.170 -13.929 40.438 1.00 43.34 262 LYS B N 1
ATOM 2510 C CA . LYS B 1 70 ? 38.249 -14.967 41.502 1.00 42.03 262 LYS B CA 1
ATOM 2511 C C . LYS B 1 70 ? 38.104 -16.307 40.809 1.00 40.35 262 LYS B C 1
ATOM 2512 O O . LYS B 1 70 ? 37.017 -16.545 40.250 1.00 41.83 262 LYS B O 1
ATOM 2517 N N . THR B 1 71 ? 39.179 -17.114 40.757 1.00 37.91 263 THR B N 1
ATOM 2518 C CA . THR B 1 71 ? 39.076 -18.548 40.442 1.00 34.99 263 THR B CA 1
ATOM 2519 C C . THR B 1 71 ? 39.413 -19.429 41.653 1.00 32.25 263 THR B C 1
ATOM 2520 O O . THR B 1 71 ? 40.545 -19.428 42.130 1.00 30.28 263 THR B O 1
ATOM 2524 N N . TRP B 1 72 ? 38.436 -20.178 42.162 1.00 27.66 264 TRP B N 1
ATOM 2525 C CA . TRP B 1 72 ? 38.670 -20.988 43.341 1.00 27.04 264 TRP B CA 1
ATOM 2526 C C . TRP B 1 72 ? 39.392 -22.279 42.981 1.00 28.22 264 TRP B C 1
ATOM 2527 O O . TRP B 1 72 ? 39.136 -22.867 41.959 1.00 27.30 264 TRP B O 1
ATOM 2538 N N . LEU B 1 73 ? 40.273 -22.723 43.861 1.00 28.95 265 LEU B N 1
ATOM 2539 C CA . LEU B 1 73 ? 40.890 -24.036 43.732 1.00 30.30 265 LEU B CA 1
ATOM 2540 C C . LEU B 1 73 ? 39.816 -25.084 44.125 1.00 30.83 265 LEU B C 1
ATOM 2541 O O . LEU B 1 73 ? 39.230 -25.027 45.213 1.00 29.03 265 LEU B O 1
ATOM 2546 N N . ASP B 1 74 ? 39.563 -26.019 43.219 1.00 31.38 266 ASP B N 1
ATOM 2547 C CA . ASP B 1 74 ? 38.686 -27.171 43.484 1.00 32.73 266 ASP B CA 1
ATOM 2548 C C . ASP B 1 74 ? 39.302 -28.249 44.403 1.00 33.85 266 ASP B C 1
ATOM 2549 O O . ASP B 1 74 ? 40.255 -28.949 44.044 1.00 33.70 266 ASP B O 1
ATOM 2554 N N . SER B 1 75 ? 38.687 -28.434 45.561 1.00 34.25 267 SER B N 1
ATOM 2555 C CA . SER B 1 75 ? 39.161 -29.378 46.576 1.00 36.19 267 SER B CA 1
ATOM 2556 C C . SER B 1 75 ? 39.207 -30.832 46.125 1.00 37.82 267 SER B C 1
ATOM 2557 O O . SER B 1 75 ? 39.993 -31.621 46.667 1.00 38.85 267 SER B O 1
ATOM 2560 N N . ALA B 1 76 ? 38.353 -31.188 45.165 1.00 38.63 268 ALA B N 1
ATOM 2561 C CA . ALA B 1 76 ? 38.239 -32.568 44.677 1.00 40.41 268 ALA B CA 1
ATOM 2562 C C . ALA B 1 76 ? 39.301 -32.956 43.644 1.00 41.12 268 ALA B C 1
ATOM 2563 O O . ALA B 1 76 ? 39.557 -34.144 43.451 1.00 44.04 268 ALA B O 1
ATOM 2565 N N . LYS B 1 77 ? 39.896 -31.980 42.972 1.00 39.73 269 LYS B N 1
ATOM 2566 C CA . LYS B 1 77 ? 40.758 -32.247 41.818 1.00 41.01 269 LYS B CA 1
ATOM 2567 C C . LYS B 1 77 ? 42.233 -32.028 42.131 1.00 39.92 269 LYS B C 1
ATOM 2568 O O . LYS B 1 77 ? 42.596 -31.266 43.028 1.00 38.70 269 LYS B O 1
ATOM 2574 N N . GLU B 1 78 ? 43.074 -32.686 41.350 1.00 40.35 270 GLU B N 1
ATOM 2575 C CA . GLU B 1 78 ? 44.517 -32.469 41.405 1.00 40.23 270 GLU B CA 1
ATOM 2576 C C . GLU B 1 78 ? 44.842 -30.994 41.191 1.00 37.86 270 GLU B C 1
ATOM 2577 O O . GLU B 1 78 ? 44.289 -30.347 40.303 1.00 37.28 270 GLU B O 1
ATOM 2583 N N . ILE B 1 79 ? 45.727 -30.464 42.018 1.00 36.41 271 ILE B N 1
ATOM 2584 C CA . ILE B 1 79 ? 46.108 -29.057 41.926 1.00 35.27 271 ILE B CA 1
ATOM 2585 C C . ILE B 1 79 ? 46.848 -28.809 40.601 1.00 37.20 271 ILE B C 1
ATOM 2586 O O . ILE B 1 79 ? 46.639 -27.781 39.952 1.00 34.88 271 ILE B O 1
ATOM 2591 N N . LYS B 1 80 ? 47.702 -29.773 40.211 1.00 40.13 272 LYS B N 1
ATOM 2592 C CA . LYS B 1 80 ? 48.507 -29.687 39.002 1.00 43.04 272 LYS B CA 1
ATOM 2593 C C . LYS B 1 80 ? 47.650 -29.408 37.763 1.00 42.91 272 LYS B C 1
ATOM 2594 O O . LYS B 1 80 ? 48.076 -28.723 36.835 1.00 44.05 272 LYS B O 1
ATOM 2600 N N . LYS B 1 81 ? 46.437 -29.935 37.748 1.00 42.36 273 LYS B N 1
ATOM 2601 C CA . LYS B 1 81 ? 45.546 -29.734 36.615 1.00 42.76 273 LYS B CA 1
ATOM 2602 C C . LYS B 1 81 ? 44.936 -28.336 36.563 1.00 41.12 273 LYS B C 1
ATOM 2603 O O . LYS B 1 81 ? 44.377 -27.940 35.560 1.00 40.98 273 LYS B O 1
ATOM 2608 N N . GLN B 1 82 ? 45.037 -27.584 37.649 1.00 39.54 274 GLN B N 1
ATOM 2609 C CA . GLN B 1 82 ? 44.278 -26.334 37.772 1.00 38.17 274 GLN B CA 1
ATOM 2610 C C . GLN B 1 82 ? 45.102 -25.072 37.783 1.00 39.40 274 GLN B C 1
ATOM 2611 O O . GLN B 1 82 ? 44.524 -23.968 37.687 1.00 38.15 274 GLN B O 1
ATOM 2617 N N . VAL B 1 83 ? 46.417 -25.238 37.957 1.00 41.27 275 VAL B N 1
ATOM 2618 C CA . VAL B 1 83 ? 47.384 -24.137 38.103 1.00 42.64 275 VAL B CA 1
ATOM 2619 C C . VAL B 1 83 ? 48.566 -24.351 37.147 1.00 44.93 275 VAL B C 1
ATOM 2620 O O . VAL B 1 83 ? 48.916 -25.498 36.833 1.00 45.92 275 VAL B O 1
ATOM 2624 N N . ARG B 1 84 ? 49.113 -23.252 36.628 1.00 45.42 276 ARG B N 1
ATOM 2625 C CA . ARG B 1 84 ? 50.328 -23.277 35.809 1.00 47.08 276 ARG B CA 1
ATOM 2626 C C . ARG B 1 84 ? 51.410 -22.541 36.597 1.00 47.37 276 ARG B C 1
ATOM 2627 O O . ARG B 1 84 ? 51.110 -21.848 37.591 1.00 45.83 276 ARG B O 1
ATOM 2629 N N . GLY B 1 85 ? 52.658 -22.721 36.185 1.00 48.68 277 GLY B N 1
ATOM 2630 C CA . GLY B 1 85 ? 53.778 -22.069 36.847 1.00 49.14 277 GLY B CA 1
ATOM 2631 C C . GLY B 1 85 ? 54.361 -22.853 38.005 1.00 48.87 277 GLY B C 1
ATOM 2632 O O . GLY B 1 85 ? 53.748 -23.800 38.495 1.00 47.48 277 GLY B O 1
ATOM 2633 N N . VAL B 1 86 ? 55.568 -22.445 38.422 1.00 49.80 278 VAL B N 1
ATOM 2634 C CA . VAL B 1 86 ? 56.231 -22.938 39.647 1.00 50.07 278 VAL B CA 1
ATOM 2635 C C . VAL B 1 86 ? 56.885 -21.761 40.441 1.00 49.95 278 VAL B C 1
ATOM 2636 O O . VAL B 1 86 ? 57.728 -21.043 39.909 1.00 51.81 278 VAL B O 1
ATOM 2640 N N . PRO B 1 87 ? 56.498 -21.553 41.716 1.00 47.71 279 PRO B N 1
ATOM 2641 C CA . PRO B 1 87 ? 55.612 -22.325 42.538 1.00 44.71 279 PRO B CA 1
ATOM 2642 C C . PRO B 1 87 ? 54.142 -22.105 42.189 1.00 41.43 279 PRO B C 1
ATOM 2643 O O . PRO B 1 87 ? 53.793 -21.317 41.303 1.00 40.20 279 PRO B O 1
ATOM 2647 N N . TRP B 1 88 ? 53.298 -22.802 42.926 1.00 38.67 280 TRP B N 1
ATOM 2648 C CA . TRP B 1 88 ? 51.878 -22.655 42.829 1.00 36.73 280 TRP B CA 1
ATOM 2649 C C . TRP B 1 88 ? 51.456 -21.602 43.872 1.00 35.31 280 TRP B C 1
ATOM 2650 O O . TRP B 1 88 ? 51.701 -21.769 45.061 1.00 35.27 280 TRP B O 1
ATOM 2661 N N . ASN B 1 89 ? 50.880 -20.498 43.397 1.00 35.02 281 ASN B N 1
ATOM 2662 C CA . ASN B 1 89 ? 50.531 -19.336 44.217 1.00 33.90 281 ASN B CA 1
ATOM 2663 C C . ASN B 1 89 ? 49.039 -19.286 44.439 1.00 31.43 281 ASN B C 1
ATOM 2664 O O . ASN B 1 89 ? 48.259 -19.489 43.485 1.00 31.31 281 ASN B O 1
ATOM 2669 N N . PHE B 1 90 ? 48.640 -19.004 45.679 1.00 27.98 282 PHE B N 1
ATOM 2670 C CA . PHE B 1 90 ? 47.251 -18.883 46.094 1.00 25.90 282 PHE B CA 1
ATOM 2671 C C . PHE B 1 90 ? 47.069 -17.815 47.169 1.00 24.87 282 PHE B C 1
ATOM 2672 O O . PHE B 1 90 ? 48.026 -17.494 47.905 1.00 25.52 282 PHE B O 1
ATOM 2680 N N . THR B 1 91 ? 45.858 -17.273 47.223 1.00 22.96 283 THR B N 1
ATOM 2681 C CA A THR B 1 91 ? 45.371 -16.460 48.327 0.70 22.08 283 THR B CA 1
ATOM 2682 C CA B THR B 1 91 ? 45.415 -16.492 48.376 0.30 21.78 283 THR B CA 1
ATOM 2683 C C . THR B 1 91 ? 44.397 -17.274 49.186 1.00 21.41 283 THR B C 1
ATOM 2684 O O . THR B 1 91 ? 43.530 -17.969 48.651 1.00 21.61 283 THR B O 1
ATOM 2691 N N . PHE B 1 92 ? 44.519 -17.185 50.506 1.00 21.23 284 PHE B N 1
ATOM 2692 C CA . PHE B 1 92 ? 43.530 -17.760 51.388 1.00 20.36 284 PHE B CA 1
ATOM 2693 C C . PHE B 1 92 ? 42.409 -16.770 51.642 1.00 18.66 284 PHE B C 1
ATOM 2694 O O . PHE B 1 92 ? 42.693 -15.679 52.125 1.00 18.87 284 PHE B O 1
ATOM 2702 N N . ASN B 1 93 ? 41.158 -17.137 51.329 1.00 17.43 285 ASN B N 1
ATOM 2703 C CA . ASN B 1 93 ? 40.008 -16.236 51.399 1.00 17.34 285 ASN B CA 1
ATOM 2704 C C . ASN B 1 93 ? 38.780 -16.906 51.995 1.00 16.85 285 ASN B C 1
ATOM 2705 O O . ASN B 1 93 ? 38.668 -18.130 52.046 1.00 16.68 285 ASN B O 1
ATOM 2710 N N . VAL B 1 94 ? 37.854 -16.090 52.477 1.00 17.39 286 VAL B N 1
ATOM 2711 C CA . VAL B 1 94 ? 36.514 -16.527 52.770 1.00 16.02 286 VAL B CA 1
ATOM 2712 C C . VAL B 1 94 ? 35.856 -16.775 51.435 1.00 16.87 286 VAL B C 1
ATOM 2713 O O . VAL B 1 94 ? 35.871 -15.909 50.560 1.00 17.44 286 VAL B O 1
ATOM 2717 N N . LYS B 1 95 ? 35.279 -17.968 51.291 1.00 17.10 287 LYS B N 1
ATOM 2718 C CA . LYS B 1 95 ? 34.522 -18.359 50.094 1.00 18.76 287 LYS B CA 1
ATOM 2719 C C . LYS B 1 95 ? 33.027 -18.186 50.298 1.00 19.16 287 LYS B C 1
ATOM 2720 O O . LYS B 1 95 ? 32.349 -17.583 49.472 1.00 20.16 287 LYS B O 1
ATOM 2726 N N . PHE B 1 96 ? 32.513 -18.746 51.384 1.00 19.85 288 PHE B N 1
ATOM 2727 C CA . PHE B 1 96 ? 31.124 -18.560 51.772 1.00 20.24 288 PHE B CA 1
ATOM 2728 C C . PHE B 1 96 ? 30.969 -17.655 52.997 1.00 20.02 288 PHE B C 1
ATOM 2729 O O . PHE B 1 96 ? 31.382 -18.009 54.128 1.00 20.29 288 PHE B O 1
ATOM 2737 N N . TYR B 1 97 ? 30.446 -16.453 52.775 1.00 18.31 289 TYR B N 1
ATOM 2738 C CA . TYR B 1 97 ? 30.335 -15.500 53.863 1.00 19.41 289 TYR B CA 1
ATOM 2739 C C . TYR B 1 97 ? 29.064 -15.862 54.676 1.00 20.86 289 TYR B C 1
ATOM 2740 O O . TYR B 1 97 ? 27.951 -15.877 54.132 1.00 21.66 289 TYR B O 1
ATOM 2749 N N . PRO B 1 98 ? 29.223 -16.208 55.965 1.00 21.35 290 PRO B N 1
ATOM 2750 C CA . PRO B 1 98 ? 28.035 -16.607 56.688 1.00 21.05 290 PRO B CA 1
ATOM 2751 C C . PRO B 1 98 ? 27.101 -15.434 56.914 1.00 21.15 290 PRO B C 1
ATOM 2752 O O . PRO B 1 98 ? 27.558 -14.369 57.351 1.00 18.59 290 PRO B O 1
ATOM 2756 N N . PRO B 1 99 ? 25.792 -15.616 56.635 1.00 22.34 291 PRO B N 1
ATOM 2757 C CA . PRO B 1 99 ? 24.768 -14.600 56.918 1.00 22.39 291 PRO B CA 1
ATOM 2758 C C . PRO B 1 99 ? 24.689 -14.231 58.396 1.00 21.41 291 PRO B C 1
ATOM 2759 O O . PRO B 1 99 ? 24.333 -13.118 58.731 1.00 22.66 291 PRO B O 1
ATOM 2763 N N . ASP B 1 100 ? 25.060 -15.165 59.264 1.00 21.63 292 ASP B N 1
ATOM 2764 C CA . ASP B 1 100 ? 25.000 -15.008 60.723 1.00 21.60 292 ASP B CA 1
ATOM 2765 C C . ASP B 1 100 ? 26.304 -15.422 61.424 1.00 20.84 292 ASP B C 1
ATOM 2766 O O . ASP B 1 100 ? 26.375 -16.487 62.029 1.00 20.15 292 ASP B O 1
ATOM 2771 N N . PRO B 1 101 ? 27.353 -14.615 61.302 1.00 19.95 293 PRO B N 1
ATOM 2772 C CA . PRO B 1 101 ? 28.663 -14.935 61.873 1.00 19.51 293 PRO B CA 1
ATOM 2773 C C . PRO B 1 101 ? 28.697 -15.218 63.360 1.00 17.87 293 PRO B C 1
ATOM 2774 O O . PRO B 1 101 ? 29.574 -15.960 63.807 1.00 18.03 293 PRO B O 1
ATOM 2778 N N . ALA B 1 102 ? 27.749 -14.642 64.125 1.00 18.25 294 ALA B N 1
ATOM 2779 C CA . ALA B 1 102 ? 27.612 -14.878 65.562 1.00 19.29 294 ALA B CA 1
ATOM 2780 C C . ALA B 1 102 ? 27.397 -16.333 65.899 1.00 20.72 294 ALA B C 1
ATOM 2781 O O . ALA B 1 102 ? 27.710 -16.761 66.999 1.00 22.03 294 ALA B O 1
ATOM 2783 N N . GLN B 1 103 ? 26.858 -17.065 64.936 1.00 22.09 295 GLN B N 1
ATOM 2784 C CA A GLN B 1 103 ? 26.532 -18.469 65.073 0.50 24.30 295 GLN B CA 1
ATOM 2785 C CA B GLN B 1 103 ? 26.557 -18.475 65.140 0.50 23.46 295 GLN B CA 1
ATOM 2786 C C . GLN B 1 103 ? 27.699 -19.386 64.664 1.00 23.96 295 GLN B C 1
ATOM 2787 O O . GLN B 1 103 ? 27.656 -20.584 64.877 1.00 25.16 295 GLN B O 1
ATOM 2798 N N . LEU B 1 104 ? 28.777 -18.819 64.112 1.00 23.35 296 LEU B N 1
ATOM 2799 C CA . LEU B 1 104 ? 30.009 -19.644 63.911 1.00 22.57 296 LEU B CA 1
ATOM 2800 C C . LEU B 1 104 ? 30.459 -20.174 65.300 1.00 23.23 296 LEU B C 1
ATOM 2801 O O . LEU B 1 104 ? 30.178 -19.564 66.319 1.00 22.70 296 LEU B O 1
ATOM 2806 N N . THR B 1 105 ? 31.123 -21.319 65.358 1.00 24.78 297 THR B N 1
ATOM 2807 C CA . THR B 1 105 ? 31.415 -21.959 66.630 1.00 26.47 297 THR B CA 1
ATOM 2808 C C . THR B 1 105 ? 32.594 -21.338 67.386 1.00 26.04 297 THR B C 1
ATOM 2809 O O . THR B 1 105 ? 32.580 -21.354 68.608 1.00 27.70 297 THR B O 1
ATOM 2813 N N . GLU B 1 106 ? 33.597 -20.781 66.685 1.00 24.50 298 GLU B N 1
ATOM 2814 C CA . GLU B 1 106 ? 34.823 -20.326 67.324 1.00 23.49 298 GLU B CA 1
ATOM 2815 C C . GLU B 1 106 ? 35.123 -18.878 67.027 1.00 22.08 298 GLU B C 1
ATOM 2816 O O . GLU B 1 106 ? 35.004 -18.401 65.889 1.00 19.60 298 GLU B O 1
ATOM 2822 N N . ASP B 1 107 ? 35.554 -18.167 68.055 1.00 20.80 299 ASP B N 1
ATOM 2823 C CA . ASP B 1 107 ? 36.034 -16.808 67.882 1.00 19.02 299 ASP B CA 1
ATOM 2824 C C . ASP B 1 107 ? 37.123 -16.689 66.780 1.00 18.80 299 ASP B C 1
ATOM 2825 O O . ASP B 1 107 ? 37.195 -15.672 66.095 1.00 17.53 299 ASP B O 1
ATOM 2830 N N . ILE B 1 108 ? 38.046 -17.661 66.664 1.00 18.87 300 ILE B N 1
ATOM 2831 C CA A ILE B 1 108 ? 39.125 -17.514 65.658 0.70 18.65 300 ILE B CA 1
ATOM 2832 C CA B ILE B 1 108 ? 39.122 -17.505 65.663 0.30 18.16 300 ILE B CA 1
ATOM 2833 C C . ILE B 1 108 ? 38.579 -17.436 64.221 1.00 17.01 300 ILE B C 1
ATOM 2834 O O . ILE B 1 108 ? 39.114 -16.682 63.402 1.00 16.19 300 ILE B O 1
ATOM 2843 N N . THR B 1 109 ? 37.509 -18.186 63.936 1.00 16.77 301 THR B N 1
ATOM 2844 C CA . THR B 1 109 ? 36.801 -18.123 62.642 1.00 17.53 301 THR B CA 1
ATOM 2845 C C . THR B 1 109 ? 36.281 -16.740 62.336 1.00 17.33 301 THR B C 1
ATOM 2846 O O . THR B 1 109 ? 36.480 -16.211 61.232 1.00 17.03 301 THR B O 1
ATOM 2850 N N . ARG B 1 110 ? 35.711 -16.097 63.345 1.00 17.29 302 ARG B N 1
ATOM 2851 C CA . ARG B 1 110 ? 35.251 -14.719 63.215 1.00 15.28 302 ARG B CA 1
ATOM 2852 C C . ARG B 1 110 ? 36.371 -13.739 63.012 1.00 15.75 302 ARG B C 1
ATOM 2853 O O . ARG B 1 110 ? 36.168 -12.792 62.289 1.00 14.67 302 ARG B O 1
ATOM 2861 N N . TYR B 1 111 ? 37.536 -13.953 63.654 1.00 15.58 303 TYR B N 1
ATOM 2862 C CA . TYR B 1 111 ? 38.767 -13.180 63.402 1.00 14.74 303 TYR B CA 1
ATOM 2863 C C . TYR B 1 111 ? 39.160 -13.213 61.953 1.00 15.32 303 TYR B C 1
ATOM 2864 O O . TYR B 1 111 ? 39.358 -12.165 61.361 1.00 15.00 303 TYR B O 1
ATOM 2873 N N . TYR B 1 112 ? 39.269 -14.403 61.356 1.00 15.84 304 TYR B N 1
ATOM 2874 C CA . TYR B 1 112 ? 39.652 -14.499 59.939 1.00 16.29 304 TYR B CA 1
ATOM 2875 C C . TYR B 1 112 ? 38.626 -13.821 59.028 1.00 16.11 304 TYR B C 1
ATOM 2876 O O . TYR B 1 112 ? 38.987 -13.224 58.036 1.00 15.31 304 TYR B O 1
ATOM 2885 N N . LEU B 1 113 ? 37.344 -13.937 59.377 1.00 16.25 305 LEU B N 1
ATOM 2886 C CA . LEU B 1 113 ? 36.270 -13.319 58.605 1.00 15.21 305 LEU B CA 1
ATOM 2887 C C . LEU B 1 113 ? 36.396 -11.816 58.672 1.00 15.44 305 LEU B C 1
ATOM 2888 O O . LEU B 1 113 ? 36.304 -11.122 57.642 1.00 13.74 305 LEU B O 1
ATOM 2893 N N . CYS B 1 114 ? 36.686 -11.288 59.862 1.00 15.34 306 CYS B N 1
ATOM 2894 C CA . CYS B 1 114 ? 36.975 -9.860 59.999 1.00 15.11 306 CYS B CA 1
ATOM 2895 C C . CYS B 1 114 ? 38.141 -9.423 59.174 1.00 15.50 306 CYS B C 1
ATOM 2896 O O . CYS B 1 114 ? 38.105 -8.380 58.514 1.00 16.52 306 CYS B O 1
ATOM 2899 N N . LEU B 1 115 ? 39.232 -10.199 59.172 1.00 16.08 307 LEU B N 1
ATOM 2900 C CA . LEU B 1 115 ? 40.367 -9.835 58.324 1.00 15.94 307 LEU B CA 1
ATOM 2901 C C . LEU B 1 115 ? 39.952 -9.764 56.867 1.00 16.16 307 LEU B C 1
ATOM 2902 O O . LEU B 1 115 ? 40.425 -8.888 56.130 1.00 15.70 307 LEU B O 1
ATOM 2907 N N . GLN B 1 116 ? 39.172 -10.741 56.419 1.00 15.86 308 GLN B N 1
ATOM 2908 C CA . GLN B 1 116 ? 38.719 -10.721 55.000 1.00 16.26 308 GLN B CA 1
ATOM 2909 C C . GLN B 1 116 ? 37.925 -9.444 54.741 1.00 15.76 308 GLN B C 1
ATOM 2910 O O . GLN B 1 116 ? 38.182 -8.718 53.767 1.00 17.88 308 GLN B O 1
ATOM 2916 N N . LEU B 1 117 ? 36.989 -9.139 55.631 1.00 14.85 309 LEU B N 1
ATOM 2917 C CA . LEU B 1 117 ? 36.144 -7.973 55.483 1.00 15.09 309 LEU B CA 1
ATOM 2918 C C . LEU B 1 117 ? 36.898 -6.653 55.517 1.00 16.13 309 LEU B C 1
ATOM 2919 O O . LEU B 1 117 ? 36.604 -5.739 54.737 1.00 16.92 309 LEU B O 1
ATOM 2924 N N . ARG B 1 118 ? 37.882 -6.533 56.397 1.00 16.78 310 ARG B N 1
ATOM 2925 C CA . ARG B 1 118 ? 38.774 -5.396 56.381 1.00 17.16 310 ARG B CA 1
ATOM 2926 C C . ARG B 1 118 ? 39.450 -5.196 55.023 1.00 18.56 310 ARG B C 1
ATOM 2927 O O . ARG B 1 118 ? 39.598 -4.073 54.556 1.00 17.76 310 ARG B O 1
ATOM 2935 N N . GLN B 1 119 ? 39.899 -6.288 54.409 1.00 18.69 311 GLN B N 1
ATOM 2936 C CA . GLN B 1 119 ? 40.479 -6.242 53.078 1.00 20.39 311 GLN B CA 1
ATOM 2937 C C . GLN B 1 119 ? 39.451 -5.805 52.034 1.00 19.66 311 GLN B C 1
ATOM 2938 O O . GLN B 1 119 ? 39.797 -5.038 51.166 1.00 20.32 311 GLN B O 1
ATOM 2944 N N . ASP B 1 120 ? 38.240 -6.355 52.111 1.00 19.50 312 ASP B N 1
ATOM 2945 C CA . ASP B 1 120 ? 37.118 -6.021 51.183 1.00 18.31 312 ASP B CA 1
ATOM 2946 C C . ASP B 1 120 ? 36.857 -4.521 51.292 1.00 19.27 312 ASP B C 1
ATOM 2947 O O . ASP B 1 120 ? 36.696 -3.848 50.268 1.00 20.21 312 ASP B O 1
ATOM 2952 N N . ILE B 1 121 ? 36.888 -3.992 52.517 1.00 18.57 313 ILE B N 1
ATOM 2953 C CA . ILE B 1 121 ? 36.679 -2.547 52.750 1.00 20.02 313 ILE B CA 1
ATOM 2954 C C . ILE B 1 121 ? 37.774 -1.734 52.124 1.00 22.39 313 ILE B C 1
ATOM 2955 O O . ILE B 1 121 ? 37.486 -0.807 51.350 1.00 24.58 313 ILE B O 1
ATOM 2960 N N . VAL B 1 122 ? 39.027 -2.083 52.402 1.00 21.57 314 VAL B N 1
ATOM 2961 C CA . VAL B 1 122 ? 40.106 -1.299 51.937 1.00 23.12 314 VAL B CA 1
ATOM 2962 C C . VAL B 1 122 ? 40.190 -1.349 50.392 1.00 24.44 314 VAL B C 1
ATOM 2963 O O . VAL B 1 122 ? 40.592 -0.367 49.775 1.00 25.76 314 VAL B O 1
ATOM 2967 N N . ALA B 1 123 ? 39.811 -2.477 49.798 1.00 23.56 315 ALA B N 1
ATOM 2968 C CA . ALA B 1 123 ? 39.801 -2.648 48.361 1.00 25.47 315 ALA B CA 1
ATOM 2969 C C . ALA B 1 123 ? 38.715 -1.843 47.626 1.00 26.97 315 ALA B C 1
ATOM 2970 O O . ALA B 1 123 ? 38.721 -1.811 46.394 1.00 28.57 315 ALA B O 1
ATOM 2972 N N . GLY B 1 124 ? 37.778 -1.247 48.351 1.00 27.55 316 GLY B N 1
ATOM 2973 C CA . GLY B 1 124 ? 36.631 -0.567 47.731 1.00 28.76 316 GLY B CA 1
ATOM 2974 C C . GLY B 1 124 ? 35.463 -1.520 47.409 1.00 28.16 316 GLY B C 1
ATOM 2975 O O . GLY B 1 124 ? 34.473 -1.097 46.800 1.00 27.95 316 GLY B O 1
ATOM 2976 N N . ARG B 1 125 ? 35.565 -2.791 47.793 1.00 27.05 317 ARG B N 1
ATOM 2977 C CA . ARG B 1 125 ? 34.553 -3.774 47.424 1.00 27.09 317 ARG B CA 1
ATOM 2978 C C . ARG B 1 125 ? 33.368 -3.839 48.401 1.00 26.53 317 ARG B C 1
ATOM 2979 O O . ARG B 1 125 ? 32.381 -4.484 48.102 1.00 27.86 317 ARG B O 1
ATOM 2983 N N . LEU B 1 126 ? 33.484 -3.208 49.557 1.00 24.82 318 LEU B N 1
ATOM 2984 C CA . LEU B 1 126 ? 32.413 -3.205 50.546 1.00 23.73 318 LEU B CA 1
ATOM 2985 C C . LEU B 1 126 ? 32.155 -1.740 50.882 1.00 24.32 318 LEU B C 1
ATOM 2986 O O . LEU B 1 126 ? 32.593 -1.225 51.914 1.00 24.99 318 LEU B O 1
ATOM 2991 N N . PRO B 1 127 ? 31.476 -1.031 49.952 1.00 24.64 319 PRO B N 1
ATOM 2992 C CA . PRO B 1 127 ? 31.189 0.404 50.134 1.00 25.86 319 PRO B CA 1
ATOM 2993 C C . PRO B 1 127 ? 30.215 0.654 51.308 1.00 26.17 319 PRO B C 1
ATOM 2994 O O . PRO B 1 127 ? 29.319 -0.168 51.595 1.00 24.67 319 PRO B O 1
ATOM 2998 N N . CYS B 1 128 ? 30.490 1.749 52.006 1.00 27.80 320 CYS B N 1
ATOM 2999 C CA . CYS B 1 128 ? 29.896 2.117 53.307 1.00 28.30 320 CYS B CA 1
ATOM 3000 C C . CYS B 1 128 ? 29.696 3.630 53.307 1.00 27.85 320 CYS B C 1
ATOM 3001 O O . CYS B 1 128 ? 30.337 4.370 52.524 1.00 29.66 320 CYS B O 1
ATOM 3004 N N . SER B 1 129 ? 28.808 4.093 54.175 1.00 26.34 321 SER B N 1
ATOM 3005 C CA . SER B 1 129 ? 28.710 5.481 54.543 1.00 25.85 321 SER B CA 1
ATOM 3006 C C . SER B 1 129 ? 29.904 5.807 55.417 1.00 26.18 321 SER B C 1
ATOM 3007 O O . SER B 1 129 ? 30.548 4.904 55.946 1.00 24.50 321 SER B O 1
ATOM 3010 N N . PHE B 1 130 ? 30.205 7.098 55.573 1.00 27.12 322 PHE B N 1
ATOM 3011 C CA . PHE B 1 130 ? 31.204 7.535 56.540 1.00 26.36 322 PHE B CA 1
ATOM 3012 C C . PHE B 1 130 ? 30.920 7.006 57.948 1.00 26.15 322 PHE B C 1
ATOM 3013 O O . PHE B 1 130 ? 31.797 6.467 58.629 1.00 25.74 322 PHE B O 1
ATOM 3021 N N . ALA B 1 131 ? 29.67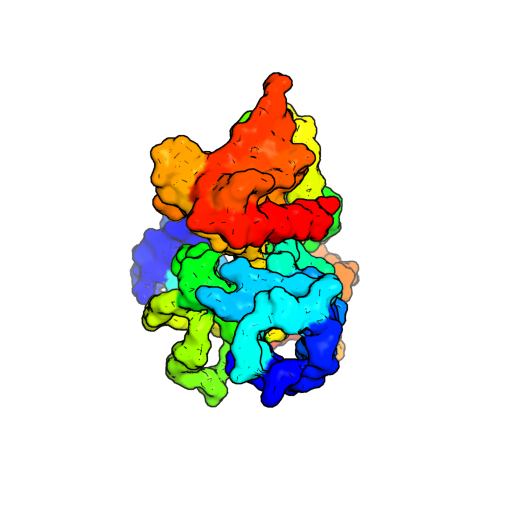8 7.189 58.400 1.00 26.81 323 ALA B N 1
ATOM 3022 C CA . ALA B 1 131 ? 29.243 6.676 59.700 1.00 25.89 323 ALA B CA 1
ATOM 3023 C C . ALA B 1 131 ? 29.581 5.174 59.876 1.00 24.56 323 ALA B C 1
ATOM 3024 O O . ALA B 1 131 ? 30.163 4.770 60.886 1.00 23.74 323 ALA B O 1
ATOM 3026 N N . THR B 1 132 ? 29.213 4.359 58.895 1.00 24.05 324 THR B N 1
ATOM 3027 C CA . THR B 1 132 ? 29.432 2.936 58.960 1.00 24.16 324 THR B CA 1
ATOM 3028 C C . THR B 1 132 ? 30.929 2.596 58.910 1.00 22.75 324 THR B C 1
ATOM 3029 O O . THR B 1 132 ? 31.393 1.767 59.683 1.00 21.97 324 THR B O 1
ATOM 3033 N N . LEU B 1 133 ? 31.705 3.263 58.054 1.00 21.75 325 LEU B N 1
ATOM 3034 C CA . LEU B 1 133 ? 33.180 3.035 58.021 1.00 21.81 325 LEU B CA 1
ATOM 3035 C C . LEU B 1 133 ? 33.814 3.364 59.355 1.00 19.98 325 LEU B C 1
ATOM 3036 O O . LEU B 1 133 ? 34.687 2.664 59.793 1.00 19.36 325 LEU B O 1
ATOM 3041 N N . ALA B 1 134 ? 33.405 4.464 59.978 1.00 19.92 326 ALA B N 1
ATOM 3042 C CA . ALA B 1 134 ? 33.987 4.833 61.255 1.00 20.10 326 ALA B CA 1
ATOM 3043 C C . ALA B 1 134 ? 33.578 3.854 62.364 1.00 19.00 326 ALA B C 1
ATOM 3044 O O . ALA B 1 134 ? 34.392 3.569 63.255 1.00 21.82 326 ALA B O 1
ATOM 3046 N N . LEU B 1 135 ? 32.343 3.329 62.320 1.00 19.55 327 LEU B N 1
ATOM 3047 C CA . LEU B 1 135 ? 31.869 2.351 63.298 1.00 18.32 327 LEU B CA 1
ATOM 3048 C C . LEU B 1 135 ? 32.621 1.042 63.173 1.00 17.69 327 LEU B C 1
ATOM 3049 O O . LEU B 1 135 ? 33.205 0.562 64.156 1.00 15.92 327 LEU B O 1
ATOM 3054 N N . LEU B 1 136 ? 32.673 0.517 61.942 1.00 17.73 328 LEU B N 1
ATOM 3055 C CA . LEU B 1 136 ? 33.436 -0.674 61.664 1.00 17.17 328 LEU B CA 1
ATOM 3056 C C . LEU B 1 136 ? 34.890 -0.469 62.060 1.00 17.14 328 LEU B C 1
ATOM 3057 O O . LEU B 1 136 ? 35.495 -1.349 62.705 1.00 16.47 328 LEU B O 1
ATOM 3062 N N . GLY B 1 137 ? 35.452 0.709 61.741 1.00 18.56 329 GLY B N 1
ATOM 3063 C CA . GLY B 1 137 ? 36.856 1.000 62.060 1.00 18.45 329 GLY B CA 1
ATOM 3064 C C . GLY B 1 137 ? 37.147 0.984 63.561 1.00 18.06 329 GLY B C 1
ATOM 3065 O O . GLY B 1 137 ? 38.194 0.505 64.012 1.00 18.60 329 GLY B O 1
ATOM 3066 N N . SER B 1 138 ? 36.201 1.486 64.343 1.00 17.95 330 SER B N 1
ATOM 3067 C CA . SER B 1 138 ? 36.316 1.537 65.800 1.00 18.33 330 SER B CA 1
ATOM 3068 C C . SER B 1 138 ? 36.341 0.123 66.386 1.00 18.50 330 SER B C 1
ATOM 3069 O O . SER B 1 138 ? 37.058 -0.135 67.347 1.00 18.34 330 SER B O 1
ATOM 3072 N N . TYR B 1 139 ? 35.591 -0.815 65.792 1.00 17.42 331 TYR B N 1
ATOM 3073 C CA . TYR B 1 139 ? 35.647 -2.197 66.258 1.00 17.23 331 TYR B CA 1
ATOM 3074 C C . TYR B 1 139 ? 36.931 -2.910 65.853 1.00 17.56 331 TYR B C 1
ATOM 3075 O O . TYR B 1 139 ? 37.485 -3.748 66.578 1.00 17.20 331 TYR B O 1
ATOM 3084 N N . THR B 1 140 ? 37.473 -2.515 64.703 1.00 17.01 332 THR B N 1
ATOM 3085 C CA . THR B 1 140 ? 38.761 -3.030 64.259 1.00 17.52 332 THR B CA 1
ATOM 3086 C C . THR B 1 140 ? 39.828 -2.596 65.281 1.00 18.07 332 THR B C 1
ATOM 3087 O O . THR B 1 140 ? 40.669 -3.386 65.722 1.00 18.94 332 THR B O 1
ATOM 3091 N N . ILE B 1 141 ? 39.810 -1.330 65.635 1.00 18.64 333 ILE B N 1
ATOM 3092 C CA . ILE B 1 141 ? 40.781 -0.747 66.572 1.00 19.92 333 ILE B CA 1
ATOM 3093 C C . ILE B 1 141 ? 40.625 -1.378 67.949 1.00 19.51 333 ILE B C 1
ATOM 3094 O O . ILE B 1 141 ? 41.596 -1.777 68.523 1.00 21.63 333 ILE B O 1
ATOM 3099 N N . GLN B 1 142 ? 39.410 -1.540 68.437 1.00 19.90 334 GLN B N 1
ATOM 3100 C CA . GLN B 1 142 ? 39.190 -2.111 69.756 1.00 20.24 334 GLN B CA 1
ATOM 3101 C C . GLN B 1 142 ? 39.714 -3.545 69.780 1.00 20.64 334 GLN B C 1
ATOM 3102 O O . GLN B 1 142 ? 40.337 -3.962 70.765 1.00 20.33 334 GLN B O 1
ATOM 3108 N N . SER B 1 143 ? 39.494 -4.274 68.682 1.00 19.93 335 SER B N 1
ATOM 3109 C CA . SER B 1 143 ? 39.910 -5.658 68.566 1.00 21.59 335 SER B CA 1
ATOM 3110 C C . SER B 1 143 ? 41.416 -5.831 68.543 1.00 22.49 335 SER B C 1
ATOM 3111 O O . SER B 1 143 ? 41.984 -6.781 69.132 1.00 22.47 335 SER B O 1
ATOM 3114 N N . GLU B 1 144 ? 42.093 -4.901 67.870 1.00 22.92 336 GLU B N 1
ATOM 3115 C CA . GLU B 1 144 ? 43.524 -4.968 67.693 1.00 23.47 336 GLU B CA 1
ATOM 3116 C C . GLU B 1 144 ? 44.318 -4.370 68.861 1.00 24.91 336 GLU B C 1
ATOM 3117 O O . GLU B 1 144 ? 45.367 -4.898 69.172 1.00 27.05 336 GLU B O 1
ATOM 3123 N N . LEU B 1 145 ? 43.805 -3.335 69.515 1.00 24.48 337 LEU B N 1
ATOM 3124 C CA . LEU B 1 145 ? 44.511 -2.560 70.560 1.00 26.06 337 LEU B CA 1
ATOM 3125 C C . LEU B 1 145 ? 43.881 -2.637 71.933 1.00 25.46 337 LEU B C 1
ATOM 3126 O O . LEU B 1 145 ? 44.511 -2.282 72.937 1.00 26.28 337 LEU B O 1
ATOM 3131 N N . GLY B 1 146 ? 42.624 -3.063 71.989 1.00 24.46 338 GLY B N 1
ATOM 3132 C CA . GLY B 1 146 ? 41.873 -2.991 73.233 1.00 24.36 338 GLY B CA 1
ATOM 3133 C C . GLY B 1 146 ? 41.504 -1.553 73.560 1.00 24.67 338 GLY B C 1
ATOM 3134 O O . GLY B 1 146 ? 41.546 -0.708 72.686 1.00 22.80 338 GLY B O 1
ATOM 3135 N N . ASP B 1 147 ? 41.204 -1.277 74.834 1.00 25.25 339 ASP B N 1
ATOM 3136 C CA . ASP B 1 147 ? 40.681 0.020 75.249 1.00 26.68 339 ASP B CA 1
ATOM 3137 C C . ASP B 1 147 ? 41.750 1.099 74.951 1.00 27.18 339 ASP B C 1
ATOM 3138 O O . ASP B 1 147 ? 42.952 0.860 75.073 1.00 27.42 339 ASP B O 1
ATOM 3143 N N . TYR B 1 148 ? 41.306 2.293 74.585 1.00 27.80 340 TYR B N 1
ATOM 3144 C CA . TYR B 1 148 ? 42.220 3.413 74.436 1.00 29.29 340 TYR B CA 1
ATOM 3145 C C . TYR B 1 148 ? 42.956 3.627 75.767 1.00 31.21 340 TYR B C 1
ATOM 3146 O O . TYR B 1 148 ? 42.341 3.606 76.845 1.00 30.10 340 TYR B O 1
ATOM 3155 N N . ASP B 1 149 ? 44.260 3.821 75.642 1.00 33.27 341 ASP B N 1
ATOM 3156 C CA . ASP B 1 149 ? 45.189 4.071 76.750 1.00 36.30 341 ASP B CA 1
ATOM 3157 C C . ASP B 1 149 ? 46.145 5.165 76.272 1.00 38.17 341 ASP B C 1
ATOM 3158 O O . ASP B 1 149 ? 46.954 4.899 75.376 1.00 37.13 341 ASP B O 1
ATOM 3163 N N . PRO B 1 150 ? 46.040 6.389 76.842 1.00 41.06 342 PRO B N 1
ATOM 3164 C CA . PRO B 1 150 ? 46.909 7.493 76.379 1.00 43.77 342 PRO B CA 1
ATOM 3165 C C . PRO B 1 150 ? 48.400 7.246 76.542 1.00 46.24 342 PRO B C 1
ATOM 3166 O O . PRO B 1 150 ? 49.200 7.864 75.823 1.00 48.02 342 PRO B O 1
ATOM 3170 N N . GLU B 1 151 ? 48.759 6.350 77.472 1.00 47.17 343 GLU B N 1
ATOM 3171 C CA . GLU B 1 151 ? 50.134 5.924 77.670 1.00 48.72 343 GLU B CA 1
ATOM 3172 C C . GLU B 1 151 ? 50.672 5.177 76.470 1.00 47.98 343 GLU B C 1
ATOM 3173 O O . GLU B 1 151 ? 51.829 5.336 76.108 1.00 49.24 343 GLU B O 1
ATOM 3179 N N . LEU B 1 152 ? 49.841 4.353 75.846 1.00 45.95 344 LEU B N 1
ATOM 3180 C CA . LEU B 1 152 ? 50.336 3.487 74.800 1.00 45.37 344 LEU B CA 1
ATOM 3181 C C . LEU B 1 152 ? 49.955 3.965 73.401 1.00 44.38 344 LEU B C 1
ATOM 3182 O O . LEU B 1 152 ? 50.688 3.729 72.450 1.00 45.08 344 LEU B O 1
ATOM 3187 N N . HIS B 1 153 ? 48.806 4.629 73.292 1.00 42.71 345 HIS B N 1
ATOM 3188 C CA . HIS B 1 153 ? 48.236 4.988 71.993 1.00 41.11 345 HIS B CA 1
ATOM 3189 C C . HIS B 1 153 ? 48.477 6.461 71.716 1.00 42.88 345 HIS B C 1
ATOM 3190 O O . HIS B 1 153 ? 47.823 7.350 72.299 1.00 42.60 345 HIS B O 1
ATOM 3197 N N . GLY B 1 154 ? 49.469 6.705 70.847 1.00 44.74 346 GLY B N 1
ATOM 3198 C CA . GLY B 1 154 ? 49.988 8.061 70.606 1.00 46.79 346 GLY B CA 1
ATOM 3199 C C . GLY B 1 154 ? 49.148 8.807 69.593 1.00 47.13 346 GLY B C 1
ATOM 3200 O O . GLY B 1 154 ? 48.172 8.274 69.062 1.00 45.33 346 GLY B O 1
ATOM 3201 N N . VAL B 1 155 ? 49.553 10.042 69.319 1.00 49.16 347 VAL B N 1
ATOM 3202 C CA . VAL B 1 155 ? 48.856 10.933 68.374 1.00 49.90 347 VAL B CA 1
ATOM 3203 C C . VAL B 1 155 ? 48.286 10.248 67.114 1.00 48.65 347 VAL B C 1
ATOM 3204 O O . VAL B 1 155 ? 47.119 10.467 66.755 1.00 48.85 347 VAL B O 1
ATOM 3208 N N . ASP B 1 156 ? 49.071 9.402 66.451 1.00 47.76 348 ASP B N 1
ATOM 3209 C CA . ASP B 1 156 ? 48.646 8.865 65.147 1.00 45.88 348 ASP B CA 1
ATOM 3210 C C . ASP B 1 156 ? 48.278 7.377 65.182 1.00 42.14 348 ASP B C 1
ATOM 3211 O O . ASP B 1 156 ? 48.380 6.668 64.166 1.00 41.19 348 ASP B O 1
ATOM 3216 N N . TYR B 1 157 ? 47.789 6.925 66.336 1.00 38.49 349 TYR B N 1
ATOM 3217 C CA . TYR B 1 157 ? 47.579 5.503 66.585 1.00 35.30 349 TYR B CA 1
ATOM 3218 C C . TYR B 1 157 ? 46.606 4.825 65.619 1.00 33.68 349 TYR B C 1
ATOM 3219 O O . TYR B 1 157 ? 46.789 3.673 65.293 1.00 33.08 349 TYR B O 1
ATOM 3228 N N . VAL B 1 158 ? 45.586 5.536 65.158 1.00 33.39 350 VAL B N 1
ATOM 3229 C CA . VAL B 1 158 ? 44.595 4.964 64.215 1.00 32.69 350 VAL B CA 1
ATOM 3230 C C . VAL B 1 158 ? 45.175 4.868 62.810 1.00 33.98 350 VAL B C 1
ATOM 3231 O O . VAL B 1 158 ? 44.834 3.954 62.046 1.00 32.79 350 VAL B O 1
ATOM 3235 N N . SER B 1 159 ? 46.089 5.806 62.491 1.00 36.39 351 SER B N 1
ATOM 3236 C CA . SER B 1 159 ? 46.752 5.878 61.178 1.00 38.26 351 SER B CA 1
ATOM 3237 C C . SER B 1 159 ? 47.540 4.663 60.873 1.00 38.36 351 SER B C 1
ATOM 3238 O O . SER B 1 159 ? 47.915 4.447 59.718 1.00 38.86 351 SER B O 1
ATOM 3241 N N . ASP B 1 160 ? 47.859 3.896 61.904 1.00 38.00 352 ASP B N 1
ATOM 3242 C CA . ASP B 1 160 ? 48.657 2.685 61.699 1.00 38.37 352 ASP B CA 1
ATOM 3243 C C . ASP B 1 160 ? 47.886 1.561 60.990 1.00 36.66 352 ASP B C 1
ATOM 3244 O O . ASP B 1 160 ? 48.511 0.621 60.506 1.00 37.39 352 ASP B O 1
ATOM 3249 N N . PHE B 1 161 ? 46.542 1.672 60.923 1.00 35.06 353 PHE B N 1
ATOM 3250 C CA . PHE B 1 161 ? 45.635 0.636 60.371 1.00 32.51 353 PHE B CA 1
ATOM 3251 C C . PHE B 1 161 ? 44.939 1.106 59.089 1.00 32.85 353 PHE B C 1
ATOM 3252 O O . PHE B 1 161 ? 44.681 2.309 58.918 1.00 34.42 353 PHE B O 1
ATOM 3260 N N . LYS B 1 162 ? 44.649 0.158 58.202 1.00 31.33 354 LYS B N 1
ATOM 3261 C CA . LYS B 1 162 ? 43.898 0.419 57.003 1.00 31.13 354 LYS B CA 1
ATOM 3262 C C . LYS B 1 162 ? 42.399 0.182 57.267 1.00 28.49 354 LYS B C 1
ATOM 3263 O O . LYS B 1 162 ? 41.943 -0.917 57.438 1.00 26.20 354 LYS B O 1
ATOM 3269 N N . LEU B 1 163 ? 41.654 1.280 57.279 1.00 27.52 355 LEU B N 1
ATOM 3270 C CA . LEU B 1 163 ? 40.267 1.269 57.687 1.00 25.84 355 LEU B CA 1
ATOM 3271 C C . LEU B 1 163 ? 39.313 1.729 56.554 1.00 25.37 355 LEU B C 1
ATOM 3272 O O . LEU B 1 163 ? 38.101 1.703 56.717 1.00 24.38 355 LEU B O 1
ATOM 3277 N N . ALA B 1 164 ? 39.852 2.230 55.452 1.00 26.61 356 ALA B N 1
ATOM 3278 C CA . ALA B 1 164 ? 39.013 2.779 54.368 1.00 27.31 356 ALA B CA 1
ATOM 3279 C C . ALA B 1 164 ? 39.774 2.754 53.080 1.00 28.57 356 ALA B C 1
ATOM 3280 O O . ALA B 1 164 ? 40.994 2.720 53.091 1.00 29.72 356 ALA B O 1
ATOM 3282 N N . PRO B 1 165 ? 39.062 2.788 51.957 1.00 29.02 357 PRO B N 1
ATOM 3283 C CA . PRO B 1 165 ? 39.769 2.828 50.688 1.00 30.88 357 PRO B CA 1
ATOM 3284 C C . PRO B 1 165 ? 40.683 4.030 50.541 1.00 34.29 357 PRO B C 1
ATOM 3285 O O . PRO B 1 165 ? 41.813 3.866 50.111 1.00 34.93 357 PRO B O 1
ATOM 3289 N N . ASN B 1 166 ? 40.205 5.226 50.872 1.00 35.73 358 ASN B N 1
ATOM 3290 C CA . ASN B 1 166 ? 41.050 6.418 50.883 1.00 39.10 358 ASN B CA 1
ATOM 3291 C C . ASN B 1 166 ? 40.911 7.121 52.198 1.00 39.77 358 ASN B C 1
ATOM 3292 O O . ASN B 1 166 ? 40.121 8.061 52.325 1.00 43.20 358 ASN B O 1
ATOM 3297 N N . GLN B 1 167 ? 41.713 6.701 53.160 1.00 38.00 359 GLN B N 1
ATOM 3298 C CA . GLN B 1 167 ? 41.588 7.118 54.546 1.00 36.99 359 GLN B CA 1
ATOM 3299 C C . GLN B 1 167 ? 41.986 8.583 54.799 1.00 37.82 359 GLN B C 1
ATOM 3300 O O . GLN B 1 167 ? 43.018 9.035 54.333 1.00 39.14 359 GLN B O 1
ATOM 3306 N N . THR B 1 168 ? 41.163 9.298 55.568 1.00 36.19 360 THR B N 1
ATOM 3307 C CA . THR B 1 168 ? 41.286 10.733 55.801 1.00 36.55 360 THR B CA 1
ATOM 3308 C C . THR B 1 168 ? 41.424 11.035 57.287 1.00 36.00 360 THR B C 1
ATOM 3309 O O . THR B 1 168 ? 41.033 10.216 58.121 1.00 34.49 360 THR B O 1
ATOM 3313 N N . LYS B 1 169 ? 41.930 12.222 57.634 1.00 37.30 361 LYS B N 1
ATOM 3314 C CA . LYS B 1 169 ? 42.004 12.617 59.033 1.00 36.82 361 LYS B CA 1
ATOM 3315 C C . LYS B 1 169 ? 40.590 12.647 59.681 1.00 36.30 361 LYS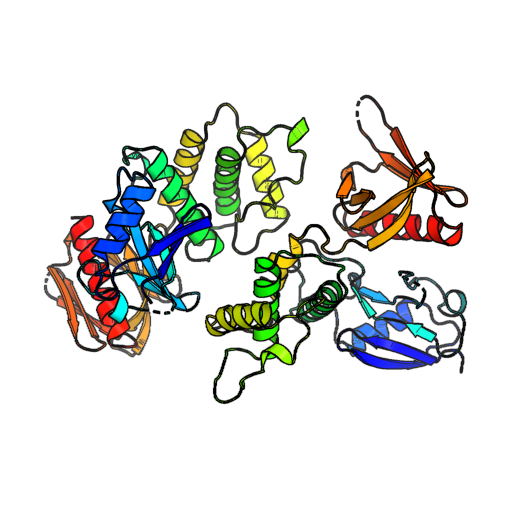 B C 1
ATOM 3316 O O . LYS B 1 169 ? 40.462 12.329 60.874 1.00 34.73 361 LYS B O 1
ATOM 3318 N N . GLU B 1 170 ? 39.538 12.994 58.911 1.00 36.02 362 GLU B N 1
ATOM 3319 C CA . GLU B 1 170 ? 38.170 13.137 59.475 1.00 35.51 362 GLU B CA 1
ATOM 3320 C C . GLU B 1 170 ? 37.668 11.767 59.918 1.00 33.10 362 GLU B C 1
ATOM 3321 O O . GLU B 1 170 ? 37.106 11.626 61.017 1.00 32.94 362 GLU B O 1
ATOM 3323 N N . LEU B 1 171 ? 37.907 10.751 59.092 1.00 31.41 363 LEU B N 1
ATOM 3324 C CA . LEU B 1 171 ? 37.505 9.410 59.414 1.00 30.51 363 LEU B CA 1
ATOM 3325 C C . LEU B 1 171 ? 38.253 8.897 60.657 1.00 29.57 363 LEU B C 1
ATOM 3326 O O . LEU B 1 171 ? 37.644 8.395 61.596 1.00 27.50 363 LEU B O 1
ATOM 3331 N N . GLU B 1 172 ? 39.575 9.031 60.657 1.00 30.42 364 GLU B N 1
ATOM 3332 C CA . GLU B 1 172 ? 40.366 8.630 61.833 1.00 29.76 364 GLU B CA 1
ATOM 3333 C C . GLU B 1 172 ? 39.910 9.296 63.127 1.00 30.28 364 GLU B C 1
ATOM 3334 O O . GLU B 1 172 ? 39.885 8.653 64.172 1.00 29.62 364 GLU B O 1
ATOM 3340 N N . GLU B 1 173 ? 39.554 10.568 63.069 1.00 31.66 365 GLU B N 1
ATOM 3341 C CA . GLU B 1 173 ? 39.063 11.320 64.267 1.00 33.29 365 GLU B CA 1
ATOM 3342 C C . GLU B 1 173 ? 37.780 10.740 64.861 1.00 30.98 365 GLU B C 1
ATOM 3343 O O . GLU B 1 173 ? 37.596 10.762 66.083 1.00 30.12 365 GLU B O 1
ATOM 3349 N N . LYS B 1 174 ? 36.867 10.351 63.972 1.00 30.28 366 LYS B N 1
ATOM 3350 C CA . LYS B 1 174 ? 35.588 9.723 64.353 1.00 28.99 366 LYS B CA 1
ATOM 3351 C C . LYS B 1 174 ? 35.861 8.344 64.913 1.00 26.57 366 LYS B C 1
ATOM 3352 O O . LYS B 1 174 ? 35.224 7.914 65.885 1.00 26.29 366 LYS B O 1
ATOM 3358 N N . VAL B 1 175 ? 36.792 7.632 64.294 1.00 25.13 367 VAL B N 1
ATOM 3359 C CA . VAL B 1 175 ? 37.104 6.293 64.730 1.00 22.82 367 VAL B CA 1
ATOM 3360 C C . VAL B 1 175 ? 37.649 6.384 66.158 1.00 23.74 367 VAL B C 1
ATOM 3361 O O . VAL B 1 175 ? 37.299 5.597 67.004 1.00 21.62 367 VAL B O 1
ATOM 3365 N N . MET B 1 176 ? 38.514 7.365 66.416 1.00 25.54 368 MET B N 1
ATOM 3366 C CA . MET B 1 176 ? 39.046 7.616 67.771 1.00 27.68 368 MET B CA 1
ATOM 3367 C C . MET B 1 176 ? 37.991 7.943 68.773 1.00 27.32 368 MET B C 1
ATOM 3368 O O . MET B 1 176 ? 37.981 7.432 69.873 1.00 28.29 368 MET B O 1
ATOM 3373 N N . GLU B 1 177 ? 37.137 8.867 68.415 1.00 29.48 369 GLU B N 1
ATOM 3374 C CA . GLU B 1 177 ? 36.036 9.240 69.279 1.00 30.51 369 GLU B CA 1
ATOM 3375 C C . GLU B 1 177 ? 35.213 8.012 69.730 1.00 28.13 369 GLU B C 1
ATOM 3376 O O . GLU B 1 177 ? 34.858 7.899 70.912 1.00 27.95 369 GLU B O 1
ATOM 3382 N N . LEU B 1 178 ? 34.923 7.101 68.811 1.00 26.12 370 LEU B N 1
ATOM 3383 C CA . LEU B 1 178 ? 34.084 5.903 69.142 1.00 24.53 370 LEU B CA 1
ATOM 3384 C C . LEU B 1 178 ? 34.911 4.926 69.976 1.00 23.60 370 LEU B C 1
ATOM 3385 O O . LEU B 1 178 ? 34.467 4.441 71.033 1.00 22.80 370 LEU B O 1
ATOM 3390 N N . HIS B 1 179 ? 36.132 4.664 69.510 1.00 22.59 371 HIS B N 1
ATOM 3391 C CA . HIS B 1 179 ? 37.066 3.794 70.201 1.00 22.50 371 HIS B CA 1
ATOM 3392 C C . HIS B 1 179 ? 37.239 4.187 71.676 1.00 23.02 371 HIS B C 1
ATOM 3393 O O . HIS B 1 179 ? 37.180 3.329 72.569 1.00 21.55 371 HIS B O 1
ATOM 3400 N N . LYS B 1 180 ? 37.437 5.489 71.937 1.00 24.49 372 LYS B N 1
ATOM 3401 C CA . LYS B 1 180 ? 37.641 5.947 73.326 1.00 25.55 372 LYS B CA 1
ATOM 3402 C C . LYS B 1 180 ? 36.398 5.785 74.205 1.00 25.85 372 LYS B C 1
ATOM 3403 O O . LYS B 1 180 ? 36.510 5.840 75.411 1.00 27.83 372 LYS B O 1
ATOM 3409 N N . SER B 1 181 ? 35.227 5.579 73.611 1.00 25.76 373 SER B N 1
ATOM 3410 C CA . SER B 1 181 ? 33.994 5.350 74.367 1.00 26.20 373 SER B CA 1
ATOM 3411 C C . SER B 1 181 ? 33.788 3.893 74.819 1.00 25.84 373 SER B C 1
ATOM 3412 O O . SER B 1 181 ? 32.903 3.606 75.662 1.00 26.28 373 SER B O 1
ATOM 3415 N N . TYR B 1 182 ? 34.596 2.982 74.301 1.00 23.75 374 TYR B N 1
ATOM 3416 C CA . TYR B 1 182 ? 34.373 1.565 74.598 1.00 22.78 374 TYR B CA 1
ATOM 3417 C C . TYR B 1 182 ? 35.042 1.155 75.894 1.00 22.57 374 TYR B C 1
ATOM 3418 O O . TYR B 1 182 ? 36.099 1.670 76.235 1.00 21.61 374 TYR B O 1
ATOM 3427 N N . ARG B 1 183 ? 34.368 0.258 76.623 1.00 24.11 375 ARG B N 1
ATOM 3428 C CA . ARG B 1 183 ? 34.891 -0.404 77.849 1.00 25.84 375 ARG B CA 1
ATOM 3429 C C . ARG B 1 183 ? 34.436 -1.867 77.833 1.00 26.90 375 ARG B C 1
ATOM 3430 O O . ARG B 1 183 ? 33.412 -2.227 77.177 1.00 26.68 375 ARG B O 1
ATOM 3438 N N . SER B 1 184 ? 35.203 -2.697 78.501 1.00 28.14 376 SER B N 1
ATOM 3439 C CA . SER B 1 184 ? 34.842 -4.092 78.663 1.00 30.01 376 SER B CA 1
ATOM 3440 C C . SER B 1 184 ? 34.408 -4.718 77.356 1.00 28.18 376 SER B C 1
ATOM 3441 O O . SER B 1 184 ? 33.231 -5.162 77.206 1.00 28.03 376 SER B O 1
ATOM 3444 N N . MET B 1 185 ? 35.315 -4.664 76.388 1.00 26.22 377 MET B N 1
ATOM 3445 C CA . MET B 1 185 ? 35.062 -5.217 75.083 1.00 24.19 377 MET B CA 1
ATOM 3446 C C . MET B 1 185 ? 36.311 -5.953 74.640 1.00 23.09 377 MET B C 1
ATOM 3447 O O . MET B 1 185 ? 37.319 -5.368 74.209 1.00 22.78 377 MET B O 1
ATOM 3452 N N . THR B 1 186 ? 36.233 -7.277 74.739 1.00 22.18 378 THR B N 1
ATOM 3453 C CA . THR B 1 186 ? 37.342 -8.113 74.330 1.00 22.30 378 THR B CA 1
ATOM 3454 C C . THR B 1 186 ? 37.497 -8.105 72.806 1.00 20.38 378 THR B C 1
ATOM 3455 O O . THR B 1 186 ? 36.629 -7.599 72.110 1.00 19.76 378 THR B O 1
ATOM 3459 N N . PRO B 1 187 ? 38.593 -8.650 72.291 1.00 20.38 379 PRO B N 1
ATOM 3460 C CA . PRO B 1 187 ? 38.695 -8.774 70.800 1.00 19.84 379 PRO B CA 1
ATOM 3461 C C . PRO B 1 187 ? 37.544 -9.534 70.175 1.00 20.09 379 PRO B C 1
ATOM 3462 O O . PRO B 1 187 ? 36.961 -9.045 69.211 1.00 17.74 379 PRO B O 1
ATOM 3466 N N . ALA B 1 188 ? 37.168 -10.673 70.759 1.00 19.07 380 ALA B N 1
ATOM 3467 C CA . ALA B 1 188 ? 36.016 -11.449 70.285 1.00 19.23 380 ALA B CA 1
ATOM 3468 C C . ALA B 1 188 ? 34.689 -10.616 70.334 1.00 18.31 380 ALA B C 1
ATOM 3469 O O . ALA B 1 188 ? 33.874 -10.683 69.436 1.00 16.71 380 ALA B O 1
ATOM 3471 N N . GLN B 1 189 ? 34.484 -9.842 71.402 1.00 18.36 381 GLN B N 1
ATOM 3472 C CA . GLN B 1 189 ? 33.289 -9.011 71.526 1.00 18.02 381 GLN B CA 1
ATOM 3473 C C . GLN B 1 189 ? 33.247 -7.917 70.479 1.00 17.16 381 GLN B C 1
ATOM 3474 O O . GLN B 1 189 ? 32.180 -7.672 69.868 1.00 16.93 381 GLN B O 1
ATOM 3480 N N . ALA B 1 190 ? 34.387 -7.279 70.241 1.00 16.69 382 ALA B N 1
ATOM 3481 C CA . ALA B 1 190 ? 34.514 -6.250 69.185 1.00 17.10 382 ALA B CA 1
ATOM 3482 C C . ALA B 1 190 ? 34.186 -6.825 67.780 1.00 16.62 382 ALA B C 1
ATOM 3483 O O . ALA B 1 190 ? 33.457 -6.236 66.977 1.00 17.51 382 ALA B O 1
ATOM 3485 N N . ASP B 1 191 ? 34.722 -8.003 67.517 1.00 17.63 383 ASP B N 1
ATOM 3486 C CA . ASP B 1 191 ? 34.508 -8.720 66.264 1.00 16.70 383 ASP B CA 1
ATOM 3487 C C . ASP B 1 191 ? 33.055 -9.001 66.077 1.00 16.91 383 ASP B C 1
ATOM 3488 O O . ASP B 1 191 ? 32.559 -8.852 64.967 1.00 15.44 383 ASP B O 1
ATOM 3493 N N . LEU B 1 192 ? 32.350 -9.374 67.136 1.00 16.45 384 LEU B N 1
ATOM 3494 C CA . LEU B 1 192 ? 30.925 -9.668 67.004 1.00 17.64 384 LEU B CA 1
ATOM 3495 C C . LEU B 1 192 ? 30.148 -8.447 66.576 1.00 17.69 384 LEU B C 1
ATOM 3496 O O . LEU B 1 192 ? 29.233 -8.538 65.779 1.00 17.88 384 LEU B O 1
ATOM 3501 N N . GLU B 1 193 ? 30.537 -7.304 67.099 1.00 17.68 385 GLU B N 1
ATOM 3502 C CA . GLU B 1 193 ? 29.852 -6.058 66.789 1.00 18.35 385 GLU B CA 1
ATOM 3503 C C . GLU B 1 193 ? 30.263 -5.553 65.380 1.00 16.86 385 GLU B C 1
ATOM 3504 O O . GLU B 1 193 ? 29.449 -5.004 64.634 1.00 17.35 385 GLU B O 1
ATOM 3510 N N . PHE B 1 194 ? 31.526 -5.731 65.022 1.00 17.71 386 PHE B N 1
ATOM 3511 C CA . PHE B 1 194 ? 31.992 -5.400 63.657 1.00 16.48 386 PHE B CA 1
ATOM 3512 C C . PHE B 1 194 ? 31.098 -6.210 62.714 1.00 16.17 386 PHE B C 1
ATOM 3513 O O . PHE B 1 194 ? 30.518 -5.705 61.745 1.00 14.86 386 PHE B O 1
ATOM 3521 N N . LEU B 1 195 ? 30.994 -7.497 62.972 1.00 15.55 387 LEU B N 1
ATOM 3522 C CA . LEU B 1 195 ? 30.206 -8.381 62.112 1.00 15.70 387 LEU B CA 1
ATOM 3523 C C . LEU B 1 195 ? 28.679 -8.121 62.092 1.00 16.73 387 LEU B C 1
ATOM 3524 O O . LEU B 1 195 ? 27.996 -8.303 61.070 1.00 16.53 387 LEU B O 1
ATOM 3529 N N . GLU B 1 196 ? 28.102 -7.775 63.244 1.00 17.65 388 GLU B N 1
ATOM 3530 C CA . GLU B 1 196 ? 26.668 -7.429 63.312 1.00 18.60 388 GLU B CA 1
ATOM 3531 C C . GLU B 1 196 ? 26.318 -6.317 62.329 1.00 18.86 388 GLU B C 1
ATOM 3532 O O . GLU B 1 196 ? 25.241 -6.319 61.715 1.00 19.10 388 GLU B O 1
ATOM 3538 N N . ASN B 1 197 ? 27.230 -5.359 62.232 1.00 18.32 389 ASN B N 1
ATOM 3539 C CA . ASN B 1 197 ? 27.137 -4.229 61.319 1.00 19.44 389 ASN B CA 1
ATOM 3540 C C . ASN B 1 197 ? 27.491 -4.549 59.857 1.00 19.26 389 ASN B C 1
ATOM 3541 O O . ASN B 1 197 ? 26.756 -4.179 58.925 1.00 18.46 389 ASN B O 1
ATOM 3546 N N . ALA B 1 198 ? 28.587 -5.268 59.672 1.00 18.21 390 ALA B N 1
ATOM 3547 C CA . ALA B 1 198 ? 29.040 -5.612 58.340 1.00 18.10 390 ALA B CA 1
ATOM 3548 C C . ALA B 1 198 ? 28.088 -6.532 57.630 1.00 18.41 390 ALA B C 1
ATOM 3549 O O . ALA B 1 198 ? 27.930 -6.403 56.416 1.00 18.93 390 ALA B O 1
ATOM 3551 N N . LYS B 1 199 ? 27.443 -7.466 58.349 1.00 17.92 391 LYS B N 1
ATOM 3552 C CA . LYS B 1 199 ? 26.675 -8.525 57.696 1.00 18.64 391 LYS B CA 1
ATOM 3553 C C . LYS B 1 199 ? 25.435 -7.966 57.002 1.00 21.00 391 LYS B C 1
ATOM 3554 O O . LYS B 1 199 ? 24.879 -8.645 56.149 1.00 19.76 391 LYS B O 1
ATOM 3560 N N . LYS B 1 200 ? 25.011 -6.756 57.404 1.00 20.91 392 LYS B N 1
ATOM 3561 C CA . LYS B 1 200 ? 23.831 -6.121 56.849 1.00 23.61 392 LYS B CA 1
ATOM 3562 C C . LYS B 1 200 ? 24.116 -5.312 55.583 1.00 22.79 392 LYS B C 1
ATOM 3563 O O . LYS B 1 200 ? 23.176 -4.872 54.951 1.00 22.68 392 LYS B O 1
ATOM 3569 N N . LEU B 1 201 ? 25.386 -5.098 55.237 1.00 21.73 393 LEU B N 1
ATOM 3570 C CA . LEU B 1 201 ? 25.747 -4.234 54.092 1.00 22.10 393 LEU B CA 1
ATOM 3571 C C . LEU B 1 201 ? 25.425 -4.859 52.760 1.00 23.29 393 LEU B C 1
ATOM 3572 O O . LEU B 1 201 ? 25.514 -6.078 52.574 1.00 21.70 393 LEU B O 1
ATOM 3577 N N . SER B 1 202 ? 25.021 -3.998 51.816 1.00 24.19 394 SER B N 1
ATOM 3578 C CA . SER B 1 202 ? 24.512 -4.446 50.544 1.00 25.68 394 SER B CA 1
ATOM 3579 C C . SER B 1 202 ? 25.478 -5.388 49.825 1.00 24.04 394 SER B C 1
ATOM 3580 O O . SER B 1 202 ? 25.059 -6.347 49.200 1.00 23.98 394 SER B O 1
ATOM 3583 N N . MET B 1 203 ? 26.766 -5.093 49.908 1.00 22.03 395 MET B N 1
ATOM 3584 C CA . MET B 1 203 ? 27.759 -5.828 49.170 1.00 21.34 395 MET B CA 1
ATOM 3585 C C . MET B 1 203 ? 28.462 -6.907 50.019 1.00 20.88 395 MET B C 1
ATOM 3586 O O . MET B 1 203 ? 29.422 -7.506 49.560 1.00 18.81 395 MET B O 1
ATOM 3591 N N . TYR B 1 204 ? 27.965 -7.179 51.234 1.00 20.71 396 TYR B N 1
ATOM 3592 C CA . TYR B 1 204 ? 28.600 -8.196 52.114 1.00 18.66 396 TYR B CA 1
ATOM 3593 C C . TYR B 1 204 ? 28.625 -9.580 51.454 1.00 18.94 396 TYR B C 1
ATOM 3594 O O . TYR B 1 204 ? 27.585 -10.186 51.135 1.00 18.30 396 TYR B O 1
ATOM 3603 N N . GLY B 1 205 ? 29.834 -10.075 51.227 1.00 18.34 397 GLY B N 1
ATOM 3604 C CA . GLY B 1 205 ? 30.042 -11.403 50.688 1.00 19.79 397 GLY B CA 1
ATOM 3605 C C . GLY B 1 205 ? 29.513 -11.632 49.278 1.00 21.17 397 GLY B C 1
ATOM 3606 O O . GLY B 1 205 ? 29.099 -12.733 48.977 1.00 23.53 397 GLY B O 1
ATOM 3607 N N . VAL B 1 206 ? 29.533 -10.603 48.441 1.00 21.82 398 VAL B N 1
ATOM 3608 C CA . VAL B 1 206 ? 29.036 -10.655 47.050 1.00 23.22 398 VAL B CA 1
ATOM 3609 C C . VAL B 1 206 ? 30.269 -10.801 46.113 1.00 24.47 398 VAL B C 1
ATOM 3610 O O . VAL B 1 206 ? 31.159 -9.931 46.081 1.00 24.87 398 VAL B O 1
ATOM 3614 N N . ASP B 1 207 ? 30.347 -11.928 45.405 1.00 25.19 399 ASP B N 1
ATOM 3615 C CA . ASP B 1 207 ? 31.429 -12.241 44.407 1.00 26.11 399 ASP B CA 1
ATOM 3616 C C . ASP B 1 207 ? 31.027 -11.709 43.066 1.00 26.94 399 ASP B C 1
ATOM 3617 O O . ASP B 1 207 ? 29.987 -12.111 42.530 1.00 27.05 399 ASP B O 1
ATOM 3622 N N . LEU B 1 208 ? 31.797 -10.796 42.487 1.00 27.52 400 LEU B N 1
ATOM 3623 C CA . LEU B 1 208 ? 31.334 -10.129 41.277 1.00 28.95 400 LEU B CA 1
ATOM 3624 C C . LEU B 1 208 ? 31.959 -10.741 40.006 1.00 29.36 400 LEU B C 1
ATOM 3625 O O . LEU B 1 208 ? 33.148 -11.063 39.972 1.00 29.62 400 LEU B O 1
ATOM 3630 N N . HIS B 1 209 ? 31.150 -10.863 38.966 1.00 29.41 401 HIS B N 1
ATOM 3631 C CA . HIS B 1 209 ? 31.585 -11.401 37.657 1.00 28.97 401 HIS B CA 1
ATOM 3632 C C . HIS B 1 209 ? 31.145 -10.478 36.560 1.00 30.23 401 HIS B C 1
ATOM 3633 O O . HIS B 1 209 ? 29.942 -10.202 36.434 1.00 29.38 401 HIS B O 1
ATOM 3640 N N . LYS B 1 210 ? 32.100 -10.022 35.727 1.00 31.53 402 LYS B N 1
ATOM 3641 C CA . LYS B 1 210 ? 31.770 -9.171 34.583 1.00 32.88 402 LYS B CA 1
ATOM 3642 C C . LYS B 1 210 ? 30.954 -10.014 33.597 1.00 33.28 402 LYS B C 1
ATOM 3643 O O . LYS B 1 210 ? 31.249 -11.208 33.375 1.00 33.15 402 LYS B O 1
ATOM 3645 N N . ALA B 1 211 ? 29.902 -9.418 33.045 1.00 32.88 403 ALA B N 1
ATOM 3646 C CA . ALA B 1 211 ? 29.093 -10.072 32.025 1.00 33.09 403 ALA B CA 1
ATOM 3647 C C . ALA B 1 211 ? 28.481 -8.995 31.136 1.00 33.94 403 ALA B C 1
ATOM 3648 O O . ALA B 1 211 ? 28.821 -7.822 31.294 1.00 34.92 403 ALA B O 1
ATOM 3650 N N . LYS B 1 212 ? 27.634 -9.385 30.188 1.00 34.34 404 LYS B N 1
ATOM 3651 C CA . LYS B 1 212 ? 26.848 -8.462 29.388 1.00 36.03 404 LYS B CA 1
ATOM 3652 C C . LYS B 1 212 ? 25.430 -9.022 29.345 1.00 37.24 404 LYS B C 1
ATOM 3653 O O . LYS B 1 212 ? 25.241 -10.245 29.360 1.00 36.96 404 LYS B O 1
ATOM 3657 N N . ASP B 1 213 ? 24.419 -8.166 29.297 1.00 38.87 405 ASP B N 1
ATOM 3658 C CA . ASP B 1 213 ? 23.053 -8.669 29.099 1.00 40.92 405 ASP B CA 1
ATOM 3659 C C . ASP B 1 213 ? 22.807 -8.959 27.604 1.00 42.99 405 ASP B C 1
ATOM 3660 O O . ASP B 1 213 ? 23.695 -8.702 26.761 1.00 42.93 405 ASP B O 1
ATOM 3665 N N . LEU B 1 214 ? 21.626 -9.504 27.276 1.00 44.83 406 LEU B N 1
ATOM 3666 C CA . LEU B 1 214 ? 21.401 -10.057 25.917 1.00 47.42 406 LEU B CA 1
ATOM 3667 C C . LEU B 1 214 ? 21.168 -8.966 24.843 1.00 50.40 406 LEU B C 1
ATOM 3668 O O . LEU B 1 214 ? 20.981 -9.282 23.654 1.00 52.23 406 LEU B O 1
ATOM 3673 N N . GLU B 1 215 ? 21.169 -7.704 25.277 1.00 51.50 407 GLU B N 1
ATOM 3674 C CA . GLU B 1 215 ? 21.215 -6.544 24.381 1.00 54.06 407 GLU B CA 1
ATOM 3675 C C . GLU B 1 215 ? 22.691 -6.085 24.149 1.00 54.00 407 GLU B C 1
ATOM 3676 O O . GLU B 1 215 ? 22.965 -5.265 23.270 1.00 55.30 407 GLU B O 1
ATOM 3679 N N . GLY B 1 216 ? 23.627 -6.630 24.929 1.00 52.09 408 GLY B N 1
ATOM 3680 C CA . GLY B 1 216 ? 25.053 -6.293 24.806 1.00 52.19 408 GLY B CA 1
ATOM 3681 C C . GLY B 1 216 ? 25.574 -5.263 25.798 1.00 51.34 408 GLY B C 1
ATOM 3682 O O . GLY B 1 216 ? 26.754 -4.894 25.751 1.00 51.28 408 GLY B O 1
ATOM 3683 N N . VAL B 1 217 ? 24.692 -4.834 26.705 1.00 50.70 409 VAL B N 1
ATOM 3684 C CA . VAL B 1 217 ? 25.001 -3.860 27.755 1.00 50.11 409 VAL B CA 1
ATOM 3685 C C . VAL B 1 217 ? 25.821 -4.520 28.855 1.00 47.83 409 VAL B C 1
ATOM 3686 O O . VAL B 1 217 ? 25.434 -5.597 29.329 1.00 46.67 409 VAL B O 1
ATOM 3690 N N . ASP B 1 218 ? 26.938 -3.893 29.257 1.00 47.09 410 ASP B N 1
ATOM 3691 C CA . ASP B 1 218 ? 27.773 -4.418 30.347 1.00 45.31 410 ASP B CA 1
ATOM 3692 C C . ASP B 1 218 ? 27.024 -4.374 31.681 1.00 43.41 410 ASP B C 1
ATOM 3693 O O . ASP B 1 218 ? 26.358 -3.385 32.007 1.00 44.07 410 ASP B O 1
ATOM 3698 N N . ILE B 1 219 ? 27.154 -5.455 32.445 1.00 41.00 411 ILE B N 1
ATOM 3699 C CA . ILE B 1 219 ? 26.551 -5.589 33.778 1.00 38.54 411 ILE B CA 1
ATOM 3700 C C . ILE B 1 219 ? 27.549 -6.345 34.657 1.00 36.45 411 ILE B C 1
ATOM 3701 O O . ILE B 1 219 ? 28.596 -6.790 34.178 1.00 36.96 411 ILE B O 1
ATOM 3706 N N . ILE B 1 220 ? 27.249 -6.464 35.947 1.00 33.49 412 ILE B N 1
ATOM 3707 C CA . ILE B 1 220 ? 28.009 -7.296 36.837 1.00 31.83 412 ILE B CA 1
ATOM 3708 C C . ILE B 1 220 ? 27.028 -8.272 37.492 1.00 30.08 412 ILE B C 1
ATOM 3709 O O . ILE B 1 220 ? 25.889 -7.921 37.843 1.00 29.54 412 ILE B O 1
ATOM 3714 N N . LEU B 1 221 ? 27.461 -9.515 37.607 1.00 28.44 413 LEU B N 1
ATOM 3715 C CA . LEU B 1 221 ? 26.663 -10.533 38.256 1.00 27.62 413 LEU B CA 1
ATOM 3716 C C . LEU B 1 221 ? 27.300 -10.768 39.621 1.00 25.91 413 LEU B C 1
ATOM 3717 O O . LEU B 1 221 ? 28.504 -11.024 39.725 1.00 26.13 413 LEU B O 1
ATOM 3722 N N . GLY B 1 222 ? 26.487 -10.726 40.658 1.00 25.59 414 GLY B N 1
ATOM 3723 C CA . GLY B 1 222 ? 26.971 -10.993 42.025 1.00 24.97 414 GLY B CA 1
ATOM 3724 C C . GLY B 1 222 ? 26.393 -12.193 42.705 1.00 24.30 414 GLY B C 1
ATOM 3725 O O . GLY B 1 222 ? 25.175 -12.280 42.869 1.00 26.11 414 GLY B O 1
ATOM 3726 N N . VAL B 1 223 ? 27.257 -13.106 43.157 1.00 23.89 415 VAL B N 1
ATOM 3727 C CA . VAL B 1 223 ? 26.831 -14.367 43.787 1.00 23.03 415 VAL B CA 1
ATOM 3728 C C . VAL B 1 223 ? 26.984 -14.177 45.283 1.00 23.31 415 VAL B C 1
ATOM 3729 O O . VAL B 1 223 ? 28.052 -13.774 45.725 1.00 21.84 415 VAL B O 1
ATOM 3733 N N . CYS B 1 224 ? 25.942 -14.455 46.050 1.00 24.39 416 CYS B N 1
ATOM 3734 C CA . CYS B 1 224 ? 26.032 -14.336 47.515 1.00 25.35 416 CYS B CA 1
ATOM 3735 C C . CYS B 1 224 ? 25.143 -15.361 48.140 1.00 25.55 416 CYS B C 1
ATOM 3736 O O . CYS B 1 224 ? 24.463 -16.116 47.413 1.00 25.58 416 CYS B O 1
ATOM 3739 N N . SER B 1 225 ? 25.086 -15.387 49.472 1.00 25.66 417 SER B N 1
ATOM 3740 C CA . SER B 1 225 ? 24.255 -16.356 50.159 1.00 25.83 417 SER B CA 1
ATOM 3741 C C . SER B 1 225 ? 22.781 -16.209 49.832 1.00 27.51 417 SER B C 1
ATOM 3742 O O . SER B 1 225 ? 22.035 -17.184 49.879 1.00 29.02 417 SER B O 1
ATOM 3745 N N . SER B 1 226 ? 22.331 -14.998 49.532 1.00 27.85 418 SER B N 1
ATOM 3746 C CA . SER B 1 226 ? 20.900 -14.794 49.361 1.00 28.98 418 SER B CA 1
ATOM 3747 C C . SER B 1 226 ? 20.403 -15.238 47.966 1.00 29.09 418 SER B C 1
ATOM 3748 O O . SER B 1 226 ? 19.309 -15.828 47.873 1.00 30.80 418 SER B O 1
ATOM 3751 N N . GLY B 1 227 ? 21.239 -15.041 46.940 1.00 27.04 419 GLY B N 1
ATOM 3752 C CA . GLY B 1 227 ? 20.912 -15.342 45.537 1.00 26.70 419 GLY B CA 1
ATOM 3753 C C . GLY B 1 227 ? 21.898 -14.773 44.552 1.00 25.19 419 GLY B C 1
ATOM 3754 O O . GLY B 1 227 ? 23.027 -14.451 44.893 1.00 23.69 419 GLY B O 1
ATOM 3755 N N . LEU B 1 228 ? 21.479 -14.668 43.292 1.00 24.66 420 LEU B N 1
ATOM 3756 C CA . LEU B 1 228 ? 22.271 -14.047 42.242 1.00 24.57 420 LEU B CA 1
ATOM 3757 C C . LEU B 1 228 ? 21.760 -12.641 42.020 1.00 24.02 420 LEU B C 1
ATOM 3758 O O . LEU B 1 228 ? 20.569 -12.441 41.786 1.00 25.91 420 LEU B O 1
ATOM 3763 N N . LEU B 1 229 ? 22.660 -11.671 42.047 1.00 22.96 421 LEU B N 1
ATOM 3764 C CA . LEU B 1 229 ? 22.284 -10.272 41.874 1.00 24.40 421 LEU B CA 1
ATOM 3765 C C . LEU B 1 229 ? 22.792 -9.774 40.546 1.00 23.69 421 LEU B C 1
ATOM 3766 O O . LEU B 1 229 ? 23.842 -10.227 40.044 1.00 24.45 421 LEU B O 1
ATOM 3771 N N . VAL B 1 230 ? 22.069 -8.828 39.990 1.00 24.51 422 VAL B N 1
ATOM 3772 C CA . VAL B 1 230 ? 22.443 -8.183 38.760 1.00 26.44 422 VAL B CA 1
ATOM 3773 C C . VAL B 1 230 ? 22.560 -6.675 39.011 1.00 28.52 422 VAL B C 1
ATOM 3774 O O . VAL B 1 230 ? 21.602 -6.038 39.511 1.00 28.71 422 VAL B O 1
ATOM 3778 N N . TYR B 1 231 ? 23.734 -6.141 38.675 1.00 29.81 423 TYR B N 1
ATOM 3779 C CA . TYR B 1 231 ? 24.026 -4.710 38.725 1.00 31.56 423 TYR B CA 1
ATOM 3780 C C . TYR B 1 231 ? 24.352 -4.145 37.344 1.00 35.38 423 TYR B C 1
ATOM 3781 O O . TYR B 1 231 ? 25.010 -4.808 36.517 1.00 34.71 423 TYR B O 1
ATOM 3790 N N . LYS B 1 232 ? 23.868 -2.931 37.092 1.00 37.83 424 LYS B N 1
ATOM 3791 C CA . LYS B 1 232 ? 24.229 -2.162 35.882 1.00 41.67 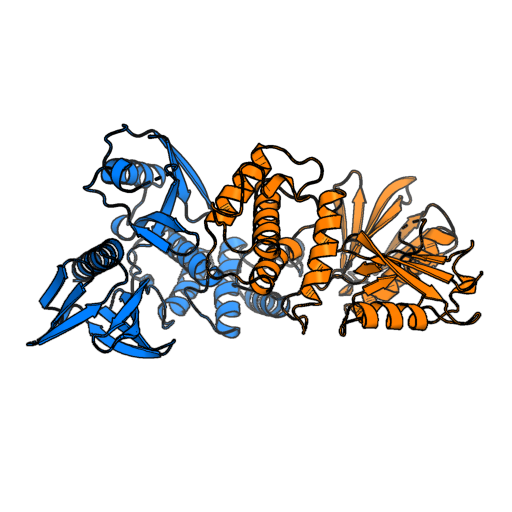424 LYS B CA 1
ATOM 3792 C C . LYS B 1 232 ? 24.578 -0.745 36.318 1.00 44.03 424 LYS B C 1
ATOM 3793 O O . LYS B 1 232 ? 23.761 -0.074 36.978 1.00 44.59 424 LYS B O 1
ATOM 3797 N N . ASP B 1 233 ? 25.800 -0.316 35.996 1.00 45.81 425 ASP B N 1
ATOM 3798 C CA . ASP B 1 233 ? 26.301 1.015 36.389 1.00 47.68 425 ASP B CA 1
ATOM 3799 C C . ASP B 1 233 ? 26.211 1.230 37.905 1.00 46.52 425 ASP B C 1
ATOM 3800 O O . ASP B 1 233 ? 25.783 2.310 38.348 1.00 47.90 425 ASP B O 1
ATOM 3805 N N . LYS B 1 234 ? 26.588 0.191 38.663 1.00 43.63 426 LYS B N 1
ATOM 3806 C CA . LYS B 1 234 ? 26.682 0.177 40.135 1.00 42.48 426 LYS B CA 1
ATOM 3807 C C . LYS B 1 234 ? 25.347 0.178 40.930 1.00 41.81 426 LYS B C 1
ATOM 3808 O O . LYS B 1 234 ? 25.357 0.286 42.162 1.00 41.92 426 LYS B O 1
ATOM 3810 N N . LEU B 1 235 ? 24.217 0.014 40.235 1.00 41.11 427 LEU B N 1
ATOM 3811 C CA . LEU B 1 235 ? 22.922 -0.162 40.898 1.00 39.73 427 LEU B CA 1
ATOM 3812 C C . LEU B 1 235 ? 22.407 -1.572 40.667 1.00 37.74 427 LEU B C 1
ATOM 3813 O O . LEU B 1 235 ? 22.589 -2.146 39.590 1.00 36.44 427 LEU B O 1
ATOM 3818 N N . ARG B 1 236 ? 21.702 -2.087 41.669 1.00 36.21 428 ARG B N 1
ATOM 3819 C CA . ARG B 1 236 ? 21.093 -3.399 41.594 1.00 35.68 428 ARG B CA 1
ATOM 3820 C C . ARG B 1 236 ? 19.805 -3.316 40.808 1.00 35.79 428 ARG B C 1
ATOM 3821 O O . ARG B 1 236 ? 18.890 -2.592 41.179 1.00 35.71 428 ARG B O 1
ATOM 3829 N N . ILE B 1 237 ? 19.742 -4.039 39.691 1.00 35.33 429 ILE B N 1
ATOM 3830 C CA . ILE B 1 237 ? 18.566 -3.983 38.817 1.00 36.05 429 ILE B CA 1
ATOM 3831 C C . ILE B 1 237 ? 17.764 -5.300 38.834 1.00 35.81 429 ILE B C 1
ATOM 3832 O O . ILE B 1 237 ? 16.619 -5.351 38.344 1.00 36.29 429 ILE B O 1
ATOM 3837 N N . ASN B 1 238 ? 18.368 -6.364 39.371 1.00 33.88 430 ASN B N 1
ATOM 3838 C CA . ASN B 1 238 ? 17.644 -7.608 39.598 1.00 33.98 430 ASN B CA 1
ATOM 3839 C C . ASN B 1 238 ? 18.240 -8.411 40.745 1.00 31.60 430 ASN B C 1
ATOM 3840 O O . ASN B 1 238 ? 19.371 -8.192 41.183 1.00 27.24 430 ASN B O 1
ATOM 3845 N N . ARG B 1 239 ? 17.404 -9.323 41.233 1.00 32.09 431 ARG B N 1
ATOM 3846 C CA . ARG B 1 239 ? 17.738 -10.224 42.299 1.00 31.91 431 ARG B CA 1
ATOM 3847 C C . ARG B 1 239 ? 16.959 -11.538 42.048 1.00 31.20 431 ARG B C 1
ATOM 3848 O O . ARG B 1 239 ? 15.758 -11.519 41.774 1.00 31.87 431 ARG B O 1
ATOM 3853 N N . PHE B 1 240 ? 17.670 -12.651 42.099 1.00 29.88 432 PHE B N 1
ATOM 3854 C CA . PHE B 1 240 ? 17.091 -13.984 41.960 1.00 30.70 432 PHE B CA 1
ATOM 3855 C C . PHE B 1 240 ? 17.518 -14.757 43.191 1.00 29.84 432 PHE B C 1
ATOM 3856 O O . PHE B 1 240 ? 18.581 -15.389 43.184 1.00 28.00 432 PHE B O 1
ATOM 3864 N N . PRO B 1 241 ? 16.708 -14.674 44.256 1.00 30.20 433 PRO B N 1
ATOM 3865 C CA . PRO B 1 241 ? 16.966 -15.380 45.479 1.00 29.74 433 PRO B CA 1
ATOM 3866 C C . PRO B 1 241 ? 17.031 -16.870 45.214 1.00 29.89 433 PRO B C 1
ATOM 3867 O O . PRO B 1 241 ? 16.244 -17.358 44.401 1.00 30.88 433 PRO B O 1
ATOM 3871 N N . TRP B 1 242 ? 17.938 -17.583 45.888 1.00 29.06 434 TRP B N 1
ATOM 3872 C CA . TRP B 1 242 ? 18.146 -19.026 45.644 1.00 29.20 434 TRP B CA 1
ATOM 3873 C C . TRP B 1 242 ? 16.856 -19.882 45.719 1.00 30.63 434 TRP B C 1
ATOM 3874 O O . TRP B 1 242 ? 16.722 -20.847 44.954 1.00 32.45 434 TRP B O 1
ATOM 3885 N N . PRO B 1 243 ? 15.880 -19.522 46.587 1.00 30.55 435 PRO B N 1
ATOM 3886 C CA . PRO B 1 243 ? 14.636 -20.278 46.678 1.00 31.44 435 PRO B CA 1
ATOM 3887 C C . PRO B 1 243 ? 13.728 -20.195 45.449 1.00 31.94 435 PRO B C 1
ATOM 3888 O O . PRO B 1 243 ? 12.784 -20.957 45.324 1.00 33.13 435 PRO B O 1
ATOM 3892 N N . LYS B 1 244 ? 14.018 -19.263 44.550 1.00 30.99 436 LYS B N 1
ATOM 3893 C CA . LYS B 1 244 ? 13.249 -19.083 43.314 1.00 32.10 436 LYS B CA 1
ATOM 3894 C C . LYS B 1 244 ? 13.964 -19.737 42.133 1.00 31.13 436 LYS B C 1
ATOM 3895 O O . LYS B 1 244 ? 13.352 -19.924 41.100 1.00 32.96 436 LYS B O 1
ATOM 3898 N N . VAL B 1 245 ? 15.235 -20.097 42.301 1.00 30.40 437 VAL B N 1
ATOM 3899 C CA . VAL B 1 245 ? 16.056 -20.659 41.215 1.00 29.72 437 VAL B CA 1
ATOM 3900 C C . VAL B 1 245 ? 15.891 -22.182 41.022 1.00 30.35 437 VAL B C 1
ATOM 3901 O O . VAL B 1 245 ? 16.345 -23.000 41.842 1.00 29.88 437 VAL B O 1
ATOM 3905 N N . LEU B 1 246 ? 15.291 -22.528 39.894 1.00 30.55 438 LEU B N 1
ATOM 3906 C CA . LEU B 1 246 ? 15.006 -23.894 39.532 1.00 31.73 438 LEU B CA 1
ATOM 3907 C C . LEU B 1 246 ? 16.197 -24.611 38.921 1.00 31.94 438 LEU B C 1
ATOM 3908 O O . LEU B 1 246 ? 16.358 -25.830 39.130 1.00 31.98 438 LEU B O 1
ATOM 3913 N N . LYS B 1 247 ? 17.000 -23.868 38.154 1.00 29.58 439 LYS B N 1
ATOM 3914 C CA . LYS B 1 247 ? 18.069 -24.434 37.372 1.00 29.72 439 LYS B CA 1
ATOM 3915 C C . LYS B 1 247 ? 19.060 -23.319 36.978 1.00 27.30 439 LYS B C 1
ATOM 3916 O O . LYS B 1 247 ? 18.674 -22.208 36.694 1.00 26.35 439 LYS B O 1
ATOM 3922 N N . ILE B 1 248 ? 20.331 -23.637 37.045 1.00 26.74 440 ILE B N 1
ATOM 3923 C CA . ILE B 1 248 ? 21.434 -22.754 36.648 1.00 25.63 440 ILE B CA 1
ATOM 3924 C C . ILE B 1 248 ? 22.162 -23.514 35.560 1.00 25.99 440 ILE B C 1
ATOM 3925 O O . ILE B 1 248 ? 22.480 -24.696 35.753 1.00 24.69 440 ILE B O 1
ATOM 3930 N N . SER B 1 249 ? 22.480 -22.875 34.439 1.00 25.09 441 SER B N 1
ATOM 3931 C CA . SER B 1 249 ? 23.257 -23.564 33.438 1.00 26.16 441 SER B CA 1
ATOM 3932 C C . SER B 1 249 ? 24.181 -22.627 32.675 1.00 25.93 441 SER B C 1
ATOM 3933 O O . SER B 1 249 ? 24.072 -21.429 32.805 1.00 25.60 441 SER B O 1
ATOM 3936 N N . TYR B 1 250 ? 25.141 -23.196 31.973 1.00 25.97 442 TYR B N 1
ATOM 3937 C CA . TYR B 1 250 ? 25.984 -22.470 31.027 1.00 26.49 442 TYR B CA 1
ATOM 3938 C C . TYR B 1 250 ? 25.951 -23.151 29.664 1.00 28.74 442 TYR B C 1
ATOM 3939 O O . TYR B 1 250 ? 25.796 -24.385 29.555 1.00 28.96 442 TYR B O 1
ATOM 3948 N N . LYS B 1 251 ? 26.060 -22.351 28.602 1.00 30.01 443 LYS B N 1
ATOM 3949 C CA . LYS B 1 251 ? 26.206 -22.865 27.253 1.00 31.28 443 LYS B CA 1
ATOM 3950 C C . LYS B 1 251 ? 27.228 -22.004 26.541 1.00 31.76 443 LYS B C 1
ATOM 3951 O O . LYS B 1 251 ? 27.021 -20.794 26.381 1.00 30.10 443 LYS B O 1
ATOM 3957 N N . ARG B 1 252 ? 28.357 -22.624 26.192 1.00 31.72 444 ARG B N 1
ATOM 3958 C CA . ARG B 1 252 ? 29.446 -21.926 25.534 1.00 33.13 444 ARG B CA 1
ATOM 3959 C C . ARG B 1 252 ? 29.900 -20.785 26.434 1.00 31.88 444 ARG B C 1
ATOM 3960 O O . ARG B 1 252 ? 30.254 -21.052 27.572 1.00 30.33 444 ARG B O 1
ATOM 3968 N N . SER B 1 253 ? 29.830 -19.526 25.990 1.00 33.12 445 SER B N 1
ATOM 3969 C CA . SER B 1 253 ? 30.222 -18.396 26.849 1.00 32.77 445 SER B CA 1
ATOM 3970 C C . SER B 1 253 ? 29.029 -17.642 27.473 1.00 32.46 445 SER B C 1
ATOM 3971 O O . SER B 1 253 ? 29.195 -16.491 27.936 1.00 31.55 445 SER B O 1
ATOM 3974 N N . SER B 1 254 ? 27.855 -18.297 27.513 1.00 31.86 446 SER B N 1
ATOM 3975 C CA . SER B 1 254 ? 26.669 -17.737 28.183 1.00 30.10 446 SER B CA 1
ATOM 3976 C C . SER B 1 254 ? 26.231 -18.502 29.423 1.00 28.58 446 SER B C 1
ATOM 3977 O O . SER B 1 254 ? 26.579 -19.69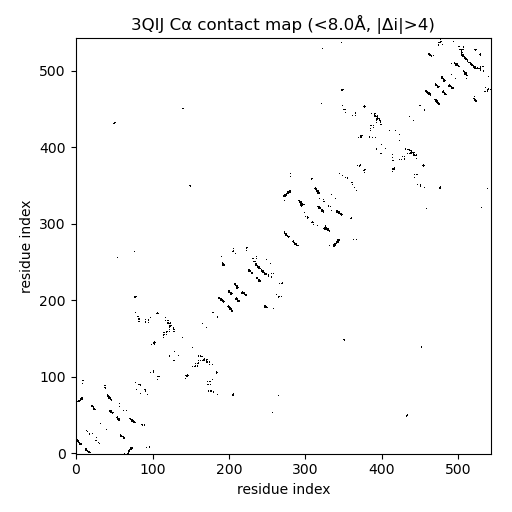4 29.594 1.00 26.47 446 SER B O 1
ATOM 3980 N N . PHE B 1 255 ? 25.491 -17.790 30.276 1.00 27.28 447 PHE B N 1
ATOM 3981 C CA . PHE B 1 255 ? 25.023 -18.251 31.575 1.00 26.56 447 PHE B CA 1
ATOM 3982 C C . PHE B 1 255 ? 23.519 -18.041 31.674 1.00 27.39 447 PHE B C 1
ATOM 3983 O O . PHE B 1 255 ? 23.030 -17.013 31.250 1.00 25.71 447 PHE B O 1
ATOM 3991 N N . PHE B 1 256 ? 22.795 -19.022 32.239 1.00 27.28 448 PHE B N 1
ATOM 3992 C CA . PHE B 1 256 ? 21.317 -19.026 32.223 1.00 27.85 448 PHE B CA 1
ATOM 3993 C C . PHE B 1 256 ? 20.773 -19.387 33.585 1.00 29.03 448 PHE B C 1
ATOM 3994 O O . PHE B 1 256 ? 21.292 -20.308 34.279 1.00 28.83 448 PHE B O 1
ATOM 4002 N N . ILE B 1 257 ? 19.760 -18.634 34.001 1.00 27.30 449 ILE B N 1
ATOM 4003 C CA . ILE B 1 257 ? 19.118 -18.870 35.262 1.00 28.22 449 ILE B CA 1
ATOM 4004 C C . ILE B 1 257 ? 17.606 -18.982 34.997 1.00 28.36 449 ILE B C 1
ATOM 4005 O O . ILE B 1 257 ? 16.999 -18.120 34.375 1.00 28.51 449 ILE B O 1
ATOM 4010 N N . LYS B 1 258 ? 17.037 -20.094 35.439 1.00 28.77 450 LYS B N 1
ATOM 4011 C CA . LYS B 1 258 ? 15.621 -20.387 35.290 1.00 30.25 450 LYS B CA 1
ATOM 4012 C C . LYS B 1 258 ? 14.962 -20.200 36.639 1.00 30.09 450 LYS B C 1
ATOM 4013 O O . LYS B 1 258 ? 15.419 -20.788 37.647 1.00 28.44 450 LYS B O 1
ATOM 4019 N N . ILE B 1 259 ? 13.876 -19.436 36.656 1.00 30.91 451 ILE B N 1
ATOM 4020 C CA . ILE B 1 259 ? 13.224 -19.124 37.911 1.00 31.92 451 ILE B CA 1
ATOM 4021 C C . ILE B 1 259 ? 11.743 -19.484 37.869 1.00 34.65 451 ILE B C 1
ATOM 4022 O O . ILE B 1 259 ? 11.057 -19.360 36.833 1.00 35.25 451 ILE B O 1
ATOM 4027 N N . ARG B 1 260 ? 11.267 -19.956 39.014 1.00 36.26 452 ARG B N 1
ATOM 4028 C CA . ARG B 1 260 ? 9.877 -20.275 39.195 1.00 40.17 452 ARG B CA 1
ATOM 4029 C C . ARG B 1 260 ? 9.074 -18.996 39.442 1.00 41.71 452 ARG B C 1
ATOM 4030 O O . ARG B 1 260 ? 9.608 -18.027 39.978 1.00 41.62 452 ARG B O 1
ATOM 4035 N N . PRO B 1 261 ? 7.796 -18.985 39.030 1.00 44.29 453 PRO B N 1
ATOM 4036 C CA . PRO B 1 261 ? 6.944 -17.773 39.132 1.00 46.14 453 PRO B CA 1
ATOM 4037 C C . PRO B 1 261 ? 6.752 -17.189 40.564 1.00 46.27 453 PRO B C 1
ATOM 4038 O O . PRO B 1 261 ? 6.336 -17.902 41.480 1.00 46.96 453 PRO B O 1
ATOM 4042 N N . GLN B 1 266 ? 2.619 -16.640 36.600 1.00 46.41 458 GLN B N 1
ATOM 4043 C CA . GLN B 1 266 ? 2.068 -17.834 35.999 1.00 47.71 458 GLN B CA 1
ATOM 4044 C C . GLN B 1 266 ? 3.158 -18.761 35.460 1.00 46.21 458 GLN B C 1
ATOM 4045 O O . GLN B 1 266 ? 2.927 -19.977 35.293 1.00 47.21 458 GLN B O 1
ATOM 4051 N N . TYR B 1 267 ? 4.317 -18.199 35.109 1.00 43.37 459 TYR B N 1
ATOM 4052 C CA . TYR B 1 267 ? 5.187 -18.881 34.156 1.00 41.54 459 TYR B CA 1
ATOM 4053 C C . TYR B 1 267 ? 6.558 -18.955 34.677 1.00 38.56 459 TYR B C 1
ATOM 4054 O O . TYR B 1 267 ? 7.058 -17.986 35.207 1.00 37.00 459 TYR B O 1
ATOM 4063 N N . GLU B 1 268 ? 7.196 -20.107 34.528 1.00 37.79 460 GLU B N 1
ATOM 4064 C CA . GLU B 1 268 ? 8.669 -20.151 34.656 1.00 35.67 460 GLU B CA 1
ATOM 4065 C C . GLU B 1 268 ? 9.234 -19.242 33.571 1.00 34.90 460 GLU B C 1
ATOM 4066 O O . GLU B 1 268 ? 8.618 -19.079 32.506 1.00 35.88 460 GLU B O 1
ATOM 4072 N N . SER B 1 269 ? 10.428 -18.727 33.819 1.00 33.92 461 SER B N 1
ATOM 4073 C CA . SER B 1 269 ? 11.183 -17.944 32.841 1.00 34.10 461 SER B CA 1
ATOM 4074 C C . SER B 1 269 ? 12.673 -18.149 33.044 1.00 31.65 461 SER B C 1
ATOM 4075 O O . SER B 1 269 ? 13.119 -18.519 34.125 1.00 31.04 461 SER B O 1
ATOM 4078 N N . THR B 1 270 ? 13.446 -17.917 31.988 1.00 31.58 462 THR B N 1
ATOM 4079 C CA . THR B 1 270 ? 14.889 -18.119 32.015 1.00 30.34 462 THR B CA 1
ATOM 4080 C C . THR B 1 270 ? 15.520 -16.791 31.586 1.00 30.38 462 THR B C 1
ATOM 4081 O O . THR B 1 270 ? 15.023 -16.132 30.660 1.00 31.35 462 THR B O 1
ATOM 4085 N N . ILE B 1 271 ? 16.560 -16.400 32.295 1.00 30.03 463 ILE B N 1
ATOM 4086 C CA . ILE B 1 271 ? 17.330 -15.166 32.034 1.00 30.38 463 ILE B CA 1
ATOM 4087 C C . ILE B 1 271 ? 18.752 -15.527 31.615 1.00 29.58 463 ILE B C 1
ATOM 4088 O O . ILE B 1 271 ? 19.420 -16.332 32.301 1.00 28.12 463 ILE B O 1
ATOM 4093 N N . GLY B 1 272 ? 19.208 -14.926 30.516 1.00 29.07 464 GLY B N 1
ATOM 4094 C CA . GLY B 1 272 ? 20.516 -15.251 29.929 1.00 29.84 464 GLY B CA 1
ATOM 4095 C C . GLY B 1 272 ? 21.510 -14.107 30.074 1.00 29.33 464 GLY B C 1
ATOM 4096 O O . GLY B 1 272 ? 21.120 -12.941 29.978 1.00 29.57 464 GLY B O 1
ATOM 4097 N N . PHE B 1 273 ? 22.776 -14.438 30.318 1.00 27.59 465 PHE B N 1
ATOM 4098 C CA . PHE B 1 273 ? 23.868 -13.460 30.255 1.00 28.20 465 PHE B CA 1
ATOM 4099 C C . PHE B 1 273 ? 25.057 -13.968 29.411 1.00 29.97 465 PHE B C 1
ATOM 4100 O O . PHE B 1 273 ? 25.354 -15.170 29.400 1.00 29.26 465 PHE B O 1
ATOM 4108 N N . LYS B 1 274 ? 25.725 -13.045 28.724 1.00 30.88 466 LYS B N 1
ATOM 4109 C CA . LYS B 1 274 ? 26.915 -13.331 27.932 1.00 32.59 466 LYS B CA 1
ATOM 4110 C C . LYS B 1 274 ? 28.164 -12.993 28.766 1.00 32.84 466 LYS B C 1
ATOM 4111 O O . LYS B 1 274 ? 28.357 -11.861 29.219 1.00 33.94 466 LYS B O 1
ATOM 4114 N N . LEU B 1 275 ? 28.994 -14.001 29.020 1.00 32.34 467 LEU B N 1
ATOM 4115 C CA . LEU B 1 275 ? 30.184 -13.834 29.806 1.00 31.99 467 LEU B CA 1
ATOM 4116 C C . LEU B 1 275 ? 31.391 -13.662 28.816 1.00 33.86 467 LEU B C 1
ATOM 4117 O O . LEU B 1 275 ? 31.284 -13.984 27.607 1.00 35.07 467 LEU B O 1
ATOM 4122 N N . PRO B 1 276 ? 32.530 -13.147 29.321 1.00 34.31 468 PRO B N 1
ATOM 4123 C CA . PRO B 1 276 ? 33.589 -12.806 28.391 1.00 36.36 468 PRO B CA 1
ATOM 4124 C C . PRO B 1 276 ? 34.209 -14.001 27.695 1.00 37.38 468 PRO B C 1
ATOM 4125 O O . PRO B 1 276 ? 34.854 -13.809 26.686 1.00 39.16 468 PRO B O 1
ATOM 4129 N N . SER B 1 277 ? 34.042 -15.214 28.249 1.00 36.81 469 SER B N 1
ATOM 4130 C CA . SER B 1 277 ? 34.712 -16.411 27.728 1.00 36.84 469 SER B CA 1
ATOM 4131 C C . SER B 1 277 ? 34.050 -17.696 28.210 1.00 35.47 469 SER B C 1
ATOM 4132 O O . SER B 1 277 ? 33.263 -17.690 29.123 1.00 33.12 469 SER B O 1
ATOM 4135 N N . TYR B 1 278 ? 34.425 -18.789 27.562 1.00 36.12 470 TYR B N 1
ATOM 4136 C CA . TYR B 1 278 ? 34.010 -20.156 27.912 1.00 36.16 470 TYR B CA 1
ATOM 4137 C C . TYR B 1 278 ? 34.368 -20.454 29.347 1.00 33.38 470 TYR B C 1
ATOM 4138 O O . TYR B 1 278 ? 33.566 -20.962 30.122 1.00 31.53 470 TYR B O 1
ATOM 4147 N N . ARG B 1 279 ? 35.605 -20.122 29.688 1.00 33.48 471 ARG B N 1
ATOM 4148 C CA . ARG B 1 279 ? 36.108 -20.300 31.040 1.00 32.45 471 ARG B CA 1
ATOM 4149 C C . ARG B 1 279 ? 35.223 -19.566 32.069 1.00 29.41 471 ARG B C 1
ATOM 4150 O O . ARG B 1 279 ? 34.951 -20.094 33.125 1.00 26.37 471 ARG B O 1
ATOM 4153 N N . ALA B 1 280 ? 34.813 -18.331 31.749 1.00 28.76 472 ALA B N 1
ATOM 4154 C CA . ALA B 1 280 ? 34.123 -17.468 32.710 1.00 26.23 472 ALA B CA 1
ATOM 4155 C C . ALA B 1 280 ? 32.714 -17.922 32.935 1.00 24.71 472 ALA B C 1
ATOM 4156 O O . ALA B 1 280 ? 32.213 -17.898 34.035 1.00 24.23 472 ALA B O 1
ATOM 4158 N N . ALA B 1 281 ? 32.064 -18.361 31.868 1.00 25.85 473 ALA B N 1
ATOM 4159 C CA . ALA B 1 281 ? 30.724 -18.896 31.957 1.00 24.18 473 ALA B CA 1
ATOM 4160 C C . ALA B 1 281 ? 30.640 -20.100 32.851 1.00 23.89 473 ALA B C 1
ATOM 4161 O O . ALA B 1 281 ? 29.783 -20.137 33.724 1.00 23.10 473 ALA B O 1
ATOM 4163 N N . LYS B 1 282 ? 31.506 -21.097 32.623 1.00 25.54 474 LYS B N 1
ATOM 4164 C CA . LYS B 1 282 ? 31.542 -22.319 33.444 1.00 25.77 474 LYS B CA 1
ATOM 4165 C C . LYS B 1 282 ? 31.893 -22.000 34.903 1.00 25.20 474 LYS B C 1
ATOM 4166 O O . LYS B 1 282 ? 31.270 -22.507 35.817 1.00 24.04 474 LYS B O 1
ATOM 4170 N N . LYS B 1 283 ? 32.906 -21.164 35.107 1.00 26.80 475 LYS B N 1
ATOM 4171 C CA . LYS B 1 283 ? 33.320 -20.720 36.440 1.00 26.51 475 LYS B CA 1
ATOM 4172 C C . LYS B 1 283 ? 32.131 -20.147 37.180 1.00 24.25 475 LYS B C 1
ATOM 4173 O O . LYS B 1 283 ? 31.912 -20.457 38.335 1.00 22.87 475 LYS B O 1
ATOM 4179 N N . LEU B 1 284 ? 31.367 -19.258 36.542 1.00 24.16 476 LEU B N 1
ATOM 4180 C CA . LEU B 1 284 ? 30.222 -18.639 37.224 1.00 23.15 476 LEU B CA 1
ATOM 4181 C C . LEU B 1 284 ? 29.130 -19.660 37.584 1.00 23.09 476 LEU B C 1
ATOM 4182 O O . LEU B 1 284 ? 28.625 -19.642 38.693 1.00 20.95 476 LEU B O 1
ATOM 4187 N N . TRP B 1 285 ? 28.777 -20.520 36.637 1.00 23.81 477 TRP B N 1
ATOM 4188 C CA . TRP B 1 285 ? 27.849 -21.626 36.909 1.00 23.87 477 TRP B CA 1
ATOM 4189 C C . TRP B 1 285 ? 28.323 -22.459 38.103 1.00 24.46 477 TRP B C 1
ATOM 4190 O O . TRP B 1 285 ? 27.561 -22.774 39.004 1.00 22.41 477 TRP B O 1
ATOM 4201 N N . LYS B 1 286 ? 29.599 -22.839 38.094 1.00 25.50 478 LYS B N 1
ATOM 4202 C CA . LYS B 1 286 ? 30.126 -23.718 39.138 1.00 25.98 478 LYS B CA 1
ATOM 4203 C C . LYS B 1 286 ? 29.996 -23.073 40.526 1.00 25.12 478 LYS B C 1
ATOM 4204 O O . LYS B 1 286 ? 29.611 -23.730 41.480 1.00 24.60 478 LYS B O 1
ATOM 4210 N N . VAL B 1 287 ? 30.298 -21.785 40.624 1.00 24.26 479 VAL B N 1
ATOM 4211 C CA . VAL B 1 287 ? 30.279 -21.104 41.921 1.00 24.55 479 VAL B CA 1
ATOM 4212 C C . VAL B 1 287 ? 28.850 -20.826 42.362 1.00 24.03 479 VAL B C 1
ATOM 4213 O O . VAL B 1 287 ? 28.583 -20.882 43.540 1.00 23.48 479 VAL B O 1
ATOM 4217 N N . CYS B 1 288 ? 27.912 -20.630 41.423 1.00 23.59 480 CYS B N 1
ATOM 4218 C CA . CYS B 1 288 ? 26.488 -20.470 41.780 1.00 23.87 480 CYS B CA 1
ATOM 4219 C C . CYS B 1 288 ? 25.897 -21.753 42.322 1.00 23.14 480 CYS B C 1
ATOM 4220 O O . CYS B 1 288 ? 25.197 -21.734 43.342 1.00 23.47 480 CYS B O 1
ATOM 4223 N N . VAL B 1 289 ? 26.194 -22.865 41.661 1.00 24.31 481 VAL B N 1
ATOM 4224 C CA . VAL B 1 289 ? 25.840 -24.194 42.145 1.00 25.99 481 VAL B CA 1
ATOM 4225 C C . VAL B 1 289 ? 26.419 -24.433 43.532 1.00 25.30 481 VAL B C 1
ATOM 4226 O O . VAL B 1 289 ? 25.754 -24.959 44.399 1.00 25.31 481 VAL B O 1
ATOM 4230 N N . GLU B 1 290 ? 27.657 -24.032 43.741 1.00 25.15 482 GLU B N 1
ATOM 4231 C CA . GLU B 1 290 ? 28.276 -24.215 45.057 1.00 25.73 482 GLU B CA 1
ATOM 4232 C C . GLU B 1 290 ? 27.585 -23.393 46.127 1.00 24.79 482 GLU B C 1
ATOM 4233 O O . GLU B 1 290 ? 27.429 -23.855 47.258 1.00 26.85 482 GLU B O 1
ATOM 4239 N N . HIS B 1 291 ? 27.158 -22.182 45.785 1.00 24.62 483 HIS B N 1
ATOM 4240 C CA . HIS B 1 291 ? 26.505 -21.304 46.751 1.00 25.25 483 HIS B CA 1
ATOM 4241 C C . HIS B 1 291 ? 25.109 -21.769 47.056 1.00 27.25 483 HIS B C 1
ATOM 4242 O O . HIS B 1 291 ? 24.738 -21.884 48.222 1.00 27.48 483 HIS B O 1
ATOM 4249 N N . HIS B 1 292 ? 24.353 -22.053 45.997 1.00 28.54 484 HIS B N 1
ATOM 4250 C CA . HIS B 1 292 ? 22.975 -22.569 46.131 1.00 30.90 484 HIS B CA 1
ATOM 4251 C C . HIS B 1 292 ? 22.989 -23.805 47.017 1.00 31.23 484 HIS B C 1
ATOM 4252 O O . HIS B 1 292 ? 22.164 -23.956 47.920 1.00 32.55 484 HIS B O 1
ATOM 4259 N N . THR B 1 293 ? 23.957 -24.683 46.790 1.00 31.84 485 THR B N 1
ATOM 4260 C CA . THR B 1 293 ? 24.107 -25.901 47.595 1.00 32.43 485 THR B CA 1
ATOM 4261 C C . THR B 1 293 ? 24.480 -25.629 49.065 1.00 32.18 485 THR B C 1
ATOM 4262 O O . THR B 1 293 ? 23.838 -26.144 50.003 1.00 32.65 485 THR B O 1
ATOM 4266 N N . PHE B 1 294 ? 25.500 -24.801 49.271 1.00 30.74 486 PHE B N 1
ATOM 4267 C CA . PHE B 1 294 ? 25.994 -24.489 50.615 1.00 30.86 486 PHE B CA 1
ATOM 4268 C C . PHE B 1 294 ? 24.909 -23.781 51.441 1.00 32.33 486 PHE B C 1
ATOM 4269 O O . PHE B 1 294 ? 24.752 -24.064 52.614 1.00 33.51 486 PHE B O 1
ATOM 4277 N N . PHE B 1 295 ? 24.145 -22.882 50.834 1.00 34.06 487 PHE B N 1
ATOM 4278 C CA . PHE B 1 295 ? 23.288 -21.972 51.622 1.00 36.06 487 PHE B CA 1
ATOM 4279 C C . PHE B 1 295 ? 21.818 -22.387 51.771 1.00 39.27 487 PHE B C 1
ATOM 4280 O O . PHE B 1 295 ? 21.083 -21.748 52.542 1.00 41.19 487 PHE B O 1
ATOM 4288 N N . ARG B 1 296 ? 21.425 -23.453 51.080 1.00 40.97 488 ARG B N 1
ATOM 4289 C CA . ARG B 1 296 ? 20.131 -24.074 51.272 1.00 43.89 488 ARG B CA 1
ATOM 4290 C C . ARG B 1 296 ? 20.000 -24.526 52.717 1.00 44.81 488 ARG B C 1
ATOM 4291 O O . ARG B 1 296 ? 19.019 -25.175 53.052 1.00 48.06 488 ARG B O 1
#

CATH classification: 3.10.20.90 (+2 more: 1.20.80.10, 2.30.29.30)

Solvent-accessible surface area: 27378 Å² total; per-residue (Å²): 124,1,66,3,61,0,44,10,7,64,119,76,84,30,121,10,110,16,140,71,66,7,63,0,98,67,0,39,53,112,0,18,141,95,28,131,16,62,27,72,105,50,12,5,5,0,22,85,79,26,48,118,36,47,52,29,14,39,35,86,97,80,0,51,70,39,62,136,26,64,4,32,3,8,4,28,16,31,8,80,69,0,53,79,9,107,71,79,84,4,20,79,20,2,7,13,5,0,44,61,7,9,45,62,43,95,4,88,30,70,84,69,32,25,0,55,3,3,0,22,5,0,0,24,72,63,24,71,41,48,96,98,151,43,25,113,78,26,0,29,94,30,124,10,4,60,50,1,22,91,124,3,10,60,75,0,33,112,39,0,142,82,36,82,94,36,70,73,32,90,0,11,59,70,4,1,57,46,0,51,140,41,90,24,22,9,18,32,85,21,75,3,86,44,145,94,39,67,98,7,53,0,0,0,9,31,43,0,0,1,5,6,46,120,193,54,114,96,64,118,20,40,7,108,112,5,72,65,17,44,52,131,177,36,22,0,70,0,41,34,157,160,55,75,56,25,10,99,12,96,46,135,98,20,0,103,42,0,74,79,5,0,52,39,6,55,71,66,48,226,212,103,1,51,0,49,0,32,11,10,75,114,68,88,31,100,15,104,11,76,58,127,8,99,1,78,71,2,16,29,105,0,0,125,102,19,119,3,138,29,51,105,54,6,5,3,8,28,151,122,101,44,34,13,21,41,70,102,47,0,86,127,47,21,101,50,88,40,5,47,0,36,1,12,3,32,15,31,8,37,23,1,32,107,13,117,53,77,66,0,16,71,21,2,7,14,10,0,48,66,23,7,41,71,39,90,5,79,36,64,101,71,33,26,0,48,2,4,0,21,6,0,0,22,75,61,22,65,67,48,99,155,135,20,44,135,86,14,3,56,119,40,139,8,7,64,125,57,73,72,58,4,31,106,72,0,44,87,40,0,80,26,13,111,106,36,72,75,29,84,0,10,56,62,3,2,25,33,0,25,71,35,92,29,21,12,24,26,80,17,60,6,63,33,123,118,45,68,102,6,63,0,0,0,7,34,44,0,0,10,5,19,36,134,97,129,130,100,63,57,6,34,11,109,45,12,88,123,19,28,80,144,185,31,24,0,49,0,60,36,74,111,184,170,105,51,71,54,7,8,42,10,102,40,136,98,18,0,67,62,0,81,73,6,0,58,49,6,52,102,72,47,119